Protein AF-A0A5B8CMP8-F1 (afdb_monomer_lite)

Structure (mmCIF, N/CA/C/O backbone):
data_AF-A0A5B8CMP8-F1
#
_entry.id   AF-A0A5B8CMP8-F1
#
loop_
_atom_site.group_PDB
_atom_site.id
_atom_site.type_symbol
_atom_site.label_atom_id
_atom_site.label_alt_id
_atom_site.label_comp_id
_atom_site.label_asym_id
_atom_site.label_entity_id
_atom_site.label_seq_id
_atom_site.pdbx_PDB_ins_code
_atom_site.Cartn_x
_atom_site.Cartn_y
_atom_site.Cartn_z
_atom_site.occupancy
_atom_site.B_iso_or_equiv
_atom_site.auth_seq_id
_atom_site.auth_comp_id
_atom_site.auth_asym_id
_atom_site.auth_atom_id
_atom_site.pdbx_PDB_model_num
ATOM 1 N N . MET A 1 1 ? -15.444 8.213 29.111 1.00 95.50 1 MET A N 1
ATOM 2 C CA . MET A 1 1 ? -15.275 6.963 29.881 1.00 95.50 1 MET A CA 1
ATOM 3 C C . MET A 1 1 ? -13.818 6.540 29.784 1.00 95.50 1 MET A C 1
ATOM 5 O O . MET A 1 1 ? -13.265 6.629 28.695 1.00 95.50 1 MET A O 1
ATOM 9 N N . ALA A 1 2 ? -13.195 6.133 30.891 1.00 96.25 2 ALA A N 1
ATOM 10 C CA . ALA A 1 2 ? -11.805 5.681 30.909 1.00 96.25 2 ALA A CA 1
ATOM 11 C C . ALA A 1 2 ? -11.686 4.364 31.687 1.00 96.25 2 ALA A C 1
ATOM 13 O O . ALA A 1 2 ? -12.256 4.244 32.769 1.00 96.25 2 ALA A O 1
ATOM 14 N N . LEU A 1 3 ? -10.958 3.401 31.127 1.00 96.75 3 LEU A N 1
ATOM 15 C CA . LEU A 1 3 ? -10.675 2.092 31.712 1.00 96.75 3 LEU A CA 1
ATOM 16 C C . LEU A 1 3 ? -9.158 1.879 31.701 1.00 96.75 3 LEU A C 1
ATOM 18 O O . LEU A 1 3 ? -8.516 2.077 30.669 1.00 96.75 3 LEU A O 1
ATOM 22 N N . THR A 1 4 ? -8.579 1.473 32.828 1.00 97.06 4 THR A N 1
ATOM 23 C CA . THR A 1 4 ? -7.151 1.150 32.933 1.00 97.06 4 THR A CA 1
ATOM 24 C C . THR A 1 4 ? -6.955 -0.123 33.749 1.00 97.06 4 THR A C 1
ATOM 26 O O . THR A 1 4 ? -7.652 -0.343 34.737 1.00 97.06 4 THR A O 1
ATOM 29 N N . GLY A 1 5 ? -6.017 -0.980 33.345 1.00 95.56 5 GLY A N 1
ATOM 30 C CA . GLY A 1 5 ? -5.755 -2.227 34.064 1.00 95.56 5 GLY A CA 1
ATOM 31 C C . GLY A 1 5 ? -4.603 -3.047 33.490 1.00 95.56 5 GLY A C 1
ATOM 32 O O . GLY A 1 5 ? -4.015 -2.698 32.470 1.00 95.56 5 GLY A O 1
ATOM 33 N N . GLY A 1 6 ? -4.277 -4.158 34.155 1.00 96.31 6 GLY A N 1
ATOM 34 C CA . GLY A 1 6 ? -3.352 -5.159 33.607 1.00 96.31 6 GLY A CA 1
ATOM 35 C C . GLY A 1 6 ? -3.993 -5.992 32.494 1.00 96.31 6 GLY A C 1
ATOM 36 O O . GLY A 1 6 ? -3.363 -6.292 31.486 1.00 96.31 6 GLY A O 1
ATOM 37 N N . SER A 1 7 ? -5.276 -6.304 32.661 1.00 97.44 7 SER A N 1
ATOM 38 C CA . SER A 1 7 ? -6.149 -6.901 31.656 1.00 97.44 7 SER A CA 1
ATOM 39 C C . SER A 1 7 ? -7.498 -6.187 31.702 1.00 97.44 7 SER A C 1
ATOM 41 O O . SER A 1 7 ? -7.886 -5.684 32.761 1.00 97.44 7 SER A O 1
ATOM 43 N N . ILE A 1 8 ? -8.197 -6.123 30.573 1.00 98.25 8 ILE A N 1
ATOM 44 C CA . ILE A 1 8 ? -9.565 -5.604 30.485 1.00 98.25 8 ILE A CA 1
ATOM 45 C C . ILE A 1 8 ? -10.420 -6.656 29.783 1.00 98.25 8 ILE A C 1
ATOM 47 O O . ILE A 1 8 ? -10.050 -7.131 28.716 1.00 98.25 8 ILE A O 1
ATOM 51 N N . ASP A 1 9 ? -11.572 -6.986 30.358 1.00 97.81 9 ASP A N 1
ATOM 52 C CA . ASP A 1 9 ? -12.592 -7.807 29.707 1.00 97.81 9 ASP A CA 1
ATOM 53 C C . ASP A 1 9 ? -13.959 -7.160 29.932 1.00 97.81 9 ASP A C 1
ATOM 55 O O . ASP A 1 9 ? -14.398 -6.992 31.073 1.00 97.81 9 ASP A O 1
ATOM 59 N N . ALA A 1 10 ? -14.598 -6.714 28.852 1.00 96.94 10 ALA A N 1
ATOM 60 C CA . ALA A 1 10 ? -15.879 -6.024 28.909 1.00 96.94 10 ALA A CA 1
ATOM 61 C C . ALA A 1 10 ? -16.812 -6.503 27.794 1.00 96.94 10 ALA A C 1
ATOM 63 O O . ALA A 1 10 ? -16.554 -6.318 26.607 1.00 96.94 10 ALA A O 1
ATOM 64 N N . THR A 1 11 ? -17.955 -7.069 28.175 1.00 96.12 11 THR A N 1
ATOM 65 C CA . THR A 1 11 ? -18.951 -7.595 27.226 1.00 96.12 11 THR A CA 1
ATOM 66 C C . THR A 1 11 ? -19.731 -6.496 26.505 1.00 96.12 11 THR A C 1
ATOM 68 O O . THR A 1 11 ? -20.136 -6.676 25.355 1.00 96.12 11 THR A O 1
ATOM 71 N N . ALA A 1 12 ? -19.936 -5.353 27.162 1.00 96.94 12 ALA A N 1
ATOM 72 C CA . ALA A 1 12 ? -20.584 -4.187 26.585 1.00 96.94 12 ALA A CA 1
ATOM 73 C C . ALA A 1 12 ? -20.044 -2.887 27.196 1.00 96.94 12 ALA A C 1
ATOM 75 O O . ALA A 1 12 ? -19.876 -2.794 28.411 1.00 96.94 12 ALA A O 1
ATOM 76 N N . LEU A 1 13 ? -19.822 -1.876 26.358 1.00 97.50 13 LEU A N 1
ATOM 77 C CA . LEU A 1 13 ? -19.476 -0.514 26.755 1.00 97.50 13 LEU A CA 1
ATOM 78 C C . LEU A 1 13 ? -20.279 0.479 25.907 1.00 97.50 13 LEU A C 1
ATOM 80 O O . LEU A 1 13 ? -20.223 0.439 24.680 1.00 97.50 13 LEU A O 1
ATOM 84 N N . ASP A 1 14 ? -20.991 1.394 26.557 1.00 97.44 14 ASP A N 1
ATOM 85 C CA . ASP A 1 14 ? -21.708 2.493 25.903 1.00 97.44 14 ASP A CA 1
ATOM 86 C C . ASP A 1 14 ? -21.310 3.810 26.572 1.00 97.44 14 ASP A C 1
ATOM 88 O O . ASP A 1 14 ? -21.579 4.044 27.753 1.00 97.44 14 ASP A O 1
ATOM 92 N N . ALA A 1 15 ? -20.585 4.646 25.834 1.00 97.25 15 ALA A N 1
ATOM 93 C CA . ALA A 1 15 ? -20.113 5.937 26.301 1.00 97.25 15 ALA A CA 1
ATOM 94 C C . ALA A 1 15 ? -20.814 7.065 25.538 1.00 97.25 15 ALA A C 1
ATOM 96 O O . ALA A 1 15 ? -20.711 7.169 24.316 1.00 97.25 15 ALA A O 1
ATOM 97 N N . ALA A 1 16 ? -21.445 7.986 26.271 1.00 96.44 16 ALA A N 1
ATOM 98 C CA . ALA A 1 16 ? -22.045 9.183 25.676 1.00 96.44 16 ALA A CA 1
ATOM 99 C C . ALA A 1 16 ? -21.008 10.055 24.933 1.00 96.44 16 ALA A C 1
ATOM 101 O O . ALA A 1 16 ? -21.302 10.618 23.881 1.00 96.44 16 ALA A O 1
ATOM 102 N N . GLY A 1 17 ? -19.780 10.137 25.460 1.00 95.88 17 GLY A N 1
ATOM 103 C CA . GLY A 1 17 ? -18.630 10.826 24.857 1.00 95.88 17 GLY A CA 1
ATOM 104 C C . GLY A 1 17 ? -17.469 9.871 24.571 1.00 95.88 17 GLY A C 1
ATOM 105 O O . GLY A 1 17 ? -17.677 8.672 24.398 1.00 95.88 17 GLY A O 1
ATOM 106 N N . SER A 1 18 ? -16.234 10.382 24.551 1.00 97.19 18 SER A N 1
ATOM 107 C CA . SER A 1 18 ? -15.046 9.573 24.234 1.00 97.19 18 SER A CA 1
ATOM 108 C C . SER A 1 18 ? -14.839 8.401 25.195 1.00 97.19 18 SER A C 1
ATOM 110 O O . SER A 1 18 ? -15.102 8.505 26.402 1.00 97.19 18 SER A O 1
ATOM 112 N N . LEU A 1 19 ? -14.321 7.300 24.658 1.00 98.44 19 LEU A N 1
ATOM 113 C CA . LEU A 1 19 ? -13.978 6.087 25.387 1.00 98.44 19 LEU A CA 1
ATOM 114 C C . LEU A 1 19 ? -12.491 5.787 25.205 1.00 98.44 19 LEU A C 1
ATOM 116 O O . LEU A 1 19 ? -12.018 5.647 24.081 1.00 98.44 19 LEU A O 1
ATOM 120 N N . THR A 1 20 ? -11.777 5.640 26.317 1.00 98.31 20 THR A N 1
ATOM 121 C CA . THR A 1 20 ? -10.379 5.202 26.324 1.00 98.31 20 THR A CA 1
ATOM 122 C C . THR A 1 20 ? -10.247 3.959 27.188 1.00 98.31 20 THR A C 1
ATOM 124 O O . THR A 1 20 ? -10.662 3.977 28.345 1.00 98.31 20 THR A O 1
ATOM 127 N N . ALA A 1 21 ? -9.647 2.900 26.657 1.00 98.25 21 ALA A N 1
ATOM 128 C CA . ALA A 1 21 ? -9.306 1.709 27.419 1.00 98.25 21 ALA A CA 1
ATOM 129 C C . ALA A 1 21 ? -7.831 1.358 27.214 1.00 98.25 21 ALA A C 1
ATOM 131 O O . ALA A 1 21 ? -7.387 1.185 26.080 1.00 98.25 21 ALA A O 1
ATOM 132 N N . THR A 1 22 ? -7.083 1.254 28.311 1.00 98.31 22 THR A N 1
ATOM 133 C CA . THR A 1 22 ? -5.649 0.952 28.295 1.00 98.31 22 THR A CA 1
ATOM 134 C C . THR A 1 22 ? -5.355 -0.254 29.182 1.00 98.31 22 THR A C 1
ATOM 136 O O . THR A 1 22 ? -5.442 -0.164 30.408 1.00 98.31 22 THR A O 1
ATOM 139 N N . ALA A 1 23 ? -4.975 -1.368 28.564 1.00 98.06 23 ALA A N 1
ATOM 140 C CA . ALA A 1 23 ? -4.493 -2.573 29.224 1.00 98.06 23 ALA A CA 1
ATOM 141 C C . ALA A 1 23 ? -2.987 -2.745 28.979 1.00 98.06 23 ALA A C 1
ATOM 143 O O . ALA A 1 23 ? -2.537 -2.669 27.836 1.00 98.06 23 ALA A O 1
ATOM 144 N N . SER A 1 24 ? -2.191 -3.013 30.018 1.00 96.50 24 SER A N 1
ATOM 145 C CA . SER A 1 24 ? -0.768 -3.348 29.814 1.00 96.50 24 SER A CA 1
ATOM 146 C C . SER A 1 24 ? -0.560 -4.753 29.235 1.00 96.50 24 SER A C 1
ATOM 148 O O . SER A 1 24 ? 0.474 -5.012 28.629 1.00 96.50 24 SER A O 1
ATOM 150 N N . GLY A 1 25 ? -1.536 -5.647 29.400 1.00 96.25 25 GLY A N 1
ATOM 151 C CA . GLY A 1 25 ? -1.589 -6.978 28.804 1.00 96.25 25 GLY A CA 1
ATOM 152 C C . GLY A 1 25 ? -2.715 -7.092 27.777 1.00 96.25 25 GLY A C 1
ATOM 153 O O . GLY A 1 25 ? -2.739 -6.361 26.788 1.00 96.25 25 GLY A O 1
ATOM 154 N N . VAL A 1 26 ? -3.627 -8.038 28.001 1.00 97.12 26 VAL A N 1
ATOM 155 C CA . VAL A 1 26 ? -4.727 -8.372 27.081 1.00 97.12 26 VAL A CA 1
ATOM 156 C C . VAL A 1 26 ? -5.926 -7.447 27.298 1.00 97.12 26 VAL A C 1
ATOM 158 O O . VAL A 1 26 ? -6.248 -7.091 28.430 1.00 97.12 26 VAL A O 1
ATOM 161 N N . ALA A 1 27 ? -6.616 -7.085 26.219 1.00 98.31 27 ALA A N 1
ATOM 162 C CA . ALA A 1 27 ? -7.910 -6.419 26.276 1.00 98.31 27 ALA A CA 1
ATOM 163 C C . ALA A 1 27 ? -8.931 -7.156 25.400 1.00 98.31 27 ALA A C 1
ATOM 165 O O . ALA A 1 27 ? -8.650 -7.462 24.245 1.00 98.31 27 ALA A O 1
ATOM 166 N N . SER A 1 28 ? -10.114 -7.429 25.941 1.00 98.25 28 SER A N 1
ATOM 167 C CA . SER A 1 28 ? -11.221 -8.103 25.265 1.00 98.25 28 SER A CA 1
ATOM 168 C C . SER A 1 28 ? -12.478 -7.250 25.359 1.00 98.25 28 SER A C 1
ATOM 170 O O . SER A 1 28 ? -12.864 -6.807 26.444 1.00 98.25 28 SER A O 1
ATOM 172 N N . PHE A 1 29 ? -13.117 -7.017 24.215 1.00 98.50 29 PHE A N 1
ATOM 173 C CA . PHE A 1 29 ? -14.342 -6.238 24.133 1.00 98.50 29 PHE A CA 1
ATOM 174 C C . PHE A 1 29 ? -15.414 -6.947 23.301 1.00 98.50 29 PHE A C 1
ATOM 176 O O . PHE A 1 29 ? -15.154 -7.486 22.220 1.00 98.50 29 PHE A O 1
ATOM 183 N N . GLY A 1 30 ? -16.644 -6.926 23.811 1.00 98.19 30 GLY A N 1
ATOM 184 C CA . GLY A 1 30 ? -17.855 -7.258 23.067 1.00 98.19 30 GLY A CA 1
ATOM 185 C C . GLY A 1 30 ? -18.383 -6.048 22.302 1.00 98.19 30 GLY A C 1
ATOM 186 O O . GLY A 1 30 ? -17.696 -5.503 21.440 1.00 98.19 30 GLY A O 1
ATOM 187 N N . ASN A 1 31 ? -19.616 -5.632 22.595 1.00 98.25 31 ASN A N 1
ATOM 188 C CA . ASN A 1 31 ? -20.212 -4.461 21.950 1.00 98.25 31 ASN A CA 1
ATOM 189 C C . ASN A 1 31 ? -19.635 -3.174 22.544 1.00 98.25 31 ASN A C 1
ATOM 191 O O . ASN A 1 31 ? -19.751 -2.948 23.745 1.00 98.25 31 ASN A O 1
ATOM 195 N N . VAL A 1 32 ? -19.069 -2.296 21.721 1.00 98.44 32 VAL A N 1
ATOM 196 C CA . VAL A 1 32 ? -18.561 -0.998 22.176 1.00 98.44 32 VAL A CA 1
ATOM 197 C C . VAL A 1 32 ? -19.129 0.120 21.323 1.00 98.44 32 VAL A C 1
ATOM 199 O O . VAL A 1 32 ? -19.047 0.088 20.100 1.00 98.44 32 VAL A O 1
ATOM 202 N N . THR A 1 33 ? -19.698 1.136 21.960 1.00 98.00 33 THR A N 1
ATOM 203 C CA . THR A 1 33 ? -20.190 2.336 21.281 1.00 98.00 33 THR A CA 1
ATOM 204 C C . THR A 1 33 ? -19.701 3.595 21.988 1.00 98.00 33 THR A C 1
ATOM 206 O O . THR A 1 33 ? -19.756 3.701 23.213 1.00 98.00 33 THR A O 1
ATOM 209 N N . SER A 1 34 ? -19.226 4.564 21.204 1.00 97.88 34 SER A N 1
ATOM 210 C CA . SER A 1 34 ? -19.078 5.958 21.624 1.00 97.88 34 SER A CA 1
ATOM 211 C C . SER A 1 34 ? -20.022 6.813 20.784 1.00 97.88 34 SER A C 1
ATOM 213 O O . SER A 1 34 ? -19.894 6.864 19.560 1.00 97.88 34 SER A O 1
ATOM 215 N N . GLN A 1 35 ? -20.995 7.455 21.432 1.00 95.19 35 GLN A N 1
ATOM 216 C CA . GLN A 1 35 ? -22.106 8.122 20.742 1.00 95.19 35 GLN A CA 1
ATOM 217 C C . GLN A 1 35 ? -21.667 9.416 20.048 1.00 95.19 35 GLN A C 1
ATOM 219 O O . GLN A 1 35 ? -22.024 9.662 18.897 1.00 95.19 35 GLN A O 1
ATOM 224 N N . THR A 1 36 ? -20.878 10.243 20.741 1.00 92.69 36 THR A N 1
ATOM 225 C CA . THR A 1 36 ? -20.413 11.544 20.223 1.00 92.69 36 THR A CA 1
ATOM 226 C C . THR A 1 36 ? -18.891 11.676 20.165 1.00 92.69 36 THR A C 1
ATOM 228 O O . THR A 1 36 ? -18.387 12.627 19.569 1.00 92.69 36 THR A O 1
ATOM 231 N N . GLY A 1 37 ? -18.150 10.740 20.767 1.00 93.38 37 GLY A N 1
ATOM 232 C CA . GLY A 1 37 ? -16.694 10.789 20.870 1.00 93.38 37 GLY A CA 1
ATOM 233 C C . GLY A 1 37 ? -15.965 9.775 19.988 1.00 93.38 37 GLY A C 1
ATOM 234 O O . GLY A 1 37 ? -16.542 9.114 19.121 1.00 93.38 37 GLY A O 1
ATOM 235 N N . GLY A 1 38 ? -14.656 9.683 20.219 1.00 97.56 38 GLY A N 1
ATOM 236 C CA . GLY A 1 38 ? -13.799 8.649 19.643 1.00 97.56 38 GLY A CA 1
ATOM 237 C C . GLY A 1 38 ? -13.582 7.479 20.600 1.00 97.56 38 GLY A C 1
ATOM 238 O O . GLY A 1 38 ? -13.792 7.599 21.811 1.00 97.56 38 GLY A O 1
ATOM 239 N N . ILE A 1 39 ? -13.114 6.364 20.048 1.00 98.75 39 ILE A N 1
ATOM 240 C CA . ILE A 1 39 ? -12.630 5.203 20.797 1.00 98.75 39 ILE A CA 1
ATOM 241 C C . ILE A 1 39 ? -11.108 5.131 20.677 1.00 98.75 39 ILE A C 1
ATOM 243 O O . ILE A 1 39 ? -10.565 5.204 19.574 1.00 98.75 39 ILE A O 1
ATOM 247 N N . LEU A 1 40 ? -10.432 4.943 21.809 1.00 98.56 40 LEU A N 1
ATOM 248 C CA . LEU A 1 40 ? -9.018 4.598 21.885 1.00 98.56 40 LEU A CA 1
ATOM 249 C C . LEU A 1 40 ? -8.852 3.296 22.675 1.00 98.56 40 LEU A C 1
ATOM 251 O O . LEU A 1 40 ? -9.135 3.258 23.873 1.00 98.56 40 LEU A O 1
ATOM 255 N N . PHE A 1 41 ? -8.355 2.257 22.014 1.00 98.69 41 PHE A N 1
ATOM 256 C CA . PHE A 1 41 ? -7.945 1.007 22.644 1.00 98.69 41 PHE A CA 1
ATOM 257 C C . PHE A 1 41 ? -6.427 0.883 22.611 1.00 98.69 41 PHE A C 1
ATOM 259 O O . PHE A 1 41 ? -5.826 0.949 21.543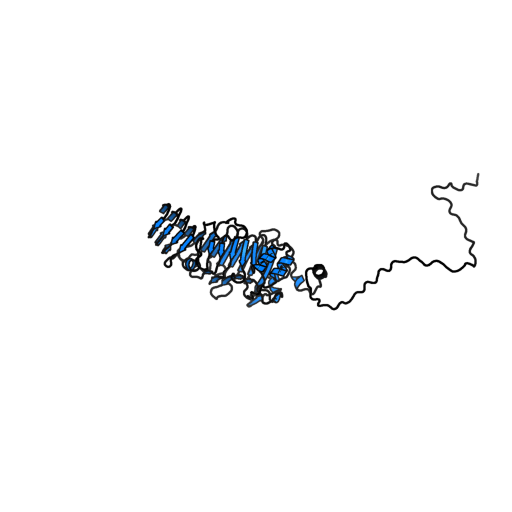 1.00 98.69 41 PHE A O 1
ATOM 266 N N . ASN A 1 42 ? -5.821 0.657 23.771 1.00 98.12 42 ASN A N 1
ATOM 267 C CA . ASN A 1 42 ? -4.412 0.316 23.899 1.00 98.12 42 ASN A CA 1
ATOM 268 C C . ASN A 1 42 ? -4.304 -1.016 24.645 1.00 98.12 42 ASN A C 1
ATOM 270 O O . ASN A 1 42 ? -4.746 -1.108 25.789 1.00 98.12 42 ASN A O 1
ATOM 274 N N . ALA A 1 43 ? -3.711 -2.026 24.021 1.00 98.06 43 ALA A N 1
ATOM 275 C CA . ALA A 1 43 ? -3.386 -3.304 24.645 1.00 98.06 43 ALA A CA 1
ATOM 276 C C . ALA A 1 43 ? -1.885 -3.570 24.483 1.00 98.06 43 ALA A C 1
ATOM 278 O O . ALA A 1 43 ? -1.371 -3.556 23.373 1.00 98.06 43 ALA A O 1
ATOM 279 N N . GLY A 1 44 ? -1.142 -3.812 25.560 1.00 95.56 44 GLY A N 1
ATOM 280 C CA . GLY A 1 44 ? 0.270 -4.198 25.419 1.00 95.56 44 GLY A CA 1
ATOM 281 C C . GLY A 1 44 ? 0.445 -5.587 24.786 1.00 95.56 44 GLY A C 1
ATOM 282 O O . GLY A 1 44 ? 1.456 -5.848 24.140 1.00 95.56 44 GLY A O 1
ATOM 283 N N . GLY A 1 45 ? -0.555 -6.460 24.944 1.00 96.12 45 GLY A N 1
ATOM 284 C CA . GLY A 1 45 ? -0.657 -7.774 24.310 1.00 96.12 45 GLY A CA 1
ATOM 285 C C . GLY A 1 45 ? -1.772 -7.826 23.263 1.00 96.12 45 GLY A C 1
ATOM 286 O O . GLY A 1 45 ? -1.875 -6.947 22.409 1.00 96.12 45 GLY A O 1
ATOM 287 N N . LEU A 1 46 ? -2.605 -8.867 23.332 1.00 97.06 46 LEU A N 1
ATOM 288 C CA . LEU A 1 46 ? -3.720 -9.087 22.409 1.00 97.06 46 LEU A CA 1
ATOM 289 C C . LEU A 1 46 ? -4.881 -8.108 22.657 1.00 97.06 46 LEU A C 1
ATOM 291 O O . LEU A 1 46 ? -5.364 -7.996 23.786 1.00 97.06 46 LEU A O 1
ATOM 295 N N . LEU A 1 47 ? -5.382 -7.480 21.593 1.00 98.50 47 LEU A N 1
ATOM 296 C CA . LEU A 1 47 ? -6.683 -6.814 21.544 1.00 98.50 47 LEU A CA 1
ATOM 297 C C . LEU A 1 47 ? -7.700 -7.708 20.823 1.00 98.50 47 LEU A C 1
ATOM 299 O O . LEU A 1 47 ? -7.611 -7.896 19.615 1.00 98.50 47 LEU A O 1
ATOM 303 N N . SER A 1 48 ? -8.692 -8.223 21.546 1.00 98.31 48 SER A N 1
ATOM 304 C CA . SER A 1 48 ? -9.783 -9.032 20.994 1.00 98.31 48 SER A CA 1
ATOM 305 C C . SER A 1 48 ? -11.074 -8.220 20.905 1.00 98.31 48 SER A C 1
ATOM 307 O O . SER A 1 48 ? -11.549 -7.685 21.908 1.00 98.31 48 SER A O 1
ATOM 309 N N . LEU A 1 49 ? -11.661 -8.142 19.712 1.00 98.62 49 LEU A N 1
ATOM 310 C CA . LEU A 1 49 ? -12.954 -7.508 19.456 1.00 98.62 49 LEU A CA 1
ATOM 311 C C . LEU A 1 49 ? -13.916 -8.570 18.936 1.00 98.62 49 LEU A C 1
ATOM 313 O O . LEU A 1 49 ? -13.720 -9.118 17.856 1.00 98.62 49 LEU A O 1
ATOM 317 N N . THR A 1 50 ? -14.956 -8.884 19.702 1.00 98.12 50 THR A N 1
ATOM 318 C CA . THR A 1 50 ? -15.828 -10.039 19.421 1.00 98.12 50 THR A CA 1
ATOM 319 C C . THR A 1 50 ? -17.175 -9.660 18.808 1.00 98.12 50 THR A C 1
ATOM 321 O O . THR A 1 50 ? -17.841 -10.520 18.231 1.00 98.12 50 THR A O 1
ATOM 324 N N . ALA A 1 51 ? -17.561 -8.382 18.878 1.00 98.12 51 ALA A N 1
ATOM 325 C CA . ALA A 1 51 ? -18.824 -7.866 18.353 1.00 98.12 51 ALA A CA 1
ATOM 326 C C . ALA A 1 51 ? -18.657 -6.461 17.732 1.00 98.12 51 ALA A C 1
ATOM 328 O O . ALA A 1 51 ? -17.596 -6.130 17.194 1.00 98.12 51 ALA A O 1
ATOM 329 N N . SER A 1 52 ? -19.720 -5.654 17.718 1.00 97.75 52 SER A N 1
ATOM 330 C CA . SER A 1 52 ? -19.724 -4.357 17.037 1.00 97.75 52 SER A CA 1
ATOM 331 C C . SER A 1 52 ? -18.941 -3.299 17.811 1.00 97.75 52 SER A C 1
ATOM 333 O O . SER A 1 52 ? -19.171 -3.107 19.004 1.00 97.75 52 SER A O 1
ATOM 335 N N . VAL A 1 53 ? -18.080 -2.551 17.118 1.00 98.62 53 VAL A N 1
ATOM 336 C CA . VAL A 1 53 ? -17.382 -1.374 17.654 1.00 98.62 53 VAL A CA 1
ATOM 337 C C . VAL A 1 53 ? -17.734 -0.157 16.807 1.00 98.62 53 VAL A C 1
ATOM 339 O O . VAL A 1 53 ? -17.354 -0.076 15.639 1.00 98.62 53 VAL A O 1
ATOM 342 N N . GLY A 1 54 ? -18.467 0.790 17.390 1.00 98.25 54 GLY A N 1
ATOM 343 C CA . GLY A 1 54 ? -18.985 1.972 16.703 1.00 98.25 54 GLY A CA 1
ATOM 344 C C . GLY A 1 54 ? -18.520 3.281 17.335 1.00 98.25 54 GLY A C 1
ATOM 345 O O . GLY A 1 54 ? -18.799 3.553 18.500 1.00 98.25 54 GLY A O 1
ATOM 346 N N . ALA A 1 55 ? -17.850 4.120 16.548 1.00 98.38 55 ALA A N 1
ATOM 347 C CA . ALA A 1 55 ? -17.557 5.514 16.880 1.00 98.38 55 ALA A CA 1
ATOM 348 C C . ALA A 1 55 ? -17.259 6.311 15.605 1.00 98.38 55 ALA A C 1
ATOM 350 O O . ALA A 1 55 ? -17.067 5.735 14.526 1.00 98.38 55 ALA A O 1
ATOM 351 N N . ARG A 1 56 ? -17.176 7.642 15.729 1.00 97.81 56 ARG A N 1
ATOM 352 C CA . ARG A 1 56 ? -16.737 8.506 14.622 1.00 97.81 56 ARG A CA 1
ATOM 353 C C . ARG A 1 56 ? -15.279 8.244 14.257 1.00 97.81 56 ARG A C 1
ATOM 355 O O . ARG A 1 56 ? -14.961 8.132 13.077 1.00 97.81 56 ARG A O 1
ATOM 362 N N . THR A 1 57 ? -14.422 8.104 15.263 1.00 98.44 57 THR A N 1
ATOM 363 C CA . THR A 1 57 ? -13.015 7.724 15.117 1.00 98.44 57 THR A CA 1
ATOM 364 C C . THR A 1 57 ? -12.700 6.549 16.032 1.00 98.44 57 THR A C 1
ATOM 366 O O . THR A 1 57 ? -13.161 6.507 17.173 1.00 98.44 57 THR A O 1
ATOM 369 N N . ILE A 1 58 ? -11.930 5.584 15.531 1.00 98.81 58 ILE A N 1
ATOM 370 C CA . ILE A 1 58 ? -11.494 4.413 16.299 1.00 98.81 58 ILE A CA 1
ATOM 371 C C . ILE A 1 58 ? -9.986 4.272 16.120 1.00 98.81 58 ILE A C 1
ATOM 373 O O . ILE A 1 58 ? -9.507 4.094 15.003 1.00 98.81 58 ILE A O 1
ATOM 377 N N . THR A 1 59 ? -9.239 4.332 17.214 1.00 98.75 59 THR A N 1
ATOM 378 C CA . THR A 1 59 ? -7.792 4.119 17.225 1.00 98.75 59 THR A CA 1
ATOM 379 C C . THR A 1 59 ? -7.478 2.921 18.100 1.00 98.75 59 THR A C 1
ATOM 381 O O . THR A 1 59 ? -7.931 2.834 19.239 1.00 98.75 59 THR A O 1
ATOM 384 N N . MET A 1 60 ? -6.693 2.000 17.562 1.00 98.56 60 MET A N 1
ATOM 385 C CA . MET A 1 60 ? -6.298 0.761 18.209 1.00 98.56 60 MET A CA 1
ATOM 386 C C . MET A 1 60 ? -4.780 0.665 18.184 1.00 98.56 60 MET A C 1
ATOM 388 O O . MET A 1 60 ? -4.165 0.850 17.137 1.00 98.56 60 MET A O 1
ATOM 392 N N . ALA A 1 61 ? -4.179 0.389 19.331 1.00 98.38 61 ALA A N 1
ATOM 393 C CA . ALA A 1 61 ? -2.776 0.046 19.464 1.00 98.38 61 ALA A CA 1
ATOM 394 C C . ALA A 1 61 ? -2.684 -1.287 20.199 1.00 98.38 61 ALA A C 1
ATOM 396 O O . ALA A 1 61 ? -3.269 -1.433 21.275 1.00 98.38 61 ALA A O 1
ATOM 397 N N . SER A 1 62 ? -2.005 -2.270 19.610 1.00 98.19 62 SER A N 1
ATOM 398 C CA . SER A 1 62 ? -1.940 -3.605 20.208 1.00 98.19 62 SER A CA 1
ATOM 399 C C . SER A 1 62 ? -0.695 -4.397 19.830 1.00 98.19 62 SER A C 1
ATOM 401 O O . SER A 1 62 ? -0.096 -4.154 18.781 1.00 98.19 62 SER A O 1
ATOM 403 N N . GLY A 1 63 ? -0.281 -5.315 20.708 1.00 97.19 63 GLY A N 1
ATOM 404 C CA . GLY A 1 63 ? 0.795 -6.268 20.429 1.00 97.19 63 GLY A CA 1
ATOM 405 C C . GLY A 1 63 ? 0.370 -7.333 19.416 1.00 97.19 63 GLY A C 1
ATOM 406 O O . GLY A 1 63 ? 1.181 -7.763 18.603 1.00 97.19 63 GLY A O 1
ATOM 407 N N . ASP A 1 64 ? -0.910 -7.693 19.442 1.00 97.44 64 ASP A N 1
ATOM 408 C CA . ASP A 1 64 ? -1.612 -8.468 18.419 1.00 97.44 64 ASP A CA 1
ATOM 409 C C . ASP A 1 64 ? -3.095 -8.071 18.411 1.00 97.44 64 ASP A C 1
ATOM 411 O O . ASP A 1 64 ? -3.585 -7.514 19.398 1.00 97.44 64 ASP A O 1
ATOM 415 N N . ILE A 1 65 ? -3.817 -8.346 17.331 1.00 98.00 65 ILE A N 1
ATOM 416 C CA . ILE A 1 65 ? -5.240 -8.042 17.207 1.00 98.00 65 ILE A CA 1
ATOM 417 C C . ILE A 1 65 ? -6.012 -9.269 16.731 1.00 98.00 65 ILE A C 1
ATOM 419 O O . ILE A 1 65 ? -5.552 -10.008 15.876 1.00 98.00 65 ILE A O 1
ATOM 423 N N . VAL A 1 66 ? -7.203 -9.473 17.294 1.00 98.00 66 VAL A N 1
ATOM 424 C CA . VAL A 1 66 ? -8.165 -10.461 16.809 1.00 98.00 66 VAL A CA 1
ATOM 425 C C . VAL A 1 66 ? -9.530 -9.803 16.653 1.00 98.00 66 VAL A C 1
ATOM 427 O O . VAL A 1 66 ? -10.153 -9.381 17.630 1.00 98.00 66 VAL A O 1
ATOM 430 N N . LEU A 1 67 ? -10.035 -9.747 15.425 1.00 98.38 67 LEU A N 1
ATOM 431 C CA . LEU A 1 67 ? -11.421 -9.401 15.128 1.00 98.38 67 LEU A CA 1
ATOM 432 C C . LEU A 1 67 ? -12.210 -10.699 14.984 1.00 98.38 67 LEU A C 1
ATOM 434 O O . LEU A 1 67 ? -12.088 -11.388 13.978 1.00 98.38 67 LEU A O 1
ATOM 438 N N . GLY A 1 68 ? -13.040 -11.042 15.966 1.00 97.00 68 GLY A N 1
ATOM 439 C CA . GLY A 1 68 ? -13.847 -12.263 15.950 1.00 97.00 68 GLY A CA 1
ATOM 440 C C . GLY A 1 68 ? -14.802 -12.343 14.751 1.00 97.00 68 GLY A C 1
ATOM 441 O O . GLY A 1 68 ? -15.139 -11.340 14.125 1.00 97.00 68 GLY A O 1
ATOM 442 N N . GLY A 1 69 ? -15.302 -13.543 14.435 1.00 96.50 69 GLY A N 1
ATOM 443 C CA . GLY A 1 69 ? -16.171 -13.772 13.264 1.00 96.50 69 GLY A CA 1
ATOM 444 C C . GLY A 1 69 ? -17.424 -12.881 13.202 1.00 96.50 69 GLY A C 1
ATOM 445 O O . GLY A 1 69 ? -17.860 -12.479 12.118 1.00 96.50 69 GLY A O 1
ATOM 446 N N . ALA A 1 70 ? -17.966 -12.526 14.369 1.00 96.56 70 ALA A N 1
ATOM 447 C CA . ALA A 1 70 ? -19.119 -11.642 14.518 1.00 96.56 70 ALA A CA 1
ATOM 448 C C . ALA A 1 70 ? -18.754 -10.148 14.613 1.00 96.56 70 ALA A C 1
ATOM 450 O O . ALA A 1 70 ? -19.651 -9.306 14.590 1.00 96.56 70 ALA A O 1
ATOM 451 N N . ALA A 1 71 ? -17.467 -9.800 14.691 1.00 98.00 71 ALA A N 1
ATOM 452 C CA . ALA A 1 71 ? -17.032 -8.422 14.857 1.00 98.00 71 ALA A CA 1
ATOM 453 C C . ALA A 1 71 ? -17.421 -7.556 13.655 1.00 98.00 71 ALA A C 1
ATOM 455 O O . ALA A 1 71 ? -17.400 -8.009 12.506 1.00 98.00 71 ALA A O 1
ATOM 456 N N . ARG A 1 72 ? -17.770 -6.298 13.917 1.00 98.06 72 ARG A N 1
ATOM 457 C CA . ARG A 1 72 ? -18.016 -5.273 12.894 1.00 98.06 72 ARG A CA 1
ATOM 458 C C . ARG A 1 72 ? -17.424 -3.968 13.392 1.00 98.06 72 ARG A C 1
ATOM 460 O O . ARG A 1 72 ? -17.907 -3.413 14.376 1.00 98.06 72 ARG A O 1
ATOM 467 N N . ILE A 1 73 ? -16.347 -3.519 12.756 1.00 98.50 73 ILE A N 1
ATOM 468 C CA . ILE A 1 73 ? -15.597 -2.352 13.222 1.00 98.50 73 ILE A CA 1
ATOM 469 C C . ILE A 1 73 ? -15.921 -1.172 12.315 1.00 98.50 73 ILE A C 1
ATOM 471 O O . ILE A 1 73 ? -15.535 -1.147 11.147 1.00 98.50 73 ILE A O 1
ATOM 475 N N . GLY A 1 74 ? -16.633 -0.200 12.875 1.00 98.44 74 GLY A N 1
ATOM 476 C CA . GLY A 1 74 ? -17.091 0.989 12.174 1.00 98.44 74 GLY A CA 1
ATOM 477 C C . GLY A 1 74 ? -18.199 0.747 11.145 1.00 98.44 74 GLY A C 1
ATOM 478 O O . GLY A 1 74 ? -18.797 -0.325 11.049 1.00 98.44 74 GLY A O 1
ATOM 479 N N . SER A 1 75 ? -18.519 1.808 10.405 1.00 97.50 75 SER A N 1
ATOM 480 C CA . SER A 1 75 ? -19.466 1.804 9.286 1.00 97.50 75 SER A CA 1
ATOM 481 C C . SER A 1 75 ? -19.156 2.936 8.304 1.00 97.50 75 SER A C 1
ATOM 483 O O . SER A 1 75 ? -18.661 3.990 8.705 1.00 97.50 75 SER A O 1
ATOM 485 N N . LEU A 1 76 ? -19.530 2.770 7.031 1.00 96.69 76 LEU A N 1
ATOM 486 C CA . LEU A 1 76 ? -19.322 3.790 5.990 1.00 96.69 76 LEU A CA 1
ATOM 487 C C . LEU A 1 76 ? -20.102 5.094 6.235 1.00 96.69 76 LEU A C 1
ATOM 489 O O . LEU A 1 76 ? -19.691 6.151 5.768 1.00 96.69 76 LEU A O 1
ATOM 493 N N . SER A 1 77 ? -21.225 5.037 6.957 1.00 93.06 77 SER A N 1
ATOM 494 C CA . SER A 1 77 ? -22.056 6.208 7.271 1.00 93.06 77 SER A CA 1
ATOM 495 C C . SER A 1 77 ? -21.693 6.878 8.597 1.00 93.06 77 SER A C 1
ATOM 497 O O . SER A 1 77 ? -22.045 8.035 8.819 1.00 93.06 77 SER A O 1
ATOM 499 N N . GLY A 1 78 ? -21.046 6.148 9.510 1.00 94.12 78 GLY A N 1
ATOM 500 C CA . GLY A 1 78 ? -20.849 6.576 10.894 1.00 94.12 78 GLY A CA 1
ATOM 501 C C . GLY A 1 78 ? -19.395 6.791 11.300 1.00 94.12 78 GLY A C 1
ATOM 502 O O . GLY A 1 78 ? -19.158 7.558 12.234 1.00 94.12 78 GLY A O 1
ATOM 503 N N . THR A 1 79 ? -18.434 6.167 10.616 1.00 98.56 79 THR A N 1
ATOM 504 C CA . THR A 1 79 ? -17.020 6.147 11.012 1.00 98.56 79 THR A CA 1
ATOM 505 C C . THR A 1 79 ? -16.160 6.824 9.957 1.00 98.56 79 THR A C 1
ATOM 507 O O . THR A 1 79 ? -16.032 6.350 8.832 1.00 98.56 79 THR A O 1
ATOM 510 N N . SER A 1 80 ? -15.547 7.948 10.325 1.00 97.75 80 SER A N 1
ATOM 511 C CA . SER A 1 80 ? -14.684 8.707 9.422 1.00 97.75 80 SER A CA 1
ATOM 512 C C . SER A 1 80 ? -13.287 8.108 9.333 1.00 97.75 80 SER A C 1
ATOM 514 O O . SER A 1 80 ? -12.670 8.171 8.281 1.00 97.75 80 SER A O 1
ATOM 516 N N . ARG A 1 81 ? -12.768 7.528 10.422 1.00 98.25 81 ARG A N 1
ATOM 517 C CA . ARG A 1 81 ? -11.411 6.979 10.419 1.00 98.25 81 ARG A CA 1
ATOM 518 C C . ARG A 1 81 ? -11.234 5.829 11.393 1.00 98.25 81 ARG A C 1
ATOM 520 O O . ARG A 1 81 ? -11.656 5.927 12.547 1.00 98.25 81 ARG A O 1
ATOM 527 N N . ILE A 1 82 ? -10.531 4.798 10.937 1.00 98.88 82 ILE A N 1
ATOM 528 C CA . ILE A 1 82 ? -10.020 3.716 11.778 1.00 98.88 82 ILE A CA 1
ATOM 529 C C . ILE A 1 82 ? -8.498 3.674 11.660 1.00 98.88 82 ILE A C 1
ATOM 531 O O . ILE A 1 82 ? -7.959 3.758 10.558 1.00 98.88 82 ILE A O 1
ATOM 535 N N . VAL A 1 83 ? -7.804 3.568 12.792 1.00 98.81 83 VAL A N 1
ATOM 536 C CA . VAL A 1 83 ? -6.344 3.453 12.853 1.00 98.81 83 VAL A CA 1
ATOM 537 C C . VAL A 1 83 ? -5.958 2.204 13.632 1.00 98.81 83 VAL A C 1
ATOM 539 O O . VAL A 1 83 ? -6.363 2.045 14.781 1.00 98.81 83 VAL A O 1
ATOM 542 N N . PHE A 1 84 ? -5.137 1.361 13.020 1.00 98.81 84 PHE A N 1
ATOM 543 C CA . PHE A 1 84 ? -4.512 0.195 13.628 1.00 98.81 84 PHE A CA 1
ATOM 544 C C . PHE A 1 84 ? -3.016 0.453 13.793 1.00 98.81 84 PHE A C 1
ATOM 546 O O . PHE A 1 84 ? -2.336 0.765 12.820 1.00 98.81 84 PHE A O 1
ATOM 553 N N . ASN A 1 85 ? -2.498 0.326 15.011 1.00 98.38 85 ASN A N 1
ATOM 554 C CA . ASN A 1 85 ? -1.079 0.471 15.309 1.00 98.38 85 ASN A CA 1
ATOM 555 C C . ASN A 1 85 ? -0.549 -0.832 15.909 1.00 98.38 85 ASN A C 1
ATOM 557 O O . ASN A 1 85 ? -0.959 -1.236 17.001 1.00 98.38 85 ASN A O 1
ATOM 561 N N . ALA A 1 86 ? 0.380 -1.469 15.205 1.00 97.62 86 ALA A N 1
ATOM 562 C CA . ALA A 1 86 ? 1.149 -2.574 15.750 1.00 97.62 86 ALA A CA 1
ATOM 563 C C . ALA A 1 86 ? 2.177 -2.025 16.748 1.00 97.62 86 ALA A C 1
ATOM 565 O O . ALA A 1 86 ? 2.950 -1.128 16.412 1.00 97.62 86 ALA A O 1
ATOM 566 N N . VAL A 1 87 ? 2.187 -2.547 17.976 1.00 94.12 87 VAL A N 1
ATOM 567 C CA . VAL A 1 87 ? 3.158 -2.143 19.015 1.00 94.12 87 VAL A CA 1
ATOM 568 C C . VAL A 1 87 ? 4.156 -3.246 19.377 1.00 94.12 87 VAL A C 1
ATOM 570 O O . VAL A 1 87 ? 5.109 -2.992 20.109 1.00 94.12 87 VAL A O 1
ATOM 573 N N . ASN A 1 88 ? 3.964 -4.461 18.855 1.00 86.06 88 ASN A N 1
ATOM 574 C CA . ASN A 1 88 ? 4.946 -5.540 18.938 1.00 86.06 88 ASN A CA 1
ATOM 575 C C . ASN A 1 88 ? 6.078 -5.259 17.943 1.00 86.06 88 ASN A C 1
ATOM 577 O O . ASN A 1 88 ? 5.852 -5.211 16.737 1.00 86.06 88 ASN A O 1
ATOM 581 N N . LEU A 1 89 ? 7.287 -5.052 18.463 1.00 85.25 89 LEU A N 1
ATOM 582 C CA . LEU A 1 89 ? 8.482 -4.748 17.668 1.00 85.25 89 LEU A CA 1
ATOM 583 C C . LEU A 1 89 ? 9.423 -5.952 17.545 1.00 85.25 89 LEU A C 1
ATOM 585 O O . LEU A 1 89 ? 10.426 -5.900 16.830 1.00 85.25 89 LEU A O 1
ATOM 589 N N . GLN A 1 90 ? 9.108 -7.055 18.226 1.00 89.00 90 GLN A N 1
ATOM 590 C CA . GLN A 1 90 ? 9.916 -8.267 18.236 1.00 89.00 90 GLN A CA 1
ATOM 591 C C . GLN A 1 90 ? 9.881 -8.965 16.870 1.00 89.00 90 GLN A C 1
ATOM 593 O O . GLN A 1 90 ? 10.897 -9.502 16.428 1.00 89.00 90 GLN A O 1
ATOM 598 N N . GLN A 1 91 ? 8.748 -8.910 16.170 1.00 92.81 91 GLN A N 1
ATOM 599 C CA . GLN A 1 91 ? 8.516 -9.531 14.862 1.00 92.81 91 GLN A CA 1
ATOM 600 C C . GLN A 1 91 ? 7.888 -8.522 13.883 1.00 92.81 91 GLN A C 1
ATOM 602 O O . GLN A 1 91 ? 7.350 -7.511 14.334 1.00 92.81 91 GLN A O 1
ATOM 607 N N . PRO A 1 92 ? 7.961 -8.749 12.556 1.00 96.06 92 PRO A N 1
ATOM 608 C CA . PRO A 1 92 ? 7.220 -7.938 11.593 1.00 96.06 92 PRO A CA 1
ATOM 609 C C . PRO A 1 92 ? 5.712 -8.006 11.849 1.00 96.06 92 PRO A C 1
ATOM 611 O O . PRO A 1 92 ? 5.188 -9.079 12.155 1.00 96.06 92 PRO A O 1
ATOM 614 N N . ALA A 1 93 ? 5.013 -6.891 11.659 1.00 97.81 93 ALA A N 1
ATOM 615 C CA . ALA A 1 93 ? 3.559 -6.871 11.599 1.00 97.81 93 ALA A CA 1
ATOM 616 C C . ALA A 1 93 ? 3.085 -7.406 10.240 1.00 97.81 93 ALA A C 1
ATOM 618 O O . ALA A 1 93 ? 3.663 -7.082 9.201 1.00 97.81 93 ALA A O 1
ATOM 619 N N . TYR A 1 94 ? 2.018 -8.198 10.236 1.00 98.38 94 TYR A N 1
ATOM 620 C CA . TYR A 1 94 ? 1.437 -8.763 9.020 1.00 98.38 94 TYR A CA 1
ATOM 621 C C . TYR A 1 94 ? 0.070 -8.145 8.748 1.00 98.38 94 TYR A C 1
ATOM 623 O O . TYR A 1 94 ? -0.761 -8.026 9.647 1.00 98.38 94 TYR A O 1
ATOM 631 N N . VAL A 1 95 ? -0.154 -7.751 7.495 1.00 98.62 95 VAL A N 1
ATOM 632 C CA . VAL A 1 95 ? -1.407 -7.146 7.033 1.00 98.62 95 VAL A CA 1
ATOM 633 C C . VAL A 1 95 ? -1.921 -7.923 5.828 1.00 98.62 95 VAL A C 1
ATOM 635 O O . VAL A 1 95 ? -1.201 -8.080 4.845 1.00 98.62 95 VAL A O 1
ATOM 638 N N . GLY A 1 96 ? -3.168 -8.384 5.872 1.00 98.56 96 GLY A N 1
ATOM 639 C CA . GLY A 1 96 ? -3.729 -9.265 4.846 1.00 98.56 96 GLY A CA 1
ATOM 640 C C . GLY A 1 96 ? -3.318 -10.732 5.028 1.00 98.56 96 GLY A C 1
ATOM 641 O O . GLY A 1 96 ? -2.763 -11.124 6.051 1.00 98.56 96 GLY A O 1
ATOM 642 N N . GLY A 1 97 ? -3.610 -11.566 4.033 1.00 98.19 97 GLY A N 1
ATOM 643 C CA . GLY A 1 97 ? -3.382 -13.009 4.070 1.00 98.19 97 GLY A CA 1
ATOM 644 C C . GLY A 1 97 ? -4.202 -13.717 5.154 1.00 98.19 97 GLY A C 1
ATOM 645 O O . GLY A 1 97 ? -5.277 -13.252 5.541 1.00 98.19 97 GLY A O 1
ATOM 646 N N . SER A 1 98 ? -3.692 -14.860 5.616 1.00 97.25 98 SER A N 1
ATOM 647 C CA . SER A 1 98 ? -4.176 -15.576 6.801 1.00 97.25 98 SER A CA 1
ATOM 648 C C . SER A 1 98 ? -3.499 -15.069 8.075 1.00 97.25 98 SER A C 1
ATOM 650 O O . SER A 1 98 ? -2.421 -14.478 8.007 1.00 97.25 98 SER A O 1
ATOM 652 N N . ASP A 1 99 ? -4.085 -15.394 9.227 1.00 95.50 99 ASP A N 1
ATOM 653 C CA . ASP A 1 99 ? -3.520 -15.052 10.533 1.00 95.50 99 ASP A CA 1
ATOM 654 C C . ASP A 1 99 ? -2.094 -15.612 10.711 1.00 95.50 99 ASP A C 1
ATOM 656 O O . ASP A 1 99 ? -1.777 -16.721 10.261 1.00 95.50 99 ASP A O 1
ATOM 660 N N . VAL A 1 100 ? -1.232 -14.842 11.382 1.00 96.00 100 VAL A N 1
ATOM 661 C CA . VAL A 1 100 ? 0.147 -15.223 11.719 1.00 96.00 100 VAL A CA 1
ATOM 662 C C . VAL A 1 100 ? 0.314 -15.239 13.234 1.00 96.00 100 VAL A C 1
ATOM 664 O O . VAL A 1 100 ? 0.204 -14.214 13.895 1.00 96.00 100 VAL A O 1
ATOM 667 N N . ALA A 1 101 ? 0.609 -16.411 13.795 1.00 92.62 101 ALA A N 1
ATOM 668 C CA . ALA A 1 101 ? 0.755 -16.568 15.238 1.00 92.62 101 ALA A CA 1
ATOM 669 C C . ALA A 1 101 ? 2.047 -15.923 15.777 1.00 92.62 101 ALA A C 1
ATOM 671 O O . ALA A 1 101 ? 3.103 -15.993 15.148 1.00 92.62 101 ALA A O 1
ATOM 672 N N . GLY A 1 102 ? 1.978 -15.372 16.993 1.00 90.56 102 GLY A N 1
ATOM 673 C CA . GLY A 1 102 ? 3.149 -14.886 17.739 1.00 90.56 102 GLY A CA 1
ATOM 674 C C . GLY A 1 102 ? 3.664 -13.502 17.325 1.00 90.56 102 GLY A C 1
ATOM 675 O O . GLY A 1 102 ? 4.735 -13.089 17.766 1.00 90.56 102 GLY A O 1
ATOM 676 N N . THR A 1 103 ? 2.914 -12.781 16.499 1.00 94.75 103 THR A N 1
ATOM 677 C CA . THR A 1 103 ? 3.212 -11.416 16.055 1.00 94.75 103 THR A CA 1
ATOM 678 C C . THR A 1 103 ? 1.914 -10.627 15.918 1.00 94.75 103 THR A C 1
ATOM 680 O O . THR A 1 103 ? 0.842 -11.198 16.075 1.00 94.75 103 THR A O 1
ATOM 683 N N . TYR A 1 104 ? 2.008 -9.335 15.611 1.00 97.88 104 TYR A N 1
ATOM 684 C CA . TYR A 1 104 ? 0.848 -8.569 15.187 1.00 97.88 104 TYR A CA 1
ATOM 685 C C . TYR A 1 104 ? 0.362 -9.066 13.826 1.00 97.88 104 TYR A C 1
ATOM 687 O O . TYR A 1 104 ? 1.092 -8.967 12.833 1.00 97.88 104 TYR A O 1
ATOM 695 N N . SER A 1 105 ? -0.870 -9.557 13.768 1.00 97.81 105 SER A N 1
ATOM 696 C CA . SER A 1 105 ? -1.497 -10.011 12.533 1.00 97.81 105 SER A CA 1
ATOM 697 C C . SER A 1 105 ? -2.868 -9.369 12.377 1.00 97.81 105 SER A C 1
ATOM 699 O O . SER A 1 105 ? -3.745 -9.590 13.195 1.00 97.81 105 SER A O 1
ATOM 701 N N . LEU A 1 106 ? -3.061 -8.606 11.302 1.00 98.50 106 LEU A N 1
ATOM 702 C CA . LEU A 1 106 ? -4.369 -8.109 10.886 1.00 98.50 106 LEU A CA 1
ATOM 703 C C . LEU A 1 106 ? -4.705 -8.710 9.519 1.00 98.50 106 LEU A C 1
ATOM 705 O O . LEU A 1 106 ? -4.291 -8.194 8.477 1.00 98.50 106 LEU A O 1
ATOM 709 N N . SER A 1 107 ? -5.412 -9.836 9.517 1.00 98.44 107 SER A N 1
ATOM 710 C CA . SER A 1 107 ? -5.595 -10.657 8.320 1.00 98.44 107 SER A CA 1
ATOM 711 C C . SER A 1 107 ? -6.641 -10.103 7.353 1.00 98.44 107 SER A C 1
ATOM 713 O O . SER A 1 107 ? -7.408 -9.182 7.652 1.00 98.44 107 SER A O 1
ATOM 715 N N . ALA A 1 108 ? -6.705 -10.680 6.149 1.00 98.38 108 ALA A N 1
ATOM 716 C CA . ALA A 1 108 ? -7.688 -10.270 5.147 1.00 98.38 108 ALA A CA 1
ATOM 717 C C . ALA A 1 108 ? -9.131 -10.534 5.617 1.00 98.38 108 ALA A C 1
ATOM 719 O O . ALA A 1 108 ? -10.028 -9.731 5.355 1.00 98.38 108 ALA A O 1
ATOM 720 N N . ALA A 1 109 ? -9.355 -11.634 6.346 1.00 98.00 109 ALA A N 1
ATOM 721 C CA . ALA A 1 109 ? -10.664 -11.976 6.902 1.00 98.00 109 ALA A CA 1
ATOM 722 C C . ALA A 1 109 ? -11.108 -10.988 7.991 1.00 98.00 109 ALA A C 1
ATOM 724 O O . ALA A 1 109 ? -12.300 -10.712 8.141 1.00 98.00 109 ALA A O 1
ATOM 725 N N . GLU A 1 110 ? -10.155 -10.444 8.742 1.00 98.31 110 GLU A N 1
ATOM 726 C CA . GLU A 1 110 ? -10.405 -9.423 9.749 1.00 98.31 110 GLU A CA 1
ATOM 727 C C . GLU A 1 110 ? -10.679 -8.066 9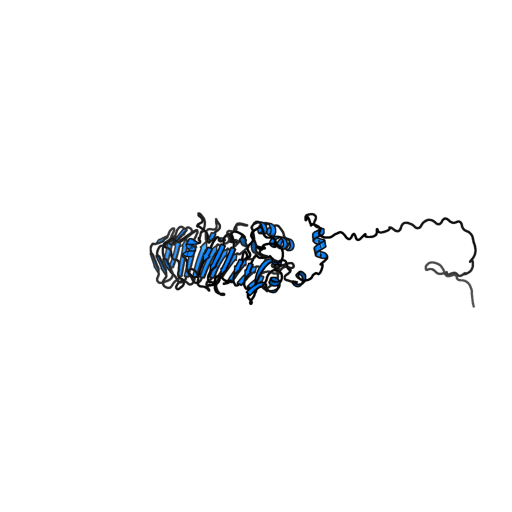.114 1.00 98.31 110 GLU A C 1
ATOM 729 O O . GLU A 1 110 ? -11.699 -7.451 9.417 1.00 98.31 110 GLU A O 1
ATOM 734 N N . LEU A 1 111 ? -9.844 -7.631 8.166 1.00 98.44 111 LEU A N 1
ATOM 735 C CA . LEU A 1 111 ? -10.051 -6.379 7.433 1.00 98.44 111 LEU A CA 1
ATOM 736 C C . LEU A 1 111 ? -11.371 -6.357 6.655 1.00 98.44 111 LEU A C 1
ATOM 738 O O . LEU A 1 111 ? -12.001 -5.305 6.555 1.00 98.44 111 LEU A O 1
ATOM 742 N N . ALA A 1 112 ? -11.857 -7.511 6.189 1.00 97.75 112 ALA A N 1
ATOM 743 C CA . ALA A 1 112 ? -13.177 -7.629 5.574 1.00 97.75 112 ALA A CA 1
ATOM 744 C C . ALA A 1 112 ? -14.331 -7.213 6.515 1.00 97.75 112 ALA A C 1
ATOM 746 O O . ALA A 1 112 ? -15.408 -6.858 6.036 1.00 97.75 112 ALA A O 1
ATOM 747 N N . ARG A 1 113 ? -14.117 -7.222 7.840 1.00 97.94 113 ARG A N 1
ATOM 748 C CA . ARG A 1 113 ? -15.083 -6.802 8.873 1.00 97.94 113 ARG A CA 1
ATOM 749 C C . ARG A 1 113 ? -14.964 -5.325 9.271 1.00 97.94 113 ARG A C 1
ATOM 751 O O . ARG A 1 113 ? -15.680 -4.879 10.172 1.00 97.94 113 ARG A O 1
ATOM 758 N N . VAL A 1 114 ? -14.069 -4.580 8.627 1.00 98.69 114 VAL A N 1
ATOM 759 C CA . VAL A 1 114 ? -13.771 -3.176 8.926 1.00 98.69 114 VAL A CA 1
ATOM 760 C C . VAL A 1 114 ? -14.376 -2.276 7.853 1.00 98.69 114 VAL A C 1
ATOM 762 O O . VAL A 1 114 ? -14.200 -2.530 6.659 1.00 98.69 114 VAL A O 1
ATOM 765 N N . ALA A 1 115 ? -15.067 -1.214 8.275 1.00 98.69 115 ALA A N 1
ATOM 766 C CA . ALA A 1 115 ? -15.630 -0.212 7.380 1.00 98.69 115 ALA A CA 1
ATOM 767 C C . ALA A 1 115 ? -15.477 1.216 7.929 1.00 98.69 115 ALA A C 1
ATOM 769 O O . ALA A 1 115 ? -15.883 1.506 9.055 1.00 98.69 115 ALA A O 1
ATOM 770 N N . ALA A 1 116 ? -14.929 2.123 7.121 1.00 98.62 116 ALA A N 1
ATOM 771 C CA . ALA A 1 116 ? -14.783 3.543 7.449 1.00 98.62 116 ALA A CA 1
ATOM 772 C C . ALA A 1 116 ? -14.603 4.388 6.183 1.00 98.62 116 ALA A C 1
ATOM 774 O O . ALA A 1 116 ? -14.404 3.842 5.100 1.00 98.62 116 ALA A O 1
ATOM 775 N N . ALA A 1 117 ? -14.649 5.718 6.312 1.00 98.06 117 ALA A N 1
ATOM 776 C CA . ALA A 1 117 ? -14.238 6.592 5.214 1.00 98.06 117 ALA A CA 1
ATOM 777 C C . ALA A 1 117 ? -12.744 6.409 4.889 1.00 98.06 117 ALA A C 1
ATOM 779 O O . ALA A 1 117 ? -12.415 6.211 3.724 1.00 98.06 117 ALA A O 1
ATOM 780 N N . ASP A 1 118 ? -11.888 6.357 5.918 1.00 98.31 118 ASP A N 1
ATOM 781 C CA . ASP A 1 118 ? -10.457 6.065 5.790 1.00 98.31 118 ASP A CA 1
ATOM 782 C C . ASP A 1 118 ? -9.989 4.993 6.785 1.00 98.31 118 ASP A C 1
ATOM 784 O O . ASP A 1 118 ? -10.411 4.958 7.948 1.00 98.31 118 ASP A O 1
ATOM 788 N N . ILE A 1 119 ? -9.057 4.146 6.346 1.00 98.88 119 ILE A N 1
ATOM 789 C CA . ILE A 1 119 ? -8.411 3.119 7.170 1.00 98.88 119 ILE A CA 1
ATOM 790 C C . ILE A 1 119 ? -6.899 3.341 7.123 1.00 98.88 119 ILE A C 1
ATOM 792 O O . ILE A 1 119 ? -6.308 3.414 6.049 1.00 98.88 119 ILE A O 1
ATOM 796 N N . ALA A 1 120 ? -6.263 3.424 8.289 1.00 98.81 120 ALA A N 1
ATOM 797 C CA . ALA A 1 120 ? -4.815 3.522 8.413 1.00 98.81 120 ALA A CA 1
ATOM 798 C C . ALA A 1 120 ? -4.260 2.369 9.250 1.00 98.81 120 ALA A C 1
ATOM 800 O O . ALA A 1 120 ? -4.822 2.014 10.284 1.00 98.81 120 ALA A O 1
ATOM 801 N N . ILE A 1 121 ? -3.139 1.812 8.810 1.00 98.81 121 ILE A N 1
ATOM 802 C CA . ILE A 1 121 ? -2.413 0.738 9.477 1.00 98.81 121 ILE A CA 1
ATOM 803 C C . ILE A 1 121 ? -0.957 1.178 9.590 1.00 98.81 121 ILE A C 1
ATOM 805 O O . ILE A 1 121 ? -0.358 1.601 8.601 1.00 98.81 121 ILE A O 1
ATOM 809 N N . GLY A 1 122 ? -0.401 1.122 10.793 1.00 97.88 122 GLY A N 1
ATOM 810 C CA . GLY A 1 122 ? 0.932 1.626 11.085 1.00 97.88 122 GLY A CA 1
ATOM 811 C C . GLY A 1 122 ? 1.739 0.687 11.969 1.00 97.88 122 GLY A C 1
ATOM 812 O O . GLY A 1 122 ? 1.194 0.046 12.867 1.00 97.88 122 GLY A O 1
ATOM 813 N N . ALA A 1 123 ? 3.050 0.656 11.748 1.00 97.00 123 ALA A N 1
ATOM 814 C CA . ALA A 1 123 ? 4.010 0.034 12.651 1.00 97.00 123 ALA A CA 1
ATOM 815 C C . ALA A 1 123 ? 5.260 0.925 12.781 1.00 97.00 123 ALA A C 1
ATOM 817 O O . ALA A 1 123 ? 5.724 1.479 11.776 1.00 97.00 123 ALA A O 1
ATOM 818 N N . PRO A 1 124 ? 5.827 1.085 13.991 1.00 95.50 124 PRO A N 1
ATOM 819 C CA . PRO A 1 124 ? 7.107 1.763 14.167 1.00 95.50 124 PRO A CA 1
ATOM 820 C C . PRO A 1 124 ? 8.246 1.003 13.479 1.00 95.50 124 PRO A C 1
ATOM 822 O O . PRO A 1 124 ? 8.128 -0.184 13.183 1.00 95.50 124 PRO A O 1
ATOM 825 N N . ALA A 1 125 ? 9.384 1.676 13.297 1.00 94.19 125 ALA A N 1
ATOM 826 C CA . ALA A 1 125 ? 10.608 1.003 12.882 1.00 94.19 125 ALA A CA 1
ATOM 827 C C . ALA A 1 125 ? 11.075 0.028 13.975 1.00 94.19 125 ALA A C 1
ATOM 829 O O . ALA A 1 125 ? 11.233 0.419 15.134 1.00 94.19 125 ALA A O 1
ATOM 830 N N . ARG A 1 126 ? 11.356 -1.220 13.599 1.00 93.06 126 ARG A N 1
ATOM 831 C CA . ARG A 1 126 ? 11.918 -2.255 14.479 1.00 93.06 126 ARG A CA 1
ATOM 832 C C . ARG A 1 126 ? 13.426 -2.110 14.664 1.00 93.06 126 ARG A C 1
ATOM 834 O O . ARG A 1 126 ? 13.984 -2.651 15.612 1.00 93.06 126 ARG A O 1
ATOM 841 N N . GLY A 1 127 ? 14.099 -1.409 13.749 1.00 86.94 127 GLY A N 1
ATOM 842 C CA . GLY A 1 127 ? 15.554 -1.230 13.776 1.00 86.94 127 GLY A CA 1
ATOM 843 C C . GLY A 1 127 ? 16.349 -2.498 13.435 1.00 86.94 127 GLY A C 1
ATOM 844 O O . GLY A 1 127 ? 17.548 -2.554 13.699 1.00 86.94 127 GLY A O 1
ATOM 845 N N . VAL A 1 128 ? 15.703 -3.513 12.850 1.00 87.38 128 VAL A N 1
ATOM 846 C CA . VAL A 1 128 ? 16.353 -4.751 12.399 1.00 87.38 128 VAL A CA 1
ATOM 847 C C . VAL A 1 128 ? 16.728 -4.602 10.927 1.00 87.38 128 VAL A C 1
ATOM 849 O O . VAL A 1 128 ? 15.862 -4.584 10.057 1.00 87.38 128 VAL A O 1
ATOM 852 N N . ALA A 1 129 ? 18.026 -4.492 10.642 1.00 84.44 129 ALA A N 1
ATOM 853 C CA . ALA A 1 129 ? 18.520 -4.265 9.287 1.00 84.44 129 ALA A CA 1
ATOM 854 C C . ALA A 1 129 ? 18.037 -5.345 8.300 1.00 84.44 129 ALA A C 1
ATOM 856 O O . ALA A 1 129 ? 18.149 -6.541 8.568 1.00 84.44 129 ALA A O 1
ATOM 857 N N . GLY A 1 130 ? 17.510 -4.911 7.151 1.00 81.44 130 GLY A N 1
ATOM 858 C CA . GLY A 1 130 ? 17.049 -5.788 6.067 1.00 81.44 130 GLY A CA 1
ATOM 859 C C . GLY A 1 130 ? 15.763 -6.574 6.353 1.00 81.44 130 GLY A C 1
ATOM 860 O O . GLY A 1 130 ? 15.323 -7.331 5.488 1.00 81.44 130 GLY A O 1
ATOM 861 N N . SER A 1 131 ? 15.160 -6.415 7.536 1.00 90.81 131 SER A N 1
ATOM 862 C CA . SER A 1 131 ? 13.888 -7.041 7.894 1.00 90.81 131 SER A CA 1
ATOM 863 C C . SER A 1 131 ? 12.761 -6.008 7.825 1.00 90.81 131 SER A C 1
ATOM 865 O O . SER A 1 131 ? 12.925 -4.915 8.368 1.00 90.81 131 SER A O 1
ATOM 867 N N . PRO A 1 132 ? 11.612 -6.344 7.215 1.00 95.56 132 PRO A N 1
ATOM 868 C CA . PRO A 1 132 ? 10.476 -5.439 7.179 1.00 95.56 132 PRO A CA 1
ATOM 869 C C . PRO A 1 132 ? 9.876 -5.212 8.574 1.00 95.56 132 PRO A C 1
ATOM 871 O O . PRO A 1 132 ? 9.868 -6.100 9.437 1.00 95.56 132 PRO A O 1
ATOM 874 N N . ASP A 1 133 ? 9.330 -4.015 8.771 1.00 97.06 133 ASP A N 1
ATOM 875 C CA . ASP A 1 133 ? 8.466 -3.681 9.903 1.00 97.06 133 ASP A CA 1
ATOM 876 C C . ASP A 1 133 ? 7.030 -4.126 9.627 1.00 97.06 133 ASP A C 1
ATOM 878 O O . ASP A 1 133 ? 6.364 -4.648 10.519 1.00 97.06 133 ASP A O 1
ATOM 882 N N . ILE A 1 134 ? 6.581 -3.956 8.378 1.00 98.25 134 ILE A N 1
ATOM 883 C CA . ILE A 1 134 ? 5.290 -4.439 7.884 1.00 98.25 134 ILE A CA 1
ATOM 884 C C . ILE A 1 134 ? 5.498 -5.323 6.662 1.00 98.25 134 ILE A C 1
ATOM 886 O O . ILE A 1 134 ? 6.150 -4.920 5.696 1.00 98.25 134 ILE A O 1
ATOM 890 N N . VAL A 1 135 ? 4.858 -6.489 6.687 1.00 98.38 135 VAL A N 1
ATOM 891 C CA . VAL A 1 135 ? 4.675 -7.372 5.536 1.00 98.38 135 VAL A CA 1
ATOM 892 C C . VAL A 1 135 ? 3.207 -7.351 5.118 1.00 98.38 135 VAL A C 1
ATOM 894 O O . VAL A 1 135 ? 2.325 -7.790 5.857 1.00 98.38 135 VAL A O 1
ATOM 897 N N . VAL A 1 136 ? 2.937 -6.856 3.914 1.00 98.75 136 VAL A N 1
ATOM 898 C CA . VAL A 1 136 ? 1.608 -6.854 3.300 1.00 98.75 136 VAL A CA 1
ATOM 899 C C . VAL A 1 136 ? 1.455 -8.102 2.437 1.00 98.75 136 VAL A C 1
ATOM 901 O O . VAL A 1 136 ? 2.216 -8.329 1.498 1.00 98.75 136 VAL A O 1
ATOM 904 N N . ARG A 1 137 ? 0.459 -8.916 2.762 1.00 98.56 137 ARG A N 1
ATOM 905 C CA . ARG A 1 137 ? 0.074 -10.139 2.054 1.00 98.56 137 ARG A CA 1
ATOM 906 C C . ARG A 1 137 ? -1.198 -9.901 1.241 1.00 98.56 137 ARG A C 1
ATOM 908 O O . ARG A 1 137 ? -1.627 -8.762 1.069 1.00 98.56 137 ARG A O 1
ATOM 915 N N . ASP A 1 138 ? -1.788 -10.975 0.723 1.00 98.44 138 ASP A N 1
ATOM 916 C CA . ASP A 1 138 ? -2.995 -10.906 -0.098 1.00 98.44 138 ASP A CA 1
ATOM 917 C C . ASP A 1 138 ? -4.100 -10.115 0.606 1.00 98.44 138 ASP A C 1
ATOM 919 O O . ASP A 1 138 ? -4.546 -10.465 1.697 1.00 98.44 138 ASP A O 1
ATOM 923 N N . LEU A 1 139 ? -4.560 -9.041 -0.021 1.00 98.50 139 LEU A N 1
ATOM 924 C CA . LEU A 1 139 ? -5.563 -8.155 0.547 1.00 98.50 139 LEU A CA 1
ATOM 925 C C . LEU A 1 139 ? -6.507 -7.703 -0.555 1.00 98.50 139 LEU A C 1
ATOM 927 O O . LEU A 1 139 ? -6.076 -7.284 -1.621 1.00 98.50 139 LEU A O 1
ATOM 931 N N . THR A 1 140 ? -7.811 -7.766 -0.310 1.00 97.94 140 THR A N 1
ATOM 932 C CA . THR A 1 140 ? -8.811 -7.205 -1.22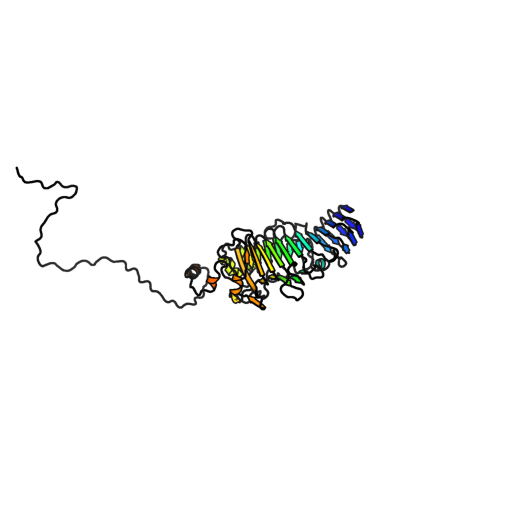2 1.00 97.94 140 THR A CA 1
ATOM 933 C C . THR A 1 140 ? -9.822 -6.401 -0.428 1.00 97.94 140 THR A C 1
ATOM 935 O O . THR A 1 140 ? -10.501 -6.963 0.426 1.00 97.94 140 THR A O 1
ATOM 938 N N . LEU A 1 141 ? -9.940 -5.103 -0.720 1.00 98.12 141 LEU A N 1
ATOM 939 C CA . LEU A 1 141 ? -10.974 -4.239 -0.148 1.00 98.12 141 LEU A CA 1
ATOM 940 C C . LEU A 1 141 ? -11.815 -3.607 -1.254 1.00 98.12 141 LEU A C 1
ATOM 942 O O . LEU A 1 141 ? -11.293 -3.038 -2.214 1.00 98.12 141 LEU A O 1
ATOM 946 N N . GLY A 1 142 ? -13.132 -3.684 -1.088 1.00 97.44 142 GLY A N 1
ATOM 947 C CA . GLY A 1 142 ? -14.095 -3.108 -2.019 1.00 97.44 142 GLY A CA 1
ATOM 948 C C . GLY A 1 142 ? -14.821 -1.897 -1.449 1.00 97.44 142 GLY A C 1
ATOM 949 O O . GLY A 1 142 ? -14.397 -1.265 -0.476 1.00 97.44 142 GLY A O 1
ATOM 950 N N . THR A 1 143 ? -15.962 -1.582 -2.056 1.00 96.56 143 THR A N 1
ATOM 951 C CA . THR A 1 143 ? -16.844 -0.482 -1.637 1.00 96.56 143 THR A CA 1
ATOM 952 C C . THR A 1 143 ? -17.593 -0.756 -0.332 1.00 96.56 143 THR A C 1
ATOM 954 O O . THR A 1 143 ? -18.155 0.168 0.243 1.00 96.56 143 THR A O 1
ATOM 957 N N . ALA A 1 144 ? -17.579 -2.001 0.161 1.00 96.50 144 ALA A N 1
ATOM 958 C CA . ALA A 1 144 ? -18.130 -2.370 1.466 1.00 96.50 144 ALA A CA 1
ATOM 959 C C . ALA A 1 144 ? -17.239 -1.930 2.644 1.00 96.50 144 ALA A C 1
ATOM 961 O O . ALA A 1 144 ? -17.743 -1.715 3.744 1.00 96.50 144 ALA A O 1
ATOM 962 N N . ASN A 1 145 ? -15.930 -1.788 2.414 1.00 98.12 145 ASN A N 1
ATOM 963 C CA . ASN A 1 145 ? -14.945 -1.445 3.447 1.00 98.12 145 ASN A CA 1
ATOM 964 C C . ASN A 1 145 ? -14.579 0.041 3.421 1.00 98.12 145 ASN A C 1
ATOM 966 O O . ASN A 1 145 ? -14.387 0.663 4.461 1.00 98.12 145 ASN A O 1
ATOM 970 N N . LEU A 1 146 ? -14.483 0.608 2.221 1.00 97.25 146 LEU A N 1
ATOM 971 C CA . LEU A 1 146 ? -14.055 1.980 1.976 1.00 97.25 146 LEU A CA 1
ATOM 972 C C . LEU A 1 146 ? -14.949 2.580 0.886 1.00 97.25 146 LEU A C 1
ATOM 974 O O . LEU A 1 146 ? -15.169 1.908 -0.127 1.00 97.25 146 LEU A O 1
ATOM 978 N N . PRO A 1 147 ? -15.431 3.827 1.023 1.00 96.94 147 PRO A N 1
ATOM 979 C CA . PRO A 1 147 ? -16.133 4.498 -0.064 1.00 96.94 147 PRO A CA 1
ATOM 980 C C . PRO A 1 147 ? -15.191 4.690 -1.263 1.00 96.94 147 PRO A C 1
ATOM 982 O O . PRO A 1 147 ? -13.971 4.615 -1.129 1.00 96.94 147 PRO A O 1
ATOM 985 N N . GLY A 1 148 ? -15.732 4.984 -2.449 1.00 96.56 148 GLY A N 1
ATOM 986 C CA . GLY A 1 148 ? -14.904 5.113 -3.658 1.00 96.56 148 GLY A CA 1
ATOM 987 C C . GLY A 1 148 ? -13.804 6.181 -3.564 1.00 96.56 148 GLY A C 1
ATOM 988 O O . GLY A 1 148 ? -12.750 6.010 -4.168 1.00 96.56 148 GLY A O 1
ATOM 989 N N . GLY A 1 149 ? -14.027 7.244 -2.783 1.00 96.50 149 GLY A N 1
ATOM 990 C CA . GLY A 1 149 ? -13.032 8.280 -2.479 1.00 96.50 149 GLY A CA 1
ATOM 991 C C . GLY A 1 149 ? -12.213 8.044 -1.204 1.00 96.50 149 GLY A C 1
ATOM 992 O O . GLY A 1 149 ? -11.458 8.926 -0.825 1.00 96.50 149 GLY A O 1
ATOM 993 N N . GLY A 1 150 ? -12.395 6.910 -0.523 1.00 97.50 150 GLY A N 1
ATOM 994 C CA . GLY A 1 150 ? -11.711 6.589 0.729 1.00 97.50 150 GLY A CA 1
ATOM 995 C C . GLY A 1 150 ? -10.289 6.077 0.522 1.00 97.50 150 GLY A C 1
ATOM 996 O O . GLY A 1 150 ? -9.959 5.514 -0.532 1.00 97.50 150 GLY A O 1
ATOM 997 N N . LEU A 1 151 ? -9.459 6.245 1.549 1.00 97.75 151 LEU A N 1
ATOM 998 C CA . LEU A 1 151 ? -8.046 5.890 1.523 1.00 97.75 151 LEU A CA 1
ATOM 999 C C . LEU A 1 151 ? -7.739 4.692 2.427 1.00 97.75 151 LEU A C 1
ATOM 1001 O O . LEU A 1 151 ? -8.138 4.651 3.593 1.00 97.75 151 LEU A O 1
ATOM 1005 N N . LEU A 1 152 ? -6.966 3.740 1.900 1.00 98.81 152 LEU A N 1
ATOM 1006 C CA . LEU A 1 152 ? -6.190 2.812 2.719 1.00 98.81 152 LEU A CA 1
ATOM 1007 C C . LEU A 1 152 ? -4.760 3.345 2.826 1.00 98.81 152 LEU A C 1
ATOM 1009 O O . LEU A 1 152 ? -4.087 3.504 1.812 1.00 98.81 152 LEU A O 1
ATOM 1013 N N . THR A 1 153 ? -4.278 3.589 4.039 1.00 98.81 153 THR A N 1
ATOM 1014 C CA . THR A 1 153 ? -2.872 3.924 4.299 1.00 98.81 153 THR A CA 1
ATOM 1015 C C . THR A 1 153 ? -2.204 2.790 5.060 1.00 98.81 153 THR A C 1
ATOM 1017 O O . THR A 1 153 ? -2.692 2.397 6.116 1.00 98.81 153 THR A O 1
ATOM 1020 N N . ILE A 1 154 ? -1.074 2.294 4.561 1.00 98.81 154 ILE A N 1
ATOM 1021 C CA . ILE A 1 154 ? -0.208 1.352 5.274 1.00 98.81 154 ILE A CA 1
ATOM 1022 C C . ILE A 1 154 ? 1.175 1.992 5.387 1.00 98.81 154 ILE A C 1
ATOM 1024 O O . ILE A 1 154 ? 1.791 2.308 4.372 1.00 98.81 154 ILE A O 1
ATOM 1028 N N . GLY A 1 155 ? 1.635 2.212 6.617 1.00 98.19 155 GLY A N 1
ATOM 1029 C CA . GLY A 1 155 ? 2.868 2.943 6.898 1.00 98.19 155 GLY A CA 1
ATOM 1030 C C . GLY A 1 155 ? 3.817 2.191 7.825 1.00 98.19 155 GLY A C 1
ATOM 1031 O O . GLY A 1 155 ? 3.432 1.801 8.926 1.00 98.19 155 GLY A O 1
ATOM 1032 N N . ALA A 1 156 ? 5.072 2.040 7.411 1.00 97.81 156 ALA A N 1
ATOM 1033 C CA . ALA A 1 156 ? 6.155 1.507 8.231 1.00 97.81 156 ALA A CA 1
ATOM 1034 C C . ALA A 1 156 ? 7.151 2.612 8.610 1.00 97.81 156 ALA A C 1
ATOM 1036 O O . ALA A 1 156 ? 7.542 3.430 7.776 1.00 97.81 156 ALA A O 1
ATOM 1037 N N . GLY A 1 157 ? 7.624 2.615 9.857 1.00 95.56 157 GLY A N 1
ATOM 1038 C CA . GLY A 1 157 ? 8.666 3.552 10.285 1.00 95.56 157 GLY A CA 1
ATOM 1039 C C . GLY A 1 157 ? 9.999 3.373 9.543 1.00 95.56 157 GLY A C 1
ATOM 1040 O O . GLY A 1 157 ? 10.733 4.344 9.383 1.00 95.56 157 GLY A O 1
ATOM 1041 N N . GLY A 1 158 ? 10.311 2.160 9.078 1.00 95.94 158 GLY A N 1
ATOM 1042 C CA . GLY A 1 158 ? 11.518 1.826 8.326 1.00 95.94 158 GLY A CA 1
ATOM 1043 C C . GLY A 1 158 ? 11.202 1.135 7.002 1.00 95.94 158 GLY A C 1
ATOM 1044 O O . GLY A 1 158 ? 11.196 1.782 5.955 1.00 95.94 158 GLY A O 1
ATOM 1045 N N . HIS A 1 159 ? 10.964 -0.173 7.030 1.00 96.81 159 HIS A N 1
ATOM 1046 C CA . HIS A 1 159 ? 10.843 -1.015 5.835 1.00 96.81 159 HIS A CA 1
ATOM 1047 C C . HIS A 1 159 ? 9.433 -1.597 5.694 1.00 96.81 159 HIS A C 1
ATOM 1049 O O . HIS A 1 159 ? 8.955 -2.315 6.572 1.00 96.81 159 HIS A O 1
ATOM 1055 N N . LEU A 1 160 ? 8.771 -1.303 4.572 1.00 98.50 160 LEU A N 1
ATOM 1056 C CA . LEU A 1 160 ? 7.505 -1.917 4.167 1.00 98.50 160 LEU A CA 1
ATOM 1057 C C . LEU A 1 160 ? 7.751 -2.867 2.996 1.00 98.50 160 LEU A C 1
ATOM 1059 O O . LEU A 1 160 ? 8.337 -2.471 1.987 1.00 98.50 160 LEU A O 1
ATOM 1063 N N . ARG A 1 161 ? 7.260 -4.100 3.118 1.00 98.25 161 ARG A N 1
ATOM 1064 C CA . ARG A 1 161 ? 7.331 -5.115 2.068 1.00 98.25 161 ARG A CA 1
ATOM 1065 C C . ARG A 1 161 ? 5.945 -5.580 1.652 1.00 98.25 161 ARG A C 1
ATOM 1067 O O . ARG A 1 161 ? 5.133 -5.923 2.505 1.00 98.25 161 ARG A O 1
ATOM 1074 N N . VAL A 1 162 ? 5.690 -5.657 0.352 1.00 98.75 162 VAL A N 1
ATOM 1075 C CA . VAL A 1 162 ? 4.486 -6.271 -0.223 1.00 98.75 162 VAL A CA 1
ATOM 1076 C C . VAL A 1 162 ? 4.856 -7.622 -0.836 1.00 98.75 162 VAL A C 1
ATOM 1078 O O . VAL A 1 162 ? 5.577 -7.680 -1.830 1.00 98.75 162 VAL A O 1
ATOM 1081 N N . GLU A 1 163 ? 4.353 -8.709 -0.250 1.00 97.62 163 GLU A N 1
ATOM 1082 C CA . GLU A 1 163 ? 4.565 -10.094 -0.706 1.00 97.62 163 GLU A CA 1
ATOM 1083 C C . GLU A 1 163 ? 3.311 -10.729 -1.306 1.00 97.62 163 GLU A C 1
ATOM 1085 O O . GLU A 1 163 ? 3.410 -11.810 -1.870 1.00 97.62 163 GLU A O 1
ATOM 1090 N N . GLY A 1 164 ? 2.140 -10.101 -1.175 1.00 97.88 164 GLY A N 1
ATOM 1091 C CA . GLY A 1 164 ? 0.885 -10.614 -1.729 1.00 97.88 164 GLY A CA 1
ATOM 1092 C C . GLY A 1 164 ? 0.200 -9.655 -2.695 1.00 97.88 164 GLY A C 1
ATOM 1093 O O . GLY A 1 164 ? 0.620 -8.511 -2.892 1.00 97.88 164 GLY A O 1
ATOM 1094 N N . ALA A 1 165 ? -0.886 -10.121 -3.300 1.00 97.62 165 ALA A N 1
ATOM 1095 C CA . ALA A 1 165 ? -1.706 -9.332 -4.200 1.00 97.62 165 ALA A CA 1
ATOM 1096 C C . ALA A 1 165 ? -2.634 -8.395 -3.413 1.00 97.62 165 ALA A C 1
ATOM 1098 O O . ALA A 1 165 ? -3.586 -8.833 -2.763 1.00 97.62 165 ALA A O 1
ATOM 1099 N N . VAL A 1 166 ? -2.389 -7.093 -3.520 1.00 98.62 166 VAL A N 1
ATOM 1100 C CA . VAL A 1 166 ? -3.195 -6.030 -2.916 1.00 98.62 166 VAL A CA 1
ATOM 1101 C C . VAL A 1 166 ? -4.153 -5.472 -3.960 1.00 98.62 166 VAL A C 1
ATOM 1103 O O . VAL A 1 166 ? -3.731 -4.920 -4.973 1.00 98.62 166 VAL A O 1
ATOM 1106 N N . ARG A 1 167 ? -5.457 -5.598 -3.715 1.00 98.12 167 ARG A N 1
ATOM 1107 C CA . ARG A 1 167 ? -6.520 -5.164 -4.625 1.00 98.12 167 ARG A CA 1
ATOM 1108 C C . ARG A 1 167 ? -7.467 -4.183 -3.949 1.00 98.12 167 ARG A C 1
ATOM 1110 O O . ARG A 1 167 ? -8.084 -4.506 -2.935 1.00 98.12 167 ARG A O 1
ATOM 1117 N N . LEU A 1 168 ? -7.637 -3.006 -4.542 1.00 98.50 168 LEU A N 1
ATOM 1118 C CA . LEU A 1 168 ? -8.684 -2.055 -4.168 1.00 98.50 168 LEU A CA 1
ATOM 1119 C C . LEU A 1 168 ? -9.656 -1.889 -5.334 1.00 98.50 168 LEU A C 1
ATOM 1121 O O . LEU A 1 168 ? -9.247 -1.506 -6.428 1.00 98.50 168 LEU A O 1
ATOM 1125 N N . THR A 1 169 ? -10.941 -2.161 -5.109 1.00 98.06 169 THR A N 1
ATOM 1126 C CA . THR A 1 169 ? -11.958 -2.130 -6.174 1.00 98.06 169 THR A CA 1
ATOM 1127 C C . THR A 1 169 ? -12.972 -1.006 -5.979 1.00 98.06 169 THR A C 1
ATOM 1129 O O . THR A 1 169 ? -13.294 -0.603 -4.854 1.00 98.06 169 THR A O 1
ATOM 1132 N N . GLY A 1 170 ? -13.487 -0.463 -7.084 1.00 97.38 170 GLY A N 1
ATOM 1133 C CA . GLY A 1 170 ? -14.463 0.624 -7.045 1.00 97.38 170 GLY A CA 1
ATOM 1134 C C . GLY A 1 170 ? -13.889 1.947 -6.538 1.00 97.38 170 GLY A C 1
ATOM 1135 O O . GLY A 1 170 ? -14.544 2.628 -5.751 1.00 97.38 170 GLY A O 1
ATOM 1136 N N . ARG A 1 171 ? -12.650 2.296 -6.905 1.00 97.94 171 ARG A N 1
ATOM 1137 C CA . ARG A 1 171 ? -12.012 3.569 -6.527 1.00 97.94 171 ARG A CA 1
ATOM 1138 C C . ARG A 1 171 ? -12.306 4.691 -7.524 1.00 97.94 171 ARG A C 1
ATOM 1140 O O . ARG A 1 171 ? -12.283 4.482 -8.734 1.00 97.94 171 ARG A O 1
ATOM 1147 N N . SER A 1 172 ? -12.536 5.896 -7.007 1.00 95.75 172 SER A N 1
ATOM 1148 C CA . SER A 1 172 ? -12.569 7.146 -7.777 1.00 95.75 172 SER A CA 1
ATOM 1149 C C . SER A 1 172 ? -11.189 7.807 -7.777 1.00 95.75 172 SER A C 1
ATOM 1151 O O . SER A 1 172 ? -10.330 7.418 -6.996 1.00 95.75 172 SER A O 1
ATOM 1153 N N . GLY A 1 173 ? -10.975 8.858 -8.573 1.00 91.50 173 GLY A N 1
ATOM 1154 C CA . GLY A 1 173 ? -9.698 9.594 -8.601 1.00 91.50 173 GLY A CA 1
ATOM 1155 C C . GLY A 1 173 ? -9.298 10.315 -7.300 1.00 91.50 173 GLY A C 1
ATOM 1156 O O . GLY A 1 173 ? -8.278 10.990 -7.293 1.00 91.50 173 GLY A O 1
ATOM 1157 N N . GLN A 1 174 ? -10.093 10.213 -6.228 1.00 89.56 174 GLN A N 1
ATOM 1158 C CA . GLN A 1 174 ? -9.777 10.753 -4.897 1.00 89.56 174 GLN A CA 1
ATOM 1159 C C . GLN A 1 174 ? -9.437 9.659 -3.871 1.00 89.56 174 GLN A C 1
ATOM 1161 O O . GLN A 1 174 ? -8.862 9.963 -2.833 1.00 89.56 174 GLN A O 1
ATOM 1166 N N . GLY A 1 175 ? -9.797 8.401 -4.148 1.00 95.69 175 GLY A N 1
ATOM 1167 C CA . GLY A 1 175 ? -9.550 7.267 -3.257 1.00 95.69 175 GLY A CA 1
ATOM 1168 C C . GLY A 1 175 ? -8.423 6.373 -3.760 1.00 95.69 175 GLY A C 1
ATOM 1169 O O . GLY A 1 175 ? -8.019 6.443 -4.923 1.00 95.69 175 GLY A O 1
ATOM 1170 N N . GLY A 1 176 ? -7.934 5.482 -2.901 1.00 97.94 176 GLY A N 1
ATOM 1171 C CA . GLY A 1 176 ? -6.871 4.563 -3.295 1.00 97.94 176 GLY A CA 1
ATOM 1172 C C . GLY A 1 176 ? -6.033 4.024 -2.147 1.00 97.94 176 GLY A C 1
ATOM 1173 O O . GLY A 1 176 ? -6.545 3.784 -1.052 1.00 97.94 176 GLY A O 1
ATOM 1174 N N . LEU A 1 177 ? -4.753 3.796 -2.440 1.00 98.81 177 LEU A N 1
ATOM 1175 C CA . LEU A 1 177 ? -3.775 3.189 -1.542 1.00 98.81 177 LEU A CA 1
ATOM 1176 C C . LEU A 1 177 ? -2.592 4.133 -1.352 1.00 98.81 177 LEU A C 1
ATOM 1178 O O . LEU A 1 177 ? -2.013 4.599 -2.330 1.00 98.81 177 LEU A O 1
ATOM 1182 N N . VAL A 1 178 ? -2.189 4.339 -0.103 1.00 98.81 178 VAL A N 1
ATOM 1183 C CA . VAL A 1 178 ? -0.906 4.947 0.251 1.00 98.81 178 VAL A CA 1
ATOM 1184 C C . VAL A 1 178 ? -0.053 3.905 0.950 1.00 98.81 178 VAL A C 1
ATOM 1186 O O . VAL A 1 178 ? -0.449 3.387 1.994 1.00 98.81 178 VAL A O 1
ATOM 1189 N N . LEU A 1 179 ? 1.118 3.628 0.389 1.00 98.88 179 LEU A N 1
ATOM 1190 C CA . LEU A 1 179 ? 2.173 2.866 1.042 1.00 98.88 179 LEU A CA 1
ATOM 1191 C C . LEU A 1 179 ? 3.299 3.823 1.404 1.00 98.88 179 LEU A C 1
ATOM 1193 O O . LEU A 1 179 ? 3.854 4.470 0.514 1.00 98.88 179 LEU A O 1
ATOM 1197 N N . SER A 1 180 ? 3.634 3.908 2.689 1.00 98.44 180 SER A N 1
ATOM 1198 C CA . SER A 1 180 ? 4.741 4.736 3.158 1.00 98.44 180 SER A CA 1
ATOM 1199 C C . SER A 1 180 ? 5.759 3.945 3.969 1.00 98.44 180 SER A C 1
ATOM 1201 O O . SER A 1 180 ? 5.409 3.065 4.757 1.00 98.44 180 SER A O 1
ATOM 1203 N N . ALA A 1 181 ? 7.038 4.248 3.766 1.00 98.12 181 ALA A N 1
ATOM 1204 C CA . ALA A 1 181 ? 8.127 3.608 4.489 1.00 98.12 181 ALA A CA 1
ATOM 1205 C C . ALA A 1 181 ? 9.294 4.574 4.702 1.00 98.12 181 ALA A C 1
ATOM 1207 O O . ALA A 1 181 ? 9.784 5.179 3.748 1.00 98.12 181 ALA A O 1
ATOM 1208 N N . GLY A 1 182 ? 9.779 4.698 5.939 1.00 96.62 182 GLY A N 1
ATOM 1209 C CA . GLY A 1 182 ? 10.843 5.652 6.275 1.00 96.62 182 GLY A CA 1
ATOM 1210 C C . GLY A 1 182 ? 12.218 5.353 5.661 1.00 96.62 182 GLY A C 1
ATOM 1211 O O . GLY A 1 182 ? 13.078 6.229 5.648 1.00 96.62 182 GLY A O 1
ATOM 1212 N N . GLN A 1 183 ? 12.445 4.140 5.150 1.00 95.69 183 GLN A N 1
ATOM 1213 C CA . GLN A 1 183 ? 13.729 3.702 4.588 1.00 95.69 183 GLN A CA 1
ATOM 1214 C C . GLN A 1 183 ? 13.571 3.004 3.235 1.00 95.69 183 GLN A C 1
ATOM 1216 O O . GLN A 1 183 ? 14.268 3.360 2.280 1.00 95.69 183 GLN A O 1
ATOM 1221 N N . MET A 1 184 ? 12.690 2.004 3.171 1.00 96.81 184 MET A N 1
ATOM 1222 C CA . MET A 1 184 ? 12.573 1.103 2.027 1.00 96.81 184 MET A CA 1
ATOM 1223 C C . MET A 1 184 ? 11.128 0.659 1.821 1.00 96.81 184 MET A C 1
ATOM 1225 O O . MET A 1 184 ? 10.487 0.177 2.753 1.00 96.81 184 MET A O 1
ATOM 1229 N N . LEU A 1 185 ? 10.654 0.747 0.586 1.00 98.44 185 LEU A N 1
ATOM 1230 C CA . LEU A 1 185 ? 9.407 0.159 0.126 1.00 98.44 185 LEU A CA 1
ATOM 1231 C C . LEU A 1 185 ? 9.719 -0.833 -0.993 1.00 98.44 185 LEU A C 1
ATOM 1233 O O . LEU A 1 185 ? 10.139 -0.429 -2.079 1.00 98.44 185 LEU A O 1
ATOM 1237 N N . ASP A 1 186 ? 9.506 -2.124 -0.743 1.00 97.44 186 ASP A N 1
ATOM 1238 C CA . ASP A 1 186 ? 9.624 -3.143 -1.782 1.00 97.44 186 ASP A CA 1
ATOM 1239 C C . ASP A 1 186 ? 8.311 -3.870 -2.079 1.00 97.44 186 ASP A C 1
ATOM 1241 O O . ASP A 1 186 ? 7.493 -4.147 -1.204 1.00 97.44 186 ASP A O 1
ATOM 1245 N N . ILE A 1 187 ? 8.098 -4.148 -3.363 1.00 98.56 187 ILE A N 1
ATOM 1246 C CA . ILE A 1 187 ? 6.999 -4.958 -3.873 1.00 98.56 187 ILE A CA 1
ATOM 1247 C C . ILE A 1 187 ? 7.626 -6.150 -4.584 1.00 98.56 187 ILE A C 1
ATOM 1249 O O . ILE A 1 187 ? 8.261 -5.999 -5.631 1.00 98.56 187 ILE A O 1
ATOM 1253 N N . VAL A 1 188 ? 7.460 -7.332 -3.996 1.00 97.62 188 VAL A N 1
ATOM 1254 C CA . VAL A 1 188 ? 8.097 -8.562 -4.465 1.00 97.62 188 VAL A CA 1
ATOM 1255 C C . VAL A 1 188 ? 7.321 -9.113 -5.655 1.00 97.62 188 VAL A C 1
ATOM 1257 O O . VAL A 1 188 ? 6.265 -9.719 -5.489 1.00 97.62 188 VAL A O 1
ATOM 1260 N N . ALA A 1 189 ? 7.843 -8.920 -6.864 1.00 95.31 189 ALA A N 1
ATOM 1261 C CA . ALA A 1 189 ? 7.198 -9.381 -8.087 1.00 95.31 189 ALA A CA 1
ATOM 1262 C C . ALA A 1 189 ? 7.002 -10.905 -8.080 1.00 95.31 189 ALA A C 1
ATOM 1264 O O . ALA A 1 189 ? 7.889 -11.662 -7.680 1.00 95.31 189 ALA A O 1
ATOM 1265 N N . GLY A 1 190 ? 5.841 -11.344 -8.567 1.00 88.88 190 GLY A N 1
ATOM 1266 C CA . GLY A 1 190 ? 5.415 -12.741 -8.562 1.00 88.88 190 GLY A CA 1
ATOM 1267 C C . GLY A 1 190 ? 4.243 -12.903 -7.605 1.00 88.88 190 GLY A C 1
ATOM 1268 O O . GLY A 1 190 ? 3.105 -12.764 -8.052 1.00 88.88 190 GLY A O 1
ATOM 1269 N N . PRO A 1 191 ? 4.488 -13.146 -6.307 1.00 88.69 191 PRO A N 1
ATOM 1270 C CA . PRO A 1 191 ? 3.413 -13.214 -5.325 1.00 88.69 191 PRO A CA 1
ATOM 1271 C C . PRO A 1 191 ? 2.853 -11.813 -4.992 1.00 88.69 191 PRO A C 1
ATOM 1273 O O . PRO A 1 191 ? 1.648 -11.660 -4.800 1.00 88.69 191 PRO A O 1
ATOM 1276 N N . GLY A 1 192 ? 3.694 -10.772 -5.016 1.00 95.62 192 GLY A N 1
ATOM 1277 C CA . GLY A 1 192 ? 3.312 -9.383 -4.785 1.00 95.62 192 GLY A CA 1
ATOM 1278 C C . GLY A 1 192 ? 2.816 -8.677 -6.047 1.00 95.62 192 GLY A C 1
ATOM 1279 O O . GLY A 1 192 ? 3.450 -8.714 -7.105 1.00 95.62 192 GLY A O 1
ATOM 1280 N N . SER A 1 193 ? 1.676 -7.996 -5.928 1.00 97.12 193 SER A N 1
ATOM 1281 C CA . SER A 1 193 ? 1.143 -7.091 -6.956 1.00 97.12 193 SER A CA 1
ATOM 1282 C C . SER A 1 193 ? 0.207 -6.062 -6.330 1.00 97.12 193 SER A C 1
ATOM 1284 O O . SER A 1 193 ? -0.365 -6.311 -5.271 1.00 97.12 193 SER A O 1
ATOM 1286 N N . ILE A 1 194 ? 0.039 -4.908 -6.973 1.00 98.69 194 ILE A N 1
ATOM 1287 C CA . ILE A 1 194 ? -0.915 -3.884 -6.541 1.00 98.69 194 ILE A CA 1
ATOM 1288 C C . ILE A 1 194 ? -1.846 -3.567 -7.703 1.00 98.69 194 ILE A C 1
ATOM 1290 O O . ILE A 1 194 ? -1.386 -3.142 -8.760 1.00 98.69 194 ILE A O 1
ATOM 1294 N N . ASP A 1 195 ? -3.148 -3.743 -7.492 1.00 98.38 195 ASP A N 1
ATOM 1295 C CA . ASP A 1 195 ? -4.187 -3.415 -8.463 1.00 98.38 195 ASP A CA 1
ATOM 1296 C C . ASP A 1 195 ? -5.267 -2.520 -7.846 1.00 98.38 195 ASP A C 1
ATOM 1298 O O . ASP A 1 195 ? -6.013 -2.923 -6.951 1.00 98.38 195 ASP A O 1
ATOM 1302 N N . ILE A 1 196 ? -5.365 -1.292 -8.349 1.00 98.62 196 ILE A N 1
ATOM 1303 C CA . ILE A 1 196 ? -6.422 -0.345 -8.021 1.00 98.62 196 ILE A CA 1
ATOM 1304 C C . ILE A 1 196 ? -7.328 -0.178 -9.239 1.00 98.62 196 ILE A C 1
ATOM 1306 O O . ILE A 1 196 ? -6.910 0.288 -10.304 1.00 98.62 196 ILE A O 1
ATOM 1310 N N . SER A 1 197 ? -8.596 -0.545 -9.062 1.00 98.06 197 SER A N 1
ATOM 1311 C CA . SER A 1 197 ? -9.597 -0.544 -10.125 1.00 98.06 197 SER A CA 1
ATOM 1312 C C . SER A 1 197 ? -10.793 0.345 -9.812 1.00 98.06 197 SER A C 1
ATOM 1314 O O . SER A 1 197 ? -11.149 0.575 -8.651 1.00 98.06 197 SER A O 1
ATOM 1316 N N . ASP A 1 198 ? -11.416 0.864 -10.866 1.00 97.31 198 ASP A N 1
ATOM 1317 C CA . ASP A 1 198 ? -12.661 1.623 -10.772 1.00 97.31 198 ASP A CA 1
ATOM 1318 C C . ASP A 1 198 ? -13.878 0.695 -10.570 1.00 97.31 198 ASP A C 1
ATOM 1320 O O . ASP A 1 198 ? -13.749 -0.510 -10.340 1.00 97.31 198 ASP A O 1
ATOM 1324 N N . GLY A 1 199 ? -15.089 1.259 -10.609 1.00 94.88 199 GLY A N 1
ATOM 1325 C CA . GLY A 1 199 ? -16.332 0.487 -10.469 1.00 94.88 199 GLY A CA 1
ATOM 1326 C C . GLY A 1 199 ? -16.614 -0.484 -11.622 1.00 94.88 199 GLY A C 1
ATOM 1327 O O . GLY A 1 199 ? -17.445 -1.372 -11.463 1.00 94.88 199 GLY A O 1
ATOM 1328 N N . ASN A 1 200 ? -15.918 -0.338 -12.750 1.00 94.38 200 ASN A N 1
ATOM 1329 C CA . ASN A 1 200 ? -16.062 -1.147 -13.960 1.00 94.38 200 ASN A CA 1
ATOM 1330 C C . ASN A 1 200 ? -14.895 -2.135 -14.149 1.00 94.38 200 ASN A C 1
ATOM 1332 O O . ASN A 1 200 ? -14.824 -2.809 -15.175 1.00 94.38 200 ASN A O 1
ATOM 1336 N N . GLY A 1 201 ? -13.962 -2.215 -13.193 1.00 93.88 201 GLY A N 1
ATOM 1337 C CA . GLY A 1 201 ? -12.747 -3.027 -13.306 1.00 93.88 201 GLY A CA 1
ATOM 1338 C C . GLY A 1 201 ? -11.652 -2.406 -14.185 1.00 93.88 201 GLY A C 1
ATOM 1339 O O . GLY A 1 201 ? -10.633 -3.050 -14.434 1.00 93.88 201 GLY A O 1
ATOM 1340 N N . GLY A 1 202 ? -11.831 -1.166 -14.651 1.00 95.25 202 GLY A N 1
ATOM 1341 C CA . GLY A 1 202 ? -10.825 -0.375 -15.360 1.00 95.25 202 GLY A CA 1
ATOM 1342 C C . GLY A 1 202 ? -9.758 0.196 -14.422 1.00 95.25 202 GLY A C 1
ATOM 1343 O O . GLY A 1 202 ? -9.757 -0.077 -13.224 1.00 95.25 202 GLY A O 1
ATOM 1344 N N . LEU A 1 203 ? -8.828 0.988 -14.963 1.00 96.81 203 LEU A N 1
ATOM 1345 C CA . LEU A 1 203 ? -7.813 1.687 -14.166 1.00 96.81 203 LEU A CA 1
ATOM 1346 C C . LEU A 1 203 ? -8.483 2.766 -13.307 1.00 96.81 203 LEU A C 1
ATOM 1348 O O . LEU A 1 203 ? -9.023 3.732 -13.843 1.00 96.81 203 LEU A O 1
ATOM 1352 N N . GLY A 1 204 ? -8.430 2.617 -11.983 1.00 96.31 204 GLY A N 1
ATOM 1353 C CA . GLY A 1 204 ? -9.082 3.533 -11.047 1.00 96.31 204 GLY A CA 1
ATOM 1354 C C . GLY A 1 204 ? -8.191 3.928 -9.879 1.00 96.31 204 GLY A C 1
ATOM 1355 O O . GLY A 1 204 ? -7.138 3.338 -9.650 1.00 96.31 204 GLY A O 1
ATOM 1356 N N . GLY A 1 205 ? -8.626 4.936 -9.127 1.00 98.06 205 GLY A N 1
ATOM 1357 C CA . GLY A 1 205 ? -7.942 5.378 -7.914 1.00 98.06 205 GLY A CA 1
ATOM 1358 C C . GLY A 1 205 ? -6.528 5.923 -8.095 1.00 98.06 205 GLY A C 1
ATOM 1359 O O . GLY A 1 205 ? -6.018 6.089 -9.207 1.00 98.06 205 GLY A O 1
ATOM 1360 N N . VAL A 1 206 ? -5.913 6.213 -6.952 1.00 98.50 206 VAL A N 1
ATOM 1361 C CA . VAL A 1 206 ? -4.539 6.704 -6.838 1.00 98.50 206 VAL A CA 1
ATOM 1362 C C . VAL A 1 206 ? -3.715 5.723 -6.005 1.00 98.50 206 VAL A C 1
ATOM 1364 O O . VAL A 1 206 ? -4.078 5.397 -4.875 1.00 98.50 206 VAL A O 1
ATOM 1367 N N . LEU A 1 207 ? -2.605 5.248 -6.565 1.00 98.81 207 LEU A N 1
ATOM 1368 C CA . LEU A 1 207 ? -1.560 4.536 -5.839 1.00 98.81 207 LEU A CA 1
ATOM 1369 C C . LEU A 1 2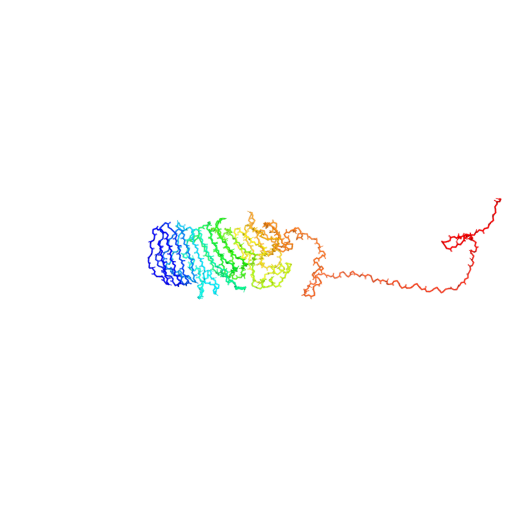07 ? -0.458 5.529 -5.485 1.00 98.81 207 LEU A C 1
ATOM 1371 O O . LEU A 1 207 ? 0.255 5.987 -6.374 1.00 98.81 207 LEU A O 1
ATOM 1375 N N . THR A 1 208 ? -0.295 5.823 -4.202 1.00 98.75 208 THR A N 1
ATOM 1376 C CA . THR A 1 208 ? 0.812 6.637 -3.699 1.00 98.75 208 THR A CA 1
ATOM 1377 C C . THR A 1 208 ? 1.854 5.740 -3.048 1.00 98.75 208 THR A C 1
ATOM 1379 O O . THR A 1 208 ? 1.550 4.998 -2.114 1.00 98.75 208 THR A O 1
ATOM 1382 N N . LEU A 1 209 ? 3.088 5.834 -3.530 1.00 98.88 209 LEU A N 1
ATOM 1383 C CA . LEU A 1 209 ? 4.264 5.177 -2.976 1.00 98.88 209 LEU A CA 1
ATOM 1384 C C . LEU A 1 209 ? 5.175 6.268 -2.408 1.00 98.88 209 LEU A C 1
ATOM 1386 O O . LEU A 1 209 ? 5.593 7.151 -3.155 1.00 98.88 209 LEU A O 1
ATOM 1390 N N . ASP A 1 210 ? 5.454 6.234 -1.109 1.00 98.50 210 ASP A N 1
ATOM 1391 C CA . ASP A 1 210 ? 6.235 7.265 -0.418 1.00 98.50 210 ASP A CA 1
ATOM 1392 C C . ASP A 1 210 ? 7.366 6.637 0.403 1.00 98.50 210 ASP A C 1
ATOM 1394 O O . ASP A 1 210 ? 7.150 6.076 1.480 1.00 98.50 210 ASP A O 1
ATOM 1398 N N . SER A 1 211 ? 8.583 6.667 -0.135 1.00 98.25 211 SER A N 1
ATOM 1399 C CA . SER A 1 211 ? 9.764 6.136 0.547 1.00 98.25 211 SER A CA 1
ATOM 1400 C C . SER A 1 211 ? 11.051 6.644 -0.097 1.00 98.25 211 SER A C 1
ATOM 1402 O O . SER A 1 211 ? 11.076 6.835 -1.311 1.00 98.25 211 SER A O 1
ATOM 1404 N N . PRO A 1 212 ? 12.165 6.801 0.647 1.00 97.56 212 PRO A N 1
ATOM 1405 C CA . PRO A 1 212 ? 13.452 7.127 0.038 1.00 97.56 212 PRO A CA 1
ATOM 1406 C C . PRO A 1 212 ? 13.857 6.159 -1.079 1.00 97.56 212 PRO A C 1
ATOM 1408 O O . PRO A 1 212 ? 14.367 6.597 -2.114 1.00 97.56 212 PRO A O 1
ATOM 1411 N N . ASN A 1 213 ? 13.597 4.865 -0.875 1.00 97.56 213 ASN A N 1
ATOM 1412 C CA . ASN A 1 213 ? 13.903 3.797 -1.816 1.00 97.56 213 ASN A CA 1
ATOM 1413 C C . ASN A 1 213 ? 12.641 3.005 -2.132 1.00 97.56 213 ASN A C 1
ATOM 1415 O O . ASN A 1 213 ? 12.019 2.443 -1.233 1.00 97.56 213 ASN A O 1
ATOM 1419 N N . ILE A 1 214 ? 12.287 2.942 -3.412 1.00 98.69 214 ILE A N 1
ATOM 1420 C CA . ILE A 1 214 ? 11.124 2.208 -3.901 1.00 98.69 214 ILE A CA 1
ATOM 1421 C C . ILE A 1 214 ? 11.589 1.226 -4.973 1.00 98.69 214 ILE A C 1
ATOM 1423 O O . ILE A 1 214 ? 12.198 1.631 -5.965 1.00 98.69 214 ILE A O 1
ATOM 1427 N N . ILE A 1 215 ? 11.263 -0.057 -4.811 1.00 98.56 215 ILE A N 1
ATOM 1428 C CA . ILE A 1 215 ? 11.523 -1.082 -5.827 1.00 98.56 215 ILE A CA 1
ATOM 1429 C C . ILE A 1 215 ? 10.336 -2.032 -5.994 1.00 98.56 215 ILE A C 1
ATOM 1431 O O . ILE A 1 215 ? 9.810 -2.572 -5.027 1.00 98.56 215 ILE A O 1
ATOM 1435 N N . ALA A 1 216 ? 9.933 -2.274 -7.236 1.00 98.50 216 ALA A N 1
ATOM 1436 C CA . ALA A 1 216 ? 8.990 -3.324 -7.605 1.00 98.50 216 ALA A CA 1
ATOM 1437 C C . ALA A 1 216 ? 9.705 -4.316 -8.528 1.00 98.50 216 ALA A C 1
ATOM 1439 O O . ALA A 1 216 ? 9.914 -4.026 -9.707 1.00 98.50 216 ALA A O 1
ATOM 1440 N N . ALA A 1 217 ? 10.148 -5.448 -7.984 1.00 98.25 217 ALA A N 1
ATOM 1441 C CA . ALA A 1 217 ? 10.992 -6.406 -8.695 1.00 98.25 217 ALA A CA 1
ATOM 1442 C C . ALA A 1 217 ? 10.982 -7.784 -8.016 1.00 98.25 217 ALA A C 1
ATOM 1444 O O . ALA A 1 217 ? 10.517 -7.934 -6.888 1.00 98.25 217 ALA A O 1
ATOM 1445 N N . SER A 1 218 ? 11.492 -8.802 -8.700 1.00 97.19 218 SER A N 1
ATOM 1446 C CA . SER A 1 218 ? 11.762 -10.116 -8.118 1.00 97.19 218 SER A CA 1
ATOM 1447 C C . SER A 1 218 ? 12.853 -10.018 -7.043 1.00 97.19 218 SER A C 1
ATOM 1449 O O . SER A 1 218 ? 13.710 -9.130 -7.078 1.00 97.19 218 SER A O 1
ATOM 1451 N N . LEU A 1 219 ? 12.889 -10.978 -6.114 1.00 94.75 219 LEU A N 1
ATOM 1452 C CA . LEU A 1 219 ? 13.930 -11.020 -5.076 1.00 94.75 219 LEU A CA 1
ATOM 1453 C C . LEU A 1 219 ? 15.348 -11.113 -5.663 1.00 94.75 219 LEU A C 1
ATOM 1455 O O . LEU A 1 219 ? 16.269 -10.492 -5.135 1.00 94.75 219 LEU A O 1
ATOM 1459 N N . SER A 1 220 ? 15.522 -11.843 -6.769 1.00 95.31 220 SER A N 1
ATOM 1460 C CA . SER A 1 220 ? 16.792 -11.928 -7.499 1.00 95.31 220 SER A CA 1
ATOM 1461 C C . SER A 1 220 ? 17.211 -10.572 -8.059 1.00 95.31 220 SER A C 1
ATOM 1463 O O . SER A 1 220 ? 18.329 -10.130 -7.815 1.00 95.31 220 SER A O 1
ATOM 1465 N N . ALA A 1 221 ? 16.311 -9.863 -8.745 1.00 96.81 221 ALA A N 1
ATOM 1466 C CA . ALA A 1 221 ? 16.621 -8.549 -9.298 1.00 96.81 221 ALA A CA 1
ATOM 1467 C C . ALA A 1 221 ? 16.916 -7.517 -8.205 1.00 96.81 221 ALA A C 1
ATOM 1469 O O . ALA A 1 221 ? 17.819 -6.700 -8.367 1.00 96.81 221 ALA A O 1
ATOM 1470 N N . MET A 1 222 ? 16.204 -7.572 -7.076 1.00 96.50 222 MET A N 1
ATOM 1471 C CA . MET A 1 222 ? 16.473 -6.709 -5.923 1.00 96.50 222 MET A CA 1
ATOM 1472 C C . MET A 1 222 ? 17.878 -6.937 -5.353 1.00 96.50 222 MET A C 1
ATOM 1474 O O . MET A 1 222 ? 18.588 -5.967 -5.087 1.00 96.50 222 MET A O 1
ATOM 1478 N N . ALA A 1 223 ? 18.295 -8.197 -5.198 1.00 95.50 223 ALA A N 1
ATOM 1479 C CA . ALA A 1 223 ? 19.638 -8.538 -4.730 1.00 95.50 223 ALA A CA 1
ATOM 1480 C C . ALA A 1 223 ? 20.722 -8.053 -5.709 1.00 95.50 223 ALA A C 1
ATOM 1482 O O . ALA A 1 223 ? 21.696 -7.419 -5.296 1.00 95.50 223 ALA A O 1
ATOM 1483 N N . ASP A 1 224 ? 20.515 -8.267 -7.009 1.00 96.12 224 ASP A N 1
ATOM 1484 C CA . ASP A 1 224 ? 21.461 -7.862 -8.050 1.00 96.12 224 ASP A CA 1
ATOM 1485 C C . ASP A 1 224 ? 21.612 -6.332 -8.105 1.00 96.12 224 ASP A C 1
ATOM 1487 O O . ASP A 1 224 ? 22.729 -5.814 -8.087 1.00 96.12 224 ASP A O 1
ATOM 1491 N N . VAL A 1 225 ? 20.498 -5.592 -8.079 1.00 96.62 225 VAL A N 1
ATOM 1492 C CA . VAL A 1 225 ? 20.474 -4.117 -8.072 1.00 96.62 225 VAL A CA 1
ATOM 1493 C C . VAL A 1 225 ? 21.153 -3.538 -6.829 1.00 96.62 225 VAL A C 1
ATOM 1495 O O . VAL A 1 225 ? 21.850 -2.523 -6.933 1.00 96.62 225 VAL A O 1
ATOM 1498 N N . ALA A 1 226 ? 20.977 -4.178 -5.670 1.00 94.25 226 ALA A N 1
ATOM 1499 C CA . ALA A 1 226 ? 21.607 -3.768 -4.418 1.00 94.25 226 ALA A CA 1
ATOM 1500 C C . ALA A 1 226 ? 23.124 -4.024 -4.402 1.00 94.25 226 ALA A C 1
ATOM 1502 O O . ALA A 1 226 ? 23.861 -3.268 -3.770 1.00 94.25 226 ALA A O 1
ATOM 1503 N N . SER A 1 227 ? 23.600 -5.055 -5.109 1.00 93.19 227 SER A N 1
ATOM 1504 C CA . SER A 1 227 ? 25.024 -5.418 -5.143 1.00 93.19 227 SER A CA 1
ATOM 1505 C C . SER A 1 227 ? 25.880 -4.532 -6.057 1.00 93.19 227 SER A C 1
ATOM 1507 O O . SER A 1 227 ? 27.097 -4.469 -5.891 1.00 93.19 227 SER A O 1
ATOM 1509 N N . THR A 1 228 ? 25.265 -3.810 -6.999 1.00 92.50 228 THR A N 1
ATOM 1510 C CA . THR A 1 228 ? 25.962 -2.884 -7.901 1.00 92.50 228 THR A CA 1
ATOM 1511 C C . THR A 1 228 ? 25.766 -1.422 -7.498 1.00 92.50 228 THR A C 1
ATOM 1513 O O . THR A 1 228 ? 24.682 -1.014 -7.083 1.00 92.50 228 THR A O 1
ATOM 1516 N N . GLY A 1 229 ? 26.806 -0.599 -7.666 1.00 87.44 229 GLY A N 1
ATOM 1517 C CA . GLY A 1 229 ? 26.729 0.863 -7.538 1.00 87.44 229 GLY A CA 1
ATOM 1518 C C . GLY A 1 229 ? 26.440 1.595 -8.856 1.00 87.44 229 GLY A C 1
ATOM 1519 O O . GLY A 1 229 ? 26.217 2.804 -8.848 1.00 87.44 229 GLY A O 1
ATOM 1520 N N . SER A 1 230 ? 26.451 0.887 -9.991 1.00 93.06 230 SER A N 1
ATOM 1521 C CA . SER A 1 230 ? 26.292 1.485 -11.321 1.00 93.06 230 SER A CA 1
ATOM 1522 C C . SER A 1 230 ? 24.825 1.553 -11.729 1.00 93.06 230 SER A C 1
ATOM 1524 O O . SER A 1 230 ? 24.172 0.519 -11.871 1.00 93.06 230 SER A O 1
ATOM 1526 N N . LEU A 1 231 ? 24.321 2.760 -12.007 1.00 92.38 231 LEU A N 1
ATOM 1527 C CA . LEU A 1 231 ? 22.964 2.943 -12.531 1.00 92.38 231 LEU A CA 1
ATOM 1528 C C . LEU A 1 231 ? 22.762 2.186 -13.853 1.00 92.38 231 LEU A C 1
ATOM 1530 O O . LEU A 1 231 ? 21.737 1.546 -14.038 1.00 92.38 231 LEU A O 1
ATOM 1534 N N . ILE A 1 232 ? 23.769 2.153 -14.730 1.00 91.38 232 ILE A N 1
ATOM 1535 C CA . ILE A 1 232 ? 23.694 1.420 -16.004 1.00 91.38 232 ILE A CA 1
ATOM 1536 C C . ILE A 1 232 ? 23.511 -0.087 -15.769 1.00 91.38 232 ILE A C 1
ATOM 1538 O O . ILE A 1 232 ? 22.699 -0.721 -16.442 1.00 91.38 232 ILE A O 1
ATOM 1542 N N . ALA A 1 233 ? 24.226 -0.663 -14.799 1.00 93.00 233 ALA A N 1
ATOM 1543 C CA . ALA A 1 233 ? 24.083 -2.080 -14.466 1.00 93.00 233 ALA A CA 1
ATOM 1544 C C . ALA A 1 233 ? 22.699 -2.384 -13.865 1.00 93.00 233 ALA A C 1
ATOM 1546 O O . ALA A 1 233 ? 22.080 -3.385 -14.225 1.00 93.00 233 ALA A O 1
ATOM 1547 N N . ARG A 1 234 ? 22.179 -1.492 -13.007 1.00 95.81 234 ARG A N 1
ATOM 1548 C CA . ARG A 1 234 ? 20.821 -1.601 -12.442 1.00 95.81 234 ARG A CA 1
ATOM 1549 C C . ARG A 1 234 ? 19.755 -1.576 -13.535 1.00 95.81 234 ARG A C 1
ATOM 1551 O O . ARG A 1 234 ? 18.863 -2.414 -13.535 1.00 95.81 234 ARG A O 1
ATOM 1558 N N . GLU A 1 235 ? 19.889 -0.672 -14.499 1.00 94.06 235 GLU A N 1
ATOM 1559 C CA . GLU A 1 235 ? 18.989 -0.550 -15.651 1.00 94.06 235 GLU A CA 1
ATOM 1560 C C . GLU A 1 235 ? 18.962 -1.810 -16.518 1.00 94.06 235 GLU A C 1
ATOM 1562 O O . GLU A 1 235 ? 17.894 -2.321 -16.856 1.00 94.06 235 GLU A O 1
ATOM 1567 N N . LEU A 1 236 ? 20.138 -2.343 -16.865 1.00 93.75 236 LEU A N 1
ATOM 1568 C CA . LEU A 1 236 ? 20.240 -3.582 -17.640 1.00 93.75 236 LEU A CA 1
ATOM 1569 C C . LEU A 1 236 ? 19.620 -4.761 -16.893 1.00 93.75 236 LEU A C 1
ATOM 1571 O O . LEU A 1 236 ? 18.959 -5.596 -17.512 1.00 93.75 236 LEU A O 1
ATOM 1575 N N . ARG A 1 237 ? 19.783 -4.806 -15.568 1.00 96.75 237 ARG A N 1
ATOM 1576 C CA . ARG A 1 237 ? 19.186 -5.850 -14.743 1.00 96.75 237 ARG A CA 1
ATOM 1577 C C . ARG A 1 237 ? 17.666 -5.741 -14.674 1.00 96.75 237 ARG A C 1
ATOM 1579 O O . ARG A 1 237 ? 16.976 -6.745 -14.842 1.00 96.75 237 ARG A O 1
ATOM 1586 N N . LEU A 1 238 ? 17.145 -4.535 -14.455 1.00 97.50 238 LEU A N 1
ATOM 1587 C CA . LEU A 1 238 ? 15.709 -4.269 -14.359 1.00 97.50 238 LEU A CA 1
ATOM 1588 C C . LEU A 1 238 ? 14.999 -4.387 -15.714 1.00 97.50 238 LEU A C 1
ATOM 1590 O O . LEU A 1 238 ? 13.796 -4.609 -15.747 1.00 97.50 238 LEU A O 1
ATOM 1594 N N . ALA A 1 239 ? 15.721 -4.294 -16.832 1.00 95.88 239 ALA A N 1
ATOM 1595 C CA . ALA A 1 239 ? 15.191 -4.571 -18.167 1.00 95.88 239 ALA A CA 1
ATOM 1596 C C . ALA A 1 239 ? 14.854 -6.055 -18.407 1.00 95.88 239 ALA A C 1
ATOM 1598 O O . ALA A 1 239 ? 14.107 -6.374 -19.337 1.00 95.88 239 ALA A O 1
ATOM 1599 N N . GLN A 1 240 ? 15.418 -6.965 -17.614 1.00 96.00 240 GLN A N 1
ATOM 1600 C CA . GLN A 1 240 ? 15.184 -8.402 -17.727 1.00 96.00 240 GLN A CA 1
ATOM 1601 C C . GLN A 1 240 ? 13.932 -8.810 -16.950 1.00 96.00 240 GLN A C 1
ATOM 1603 O O . GLN A 1 240 ? 13.656 -8.277 -15.874 1.00 96.00 240 GLN A O 1
ATOM 1608 N N . ASN A 1 241 ? 13.208 -9.791 -17.486 1.00 94.00 241 ASN A N 1
ATOM 1609 C CA . ASN A 1 241 ? 12.144 -10.480 -16.771 1.00 94.00 241 ASN A CA 1
ATOM 1610 C C . ASN A 1 241 ? 12.680 -11.817 -16.244 1.00 94.00 241 ASN A C 1
ATOM 1612 O O . ASN A 1 241 ? 13.227 -12.608 -17.011 1.00 94.00 241 ASN A O 1
ATOM 1616 N N . ASP A 1 242 ? 12.459 -12.096 -14.964 1.00 94.19 242 ASP A N 1
ATOM 1617 C CA . ASP A 1 242 ? 12.884 -13.333 -14.300 1.00 94.19 242 ASP A CA 1
ATOM 1618 C C . ASP A 1 242 ? 11.862 -14.478 -14.474 1.00 94.19 242 ASP A C 1
ATOM 1620 O O . ASP A 1 242 ? 11.701 -15.330 -13.604 1.00 94.19 242 ASP A O 1
ATOM 1624 N N . GLY A 1 243 ? 11.141 -14.492 -15.600 1.00 89.06 243 GLY A N 1
ATOM 1625 C CA . GLY A 1 243 ? 10.140 -15.512 -15.941 1.00 89.06 243 GLY A CA 1
ATOM 1626 C C . GLY A 1 243 ? 8.703 -15.191 -15.511 1.00 89.06 243 GLY A C 1
ATOM 1627 O O . GLY A 1 243 ? 7.801 -15.990 -15.751 1.00 89.06 243 GLY A O 1
ATOM 1628 N N . LEU A 1 244 ? 8.460 -14.017 -14.924 1.00 88.00 244 LEU A N 1
ATOM 1629 C CA . LEU A 1 244 ? 7.145 -13.554 -14.481 1.00 88.00 244 LEU A CA 1
ATOM 1630 C C . LEU A 1 244 ? 6.509 -12.663 -15.548 1.00 88.00 244 LEU A C 1
ATOM 1632 O O . LEU A 1 244 ? 6.530 -11.434 -15.469 1.00 88.00 244 LEU A O 1
ATOM 1636 N N . VAL A 1 245 ? 5.972 -13.283 -16.596 1.00 94.19 245 VAL A N 1
ATOM 1637 C CA . VAL A 1 245 ? 5.269 -12.546 -17.651 1.00 94.19 245 VAL A CA 1
ATOM 1638 C C . VAL A 1 245 ? 3.921 -12.064 -17.123 1.00 94.19 245 VAL A C 1
ATOM 1640 O O . VAL A 1 245 ? 3.009 -12.851 -16.883 1.00 94.19 245 VAL A O 1
ATOM 1643 N N . ASN A 1 246 ? 3.790 -10.751 -16.983 1.00 93.75 246 ASN A N 1
ATOM 1644 C CA . ASN A 1 246 ? 2.555 -10.078 -16.638 1.00 93.75 246 ASN A CA 1
ATOM 1645 C C . ASN A 1 246 ? 2.409 -8.788 -17.451 1.00 93.75 246 ASN A C 1
ATOM 1647 O O . ASN A 1 246 ? 3.081 -7.784 -17.194 1.00 93.75 246 ASN A O 1
ATOM 1651 N N . ASP A 1 247 ? 1.478 -8.810 -18.403 1.00 92.12 247 ASP A N 1
ATOM 1652 C CA . ASP A 1 247 ? 1.193 -7.670 -19.269 1.00 92.12 247 ASP A CA 1
ATOM 1653 C C . ASP A 1 247 ? 0.580 -6.486 -18.500 1.00 92.12 247 ASP A C 1
ATOM 1655 O O . ASP A 1 247 ? 0.831 -5.333 -18.845 1.00 92.12 247 ASP A O 1
ATOM 1659 N N . THR A 1 248 ? -0.166 -6.729 -17.414 1.00 91.62 248 THR A N 1
ATOM 1660 C CA . THR A 1 248 ? -0.712 -5.648 -16.572 1.00 91.62 248 THR A CA 1
ATOM 1661 C C . THR A 1 248 ? 0.345 -4.983 -15.699 1.00 91.62 248 THR A C 1
ATOM 1663 O O . THR A 1 248 ? 0.116 -3.875 -15.219 1.00 91.62 248 THR A O 1
ATOM 1666 N N . GLY A 1 249 ? 1.505 -5.612 -15.521 1.00 94.94 249 GLY A N 1
ATOM 1667 C CA . GLY A 1 249 ? 2.541 -5.132 -14.617 1.00 94.94 249 GLY A CA 1
ATOM 1668 C C . GLY A 1 249 ? 2.326 -5.542 -13.160 1.00 94.94 249 GLY A C 1
ATOM 1669 O O . GLY A 1 249 ? 1.283 -6.071 -12.778 1.00 94.94 249 GLY A O 1
ATOM 1670 N N . ILE A 1 250 ? 3.353 -5.274 -12.357 1.00 97.62 250 ILE A N 1
ATOM 1671 C CA . ILE A 1 250 ? 3.392 -5.411 -10.898 1.00 97.62 250 ILE A CA 1
ATOM 1672 C C . ILE A 1 250 ? 2.489 -4.354 -10.243 1.00 97.62 250 ILE A C 1
ATOM 1674 O O . ILE A 1 250 ? 1.857 -4.624 -9.223 1.00 97.62 250 ILE A O 1
ATOM 1678 N N . LEU A 1 251 ? 2.419 -3.160 -10.844 1.00 98.62 251 LEU A N 1
ATOM 1679 C CA . LEU A 1 251 ? 1.633 -2.025 -10.363 1.00 98.62 251 LEU A CA 1
ATOM 1680 C C . LEU A 1 251 ? 0.561 -1.634 -11.384 1.00 98.62 251 LEU A C 1
ATOM 1682 O O . LEU A 1 251 ? 0.870 -1.352 -12.542 1.00 98.62 251 LEU A O 1
ATOM 1686 N N . ARG A 1 252 ? -0.694 -1.550 -10.948 1.00 98.12 252 ARG A N 1
ATOM 1687 C CA . ARG A 1 252 ? -1.829 -1.134 -11.771 1.00 98.12 252 ARG A CA 1
ATOM 1688 C C . ARG A 1 252 ? -2.712 -0.154 -11.003 1.00 98.12 252 ARG A C 1
ATOM 1690 O O . ARG A 1 252 ? -3.178 -0.477 -9.917 1.00 98.12 252 ARG A O 1
ATOM 1697 N N . ALA A 1 253 ? -2.944 1.034 -11.555 1.00 98.56 253 ALA A N 1
ATOM 1698 C CA . ALA A 1 253 ? -3.819 2.047 -10.953 1.00 98.56 253 ALA A CA 1
ATOM 1699 C C . ALA A 1 253 ? -4.291 3.074 -11.990 1.00 98.56 253 ALA A C 1
ATOM 1701 O O . ALA A 1 253 ? -3.745 3.154 -13.084 1.00 98.56 253 ALA A O 1
ATOM 1702 N N . GLY A 1 254 ? -5.275 3.905 -11.647 1.00 98.06 254 GLY A N 1
ATOM 1703 C CA . GLY A 1 254 ? -5.619 5.095 -12.426 1.00 98.06 254 GLY A CA 1
ATOM 1704 C C . GLY A 1 254 ? -4.434 6.056 -12.487 1.00 98.06 254 GLY A C 1
ATOM 1705 O O . GLY A 1 254 ? -3.903 6.328 -13.560 1.00 98.06 254 GLY A O 1
ATOM 1706 N N . THR A 1 255 ? -3.961 6.489 -11.324 1.00 98.38 255 THR A N 1
ATOM 1707 C CA . THR A 1 255 ? -2.757 7.314 -11.190 1.00 98.38 255 THR A CA 1
ATOM 1708 C C . THR A 1 255 ? -1.760 6.625 -10.274 1.00 98.38 255 THR A C 1
ATOM 1710 O O . THR A 1 255 ? -2.134 6.169 -9.197 1.00 98.38 255 THR A O 1
ATOM 1713 N N . ILE A 1 256 ? -0.489 6.589 -10.672 1.00 98.75 256 ILE A N 1
ATOM 1714 C CA . ILE A 1 256 ? 0.618 6.210 -9.791 1.00 98.75 256 ILE A CA 1
ATOM 1715 C C . ILE A 1 256 ? 1.395 7.478 -9.441 1.00 98.75 256 ILE A C 1
ATOM 1717 O O . ILE A 1 256 ? 1.881 8.180 -10.328 1.00 98.75 256 ILE A O 1
ATOM 1721 N N . LEU A 1 257 ? 1.504 7.760 -8.147 1.00 98.38 257 LEU A N 1
ATOM 1722 C CA . LEU A 1 257 ? 2.334 8.813 -7.581 1.00 98.38 257 LEU A CA 1
ATOM 1723 C C . LEU A 1 257 ? 3.487 8.159 -6.817 1.00 98.38 257 LEU A C 1
ATOM 1725 O O . LEU A 1 257 ? 3.265 7.528 -5.787 1.00 98.38 257 LEU A O 1
ATOM 1729 N N . ALA A 1 258 ? 4.709 8.307 -7.315 1.00 98.50 258 ALA A N 1
ATOM 1730 C CA . ALA A 1 258 ? 5.911 7.796 -6.665 1.00 98.50 258 ALA A CA 1
ATOM 1731 C C . ALA A 1 258 ? 6.735 8.961 -6.113 1.00 98.50 258 ALA A C 1
ATOM 1733 O O . ALA A 1 258 ? 7.316 9.727 -6.878 1.00 98.50 258 ALA A O 1
ATOM 1734 N N . ASN A 1 259 ? 6.789 9.089 -4.790 1.00 98.25 259 ASN A N 1
ATOM 1735 C CA . ASN A 1 259 ? 7.607 10.072 -4.093 1.00 98.25 259 ASN A CA 1
ATOM 1736 C C . ASN A 1 259 ? 8.845 9.366 -3.537 1.00 98.25 259 ASN A C 1
ATOM 1738 O O . ASN A 1 259 ? 8.748 8.583 -2.593 1.00 98.25 259 ASN A O 1
ATOM 1742 N N . ALA A 1 260 ? 10.000 9.632 -4.146 1.00 98.19 260 ALA A N 1
ATOM 1743 C CA . ALA A 1 260 ? 11.265 9.018 -3.766 1.00 98.19 260 ALA A CA 1
ATOM 1744 C C . ALA A 1 260 ? 12.396 10.039 -3.722 1.00 98.19 260 ALA A C 1
ATOM 1746 O O . ALA A 1 260 ? 12.405 11.020 -4.464 1.00 98.19 260 ALA A O 1
ATOM 1747 N N . SER A 1 261 ? 13.379 9.811 -2.854 1.00 96.75 261 SER A N 1
ATOM 1748 C CA . SER A 1 261 ? 14.543 10.698 -2.729 1.00 96.75 261 SER A CA 1
ATOM 1749 C C . SER A 1 261 ? 15.850 10.065 -3.202 1.00 96.75 261 SER A C 1
ATOM 1751 O O . SER A 1 261 ? 16.780 10.799 -3.535 1.00 96.75 261 SER A O 1
ATOM 1753 N N . GLN A 1 262 ? 15.930 8.731 -3.270 1.00 96.75 262 GLN A N 1
ATOM 1754 C CA . GLN A 1 262 ? 17.148 8.003 -3.638 1.00 96.75 262 GLN A CA 1
ATOM 1755 C C . GLN A 1 262 ? 16.941 7.100 -4.853 1.00 96.75 262 GLN A C 1
ATOM 1757 O O . GLN A 1 262 ? 17.654 7.256 -5.846 1.00 96.75 262 GLN A O 1
ATOM 1762 N N . THR A 1 263 ? 15.975 6.178 -4.803 1.00 97.44 263 THR A N 1
ATOM 1763 C CA . THR A 1 263 ? 15.751 5.199 -5.878 1.00 97.44 263 THR A CA 1
ATOM 1764 C C . THR A 1 263 ? 14.269 4.976 -6.162 1.00 97.44 263 THR A C 1
ATOM 1766 O O . THR A 1 263 ? 13.458 4.876 -5.243 1.00 97.44 263 THR A O 1
ATOM 1769 N N . PHE A 1 264 ? 13.919 4.877 -7.446 1.00 98.44 264 PHE A N 1
ATOM 1770 C CA . PHE A 1 264 ? 12.621 4.396 -7.904 1.00 98.44 264 PHE A CA 1
ATOM 1771 C C . PHE A 1 264 ? 12.803 3.414 -9.062 1.00 98.44 264 PHE A C 1
ATOM 1773 O O . PHE A 1 264 ? 13.127 3.800 -10.189 1.00 98.44 264 PHE A O 1
ATOM 1780 N N . PHE A 1 265 ? 12.609 2.133 -8.760 1.00 98.75 265 PHE A N 1
ATOM 1781 C CA . PHE A 1 265 ? 12.920 1.022 -9.648 1.00 98.75 265 PHE A CA 1
ATOM 1782 C C . PHE A 1 265 ? 11.698 0.138 -9.898 1.00 98.75 265 PHE A C 1
ATOM 1784 O O . PHE A 1 265 ? 11.000 -0.257 -8.968 1.00 98.75 265 PHE A O 1
ATOM 1791 N N . ILE A 1 266 ? 11.443 -0.201 -11.161 1.00 98.62 266 ILE A N 1
ATOM 1792 C CA . ILE A 1 266 ? 10.371 -1.124 -11.554 1.00 98.62 266 ILE A CA 1
ATOM 1793 C C . ILE A 1 266 ? 10.926 -2.079 -12.603 1.00 98.62 266 ILE A C 1
ATOM 1795 O O . ILE A 1 266 ? 11.275 -1.672 -13.716 1.00 98.62 266 ILE A O 1
ATOM 1799 N N . GLN A 1 267 ? 10.989 -3.357 -12.248 1.00 98.12 267 GLN A N 1
ATOM 1800 C CA . GLN A 1 267 ? 11.457 -4.402 -13.140 1.00 98.12 267 GLN A CA 1
ATOM 1801 C C . GLN A 1 267 ? 10.480 -4.636 -14.292 1.00 98.12 267 GLN A C 1
ATOM 1803 O O . GLN A 1 267 ? 9.260 -4.527 -14.154 1.00 98.12 267 GLN A O 1
ATOM 1808 N N . ASN A 1 268 ? 11.051 -5.014 -15.429 1.00 97.81 268 ASN A N 1
ATOM 1809 C CA . ASN A 1 268 ? 10.328 -5.505 -16.574 1.00 97.81 268 ASN A CA 1
ATOM 1810 C C . ASN A 1 268 ? 9.539 -6.790 -16.262 1.00 97.81 268 ASN A C 1
ATOM 1812 O O . ASN A 1 268 ? 10.127 -7.830 -15.978 1.00 97.81 268 ASN A O 1
ATOM 1816 N N . SER A 1 269 ? 8.217 -6.740 -16.408 1.00 96.81 269 SER A N 1
ATOM 1817 C CA . SER A 1 269 ? 7.339 -7.922 -16.349 1.00 96.81 269 SER A CA 1
ATOM 1818 C C . SER A 1 269 ? 6.860 -8.396 -17.728 1.00 96.81 269 SER A C 1
ATOM 1820 O O . SER A 1 269 ? 5.948 -9.210 -17.836 1.00 96.81 269 SER A O 1
ATOM 1822 N N . GLY A 1 270 ? 7.410 -7.840 -18.804 1.00 95.19 270 GLY A N 1
ATOM 1823 C CA . GLY A 1 270 ? 7.006 -8.089 -20.182 1.00 95.19 270 GLY A CA 1
ATOM 1824 C C . GLY A 1 270 ? 7.469 -9.433 -20.734 1.00 95.19 270 GLY A C 1
ATOM 1825 O O . GLY A 1 270 ? 8.254 -10.144 -20.111 1.00 95.19 270 GLY A O 1
ATOM 1826 N N . LEU A 1 271 ? 6.998 -9.775 -21.934 1.00 92.25 271 LEU A N 1
ATOM 1827 C CA . LEU A 1 271 ? 7.339 -11.036 -22.610 1.00 92.25 271 LEU A CA 1
ATOM 1828 C C . LEU A 1 271 ? 8.829 -11.150 -22.962 1.00 92.25 271 LEU A C 1
ATOM 1830 O O . LEU A 1 271 ? 9.369 -12.253 -22.995 1.00 92.25 271 LEU A O 1
ATOM 1834 N N . SER A 1 272 ? 9.494 -10.025 -23.229 1.00 91.94 272 SER A N 1
ATOM 1835 C CA . SER A 1 272 ? 10.917 -9.975 -23.557 1.00 91.94 272 SER A CA 1
ATOM 1836 C C . SER A 1 272 ? 11.577 -8.721 -22.976 1.00 91.94 272 SER A C 1
ATOM 1838 O O . SER A 1 272 ? 10.910 -7.839 -22.431 1.00 91.94 272 SER A O 1
ATOM 1840 N N . SER A 1 273 ? 12.904 -8.632 -23.088 1.00 90.75 273 SER A N 1
ATOM 1841 C CA . SER A 1 273 ? 13.691 -7.454 -22.698 1.00 90.75 273 SER A CA 1
ATOM 1842 C C . SER A 1 273 ? 13.756 -6.366 -23.781 1.00 90.75 273 SER A C 1
ATOM 1844 O O . SER A 1 273 ? 14.358 -5.305 -23.557 1.00 90.75 273 SER A O 1
ATOM 1846 N N . THR A 1 274 ? 13.139 -6.597 -24.947 1.00 90.88 274 THR A N 1
ATOM 1847 C CA . THR A 1 274 ? 13.059 -5.590 -26.011 1.00 90.88 274 THR A CA 1
ATOM 1848 C C . THR A 1 274 ? 12.172 -4.429 -25.570 1.00 90.88 274 THR A C 1
ATOM 1850 O O . THR A 1 274 ? 11.213 -4.618 -24.827 1.00 90.88 274 THR A O 1
ATOM 1853 N N . ILE A 1 275 ? 12.508 -3.211 -26.000 1.00 90.88 275 ILE A N 1
ATOM 1854 C CA . ILE A 1 275 ? 11.849 -1.977 -25.542 1.00 90.88 275 ILE A CA 1
ATOM 1855 C C . ILE A 1 275 ? 10.311 -2.009 -25.708 1.00 90.88 275 ILE A C 1
ATOM 1857 O O . ILE A 1 275 ? 9.629 -1.657 -24.745 1.00 90.88 275 ILE A O 1
ATOM 1861 N N . PRO A 1 276 ? 9.732 -2.441 -26.850 1.00 90.88 276 PRO A N 1
ATOM 1862 C CA . PRO A 1 276 ? 8.274 -2.462 -27.030 1.00 90.88 276 PRO A CA 1
ATOM 1863 C C . PRO A 1 276 ? 7.546 -3.432 -26.088 1.00 90.88 276 PRO A C 1
ATOM 1865 O O . PRO A 1 276 ? 6.419 -3.171 -25.661 1.00 90.88 276 PRO A O 1
ATOM 1868 N N . ASP A 1 277 ? 8.203 -4.532 -25.724 1.00 92.44 277 ASP A N 1
ATOM 1869 C CA . ASP A 1 277 ? 7.603 -5.587 -24.910 1.00 92.44 277 ASP A CA 1
ATOM 1870 C C . ASP A 1 277 ? 7.657 -5.287 -23.416 1.00 92.44 277 ASP A C 1
ATOM 1872 O O . ASP A 1 277 ? 7.022 -5.999 -22.638 1.00 92.44 277 ASP A O 1
ATOM 1876 N N . ARG A 1 278 ? 8.392 -4.249 -22.989 1.00 95.12 278 ARG A N 1
ATOM 1877 C CA . ARG A 1 278 ? 8.594 -3.994 -21.563 1.00 95.12 278 ARG A CA 1
ATOM 1878 C C . ARG A 1 278 ? 7.297 -3.608 -20.864 1.00 95.12 278 ARG A C 1
ATOM 1880 O O . ARG A 1 278 ? 6.491 -2.828 -21.376 1.00 95.12 278 ARG A O 1
ATOM 1887 N N . ARG A 1 279 ? 7.096 -4.178 -19.678 1.00 96.12 279 ARG A N 1
ATOM 1888 C CA . ARG A 1 279 ? 5.961 -3.933 -18.771 1.00 96.12 279 ARG A CA 1
ATOM 1889 C C . ARG A 1 279 ? 6.490 -3.717 -17.362 1.00 96.12 279 ARG A C 1
ATOM 1891 O O . ARG A 1 279 ? 7.688 -3.781 -17.151 1.00 96.12 279 ARG A O 1
ATOM 1898 N N . GLY A 1 280 ? 5.622 -3.472 -16.396 1.00 97.12 280 GLY A N 1
ATOM 1899 C CA . GLY A 1 280 ? 6.022 -3.360 -14.991 1.00 97.12 280 GLY A CA 1
ATOM 1900 C C . GLY A 1 280 ? 5.025 -2.520 -14.217 1.00 97.12 280 GLY A C 1
ATOM 1901 O O . GLY A 1 280 ? 4.522 -2.957 -13.187 1.00 97.12 280 GLY A O 1
ATOM 1902 N N . PHE A 1 281 ? 4.612 -1.391 -14.789 1.00 98.31 281 PHE A N 1
ATOM 1903 C CA . PHE A 1 281 ? 3.400 -0.686 -14.383 1.00 98.31 281 PHE A CA 1
ATOM 1904 C C . PHE A 1 281 ? 2.408 -0.515 -15.543 1.00 98.31 281 PHE A C 1
ATOM 1906 O O . PHE A 1 281 ? 2.804 -0.475 -16.710 1.00 98.31 281 PHE A O 1
ATOM 1913 N N . THR A 1 282 ? 1.125 -0.372 -15.209 1.00 98.31 282 THR A N 1
ATOM 1914 C CA . THR A 1 282 ? 0.059 0.078 -16.113 1.00 98.31 282 THR A CA 1
ATOM 1915 C C . THR A 1 282 ? -0.767 1.160 -15.417 1.00 98.31 282 THR A C 1
ATOM 1917 O O . THR A 1 282 ? -1.384 0.887 -14.388 1.00 98.31 282 THR A O 1
ATOM 1920 N N . ALA A 1 283 ? -0.813 2.375 -15.972 1.00 98.00 283 ALA A N 1
ATOM 1921 C CA . ALA A 1 283 ? -1.604 3.469 -15.397 1.00 98.00 283 ALA A CA 1
ATOM 1922 C C . ALA A 1 283 ? -2.169 4.440 -16.440 1.00 98.00 283 ALA A C 1
ATOM 1924 O O . ALA A 1 283 ? -1.723 4.430 -17.581 1.00 98.00 283 ALA A O 1
ATOM 1925 N N . ASN A 1 284 ? -3.124 5.298 -16.064 1.00 97.25 284 ASN A N 1
ATOM 1926 C CA . ASN A 1 284 ? -3.501 6.451 -16.898 1.00 97.25 284 ASN A CA 1
ATOM 1927 C C . ASN A 1 284 ? -2.428 7.544 -16.819 1.00 97.25 284 ASN A C 1
ATOM 1929 O O . ASN A 1 284 ? -2.143 8.205 -17.811 1.00 97.25 284 ASN A O 1
ATOM 1933 N N . ALA A 1 285 ? -1.819 7.718 -15.643 1.00 97.06 285 ALA A N 1
ATOM 1934 C CA . ALA A 1 285 ? -0.737 8.667 -15.417 1.00 97.06 285 ALA A CA 1
ATOM 1935 C C . ALA A 1 285 ? 0.291 8.120 -14.418 1.00 97.06 285 ALA A C 1
ATOM 1937 O O . ALA A 1 285 ? -0.069 7.462 -13.438 1.00 97.06 285 ALA A O 1
ATOM 1938 N N . LEU A 1 286 ? 1.565 8.447 -14.649 1.00 97.75 286 LEU A N 1
ATOM 1939 C CA . LEU A 1 286 ? 2.662 8.241 -13.706 1.00 97.75 286 LEU A CA 1
ATOM 1940 C C . LEU A 1 286 ? 3.307 9.592 -13.393 1.00 97.75 286 LEU A C 1
ATOM 1942 O O . LEU A 1 286 ? 3.819 10.261 -14.293 1.00 97.75 286 LEU A O 1
ATOM 1946 N N . LEU A 1 287 ? 3.293 9.963 -12.114 1.00 97.62 287 LEU A N 1
ATOM 1947 C CA . LEU A 1 287 ? 3.952 11.157 -11.597 1.00 97.62 287 LEU A CA 1
ATOM 1948 C C . LEU A 1 287 ? 5.039 10.744 -10.609 1.00 97.62 287 LEU A C 1
ATOM 1950 O O . LEU A 1 287 ? 4.771 10.036 -9.639 1.00 97.62 287 LEU A O 1
ATOM 1954 N N . ILE A 1 288 ? 6.261 11.201 -10.855 1.00 98.19 288 ILE A N 1
ATOM 1955 C CA . ILE A 1 288 ? 7.425 10.920 -10.019 1.00 98.19 288 ILE A CA 1
ATOM 1956 C C . ILE A 1 288 ? 7.831 12.218 -9.329 1.00 98.19 288 ILE A C 1
ATOM 1958 O O . ILE A 1 288 ? 8.251 13.168 -9.987 1.00 98.19 288 ILE A O 1
ATOM 1962 N N . GLY A 1 289 ? 7.692 12.267 -8.008 1.00 96.88 289 GLY A N 1
ATOM 1963 C CA . GLY A 1 289 ? 8.190 13.347 -7.167 1.00 96.88 289 GLY A CA 1
ATOM 1964 C C . GLY A 1 289 ? 9.585 13.015 -6.651 1.00 96.88 289 GLY A C 1
ATOM 1965 O O . GLY A 1 289 ? 9.760 12.036 -5.927 1.00 96.88 289 GLY A O 1
ATOM 1966 N N . SER A 1 290 ? 10.575 13.836 -7.001 1.00 94.12 290 SER A N 1
ATOM 1967 C CA . SER A 1 290 ? 11.927 13.718 -6.460 1.00 94.12 290 SER A CA 1
ATOM 1968 C C . SER A 1 290 ? 12.084 14.563 -5.199 1.00 94.12 290 SER A C 1
ATOM 1970 O O . SER A 1 290 ? 12.044 15.792 -5.248 1.00 94.12 290 SER A O 1
ATOM 1972 N N . GLY A 1 291 ? 12.288 13.895 -4.063 1.00 86.19 291 GLY A N 1
ATOM 1973 C CA . GLY A 1 291 ? 12.627 14.531 -2.785 1.00 86.19 291 GLY A CA 1
ATOM 1974 C C . GLY A 1 291 ? 14.131 14.753 -2.578 1.00 86.19 291 GLY A C 1
ATOM 1975 O O . GLY A 1 291 ? 14.532 15.254 -1.530 1.00 86.19 291 GLY A O 1
ATOM 1976 N N . GLY A 1 292 ? 14.971 14.344 -3.535 1.00 85.44 292 GLY A N 1
ATOM 1977 C CA . GLY A 1 292 ? 16.433 14.408 -3.458 1.00 85.44 292 GLY A CA 1
ATOM 1978 C C . GLY A 1 292 ? 17.063 15.146 -4.641 1.00 85.44 292 GLY A C 1
ATOM 1979 O O . GLY A 1 292 ? 16.398 15.516 -5.604 1.00 85.44 292 GLY A O 1
ATOM 1980 N N . SER A 1 293 ? 18.379 15.364 -4.589 1.00 86.94 293 SER A N 1
ATOM 1981 C CA . SER A 1 293 ? 19.112 16.047 -5.667 1.00 86.94 293 SER A CA 1
ATOM 1982 C C . SER A 1 293 ? 19.471 15.135 -6.846 1.00 86.94 293 SER A C 1
ATOM 1984 O O . SER A 1 293 ? 19.785 15.637 -7.923 1.00 86.94 293 SER A O 1
ATOM 1986 N N . ALA A 1 294 ? 19.431 13.812 -6.657 1.00 91.12 294 ALA A N 1
ATOM 1987 C CA . ALA A 1 294 ? 19.863 12.824 -7.644 1.00 91.12 294 ALA A CA 1
ATOM 1988 C C . ALA A 1 294 ? 19.074 11.505 -7.529 1.00 91.12 294 ALA A C 1
ATOM 1990 O O . ALA A 1 294 ? 19.663 10.436 -7.364 1.00 91.12 294 ALA A O 1
ATOM 1991 N N . LEU A 1 295 ? 17.740 11.575 -7.610 1.00 96.44 295 LEU A N 1
ATOM 1992 C CA . LEU A 1 295 ? 16.885 10.383 -7.651 1.00 96.44 295 LEU A CA 1
ATOM 1993 C C . LEU A 1 295 ? 17.274 9.484 -8.837 1.00 96.44 295 LEU A C 1
ATOM 1995 O O . LEU A 1 295 ? 17.258 9.929 -9.982 1.00 96.44 295 LEU A O 1
ATOM 1999 N N . GLN A 1 296 ? 17.604 8.222 -8.577 1.00 97.25 296 GLN A N 1
ATOM 2000 C CA . GLN A 1 296 ? 17.856 7.228 -9.619 1.00 97.25 296 GLN A CA 1
ATOM 2001 C C . GLN A 1 296 ? 16.539 6.597 -10.065 1.00 97.25 296 GLN A C 1
ATOM 2003 O O . GLN A 1 296 ? 15.837 6.006 -9.245 1.00 97.25 296 GLN A O 1
ATOM 2008 N N . ILE A 1 297 ? 16.219 6.695 -11.355 1.00 97.69 297 ILE A N 1
ATOM 2009 C CA . ILE A 1 297 ? 14.983 6.141 -11.922 1.00 97.69 297 ILE A CA 1
ATOM 2010 C C . ILE A 1 297 ? 15.356 5.087 -12.958 1.00 97.69 297 ILE A C 1
ATOM 2012 O O . ILE A 1 297 ? 16.069 5.420 -13.897 1.00 97.69 297 ILE A O 1
ATOM 2016 N N . ALA A 1 298 ? 14.852 3.865 -12.774 1.00 97.62 298 ALA A N 1
ATOM 2017 C CA . ALA A 1 298 ? 15.000 2.737 -13.695 1.00 97.62 298 ALA A CA 1
ATOM 2018 C C . ALA A 1 298 ? 13.692 1.946 -13.739 1.00 97.62 298 ALA A C 1
ATOM 2020 O O . ALA A 1 298 ? 13.463 1.042 -12.929 1.00 97.62 298 ALA A O 1
ATOM 2021 N N . ILE A 1 299 ? 12.783 2.337 -14.631 1.00 98.19 299 ILE A N 1
ATOM 2022 C CA . ILE A 1 299 ? 11.405 1.834 -14.614 1.00 98.19 299 ILE A CA 1
ATOM 2023 C C . ILE A 1 299 ? 10.949 1.301 -15.963 1.00 98.19 299 ILE A C 1
ATOM 2025 O O . ILE A 1 299 ? 11.349 1.790 -17.021 1.00 98.19 299 ILE A O 1
ATOM 2029 N N . ASN A 1 300 ? 10.050 0.320 -15.911 1.00 98.00 300 ASN A N 1
ATOM 2030 C CA . ASN A 1 300 ? 9.443 -0.292 -17.081 1.00 98.00 300 ASN A CA 1
ATOM 2031 C C . ASN A 1 300 ? 7.915 -0.329 -16.937 1.00 98.00 300 ASN A C 1
ATOM 2033 O O . ASN A 1 300 ? 7.392 -0.625 -15.862 1.00 98.00 300 ASN A O 1
ATOM 2037 N N . GLY A 1 301 ? 7.182 -0.023 -18.008 1.00 97.50 301 GLY A N 1
ATOM 2038 C CA . GLY A 1 301 ? 5.722 0.006 -17.977 1.00 97.50 301 GLY A CA 1
ATOM 2039 C C . GLY A 1 301 ? 5.072 0.676 -19.180 1.00 97.50 301 GLY A C 1
ATOM 2040 O O . GLY A 1 301 ? 5.718 0.961 -20.188 1.00 97.50 301 GLY A O 1
ATOM 2041 N N . ARG A 1 302 ? 3.763 0.901 -19.061 1.00 97.50 302 ARG A N 1
ATOM 2042 C CA . ARG A 1 302 ? 2.908 1.466 -20.107 1.00 97.50 302 ARG A CA 1
ATOM 2043 C C . ARG A 1 302 ? 1.885 2.438 -19.533 1.00 97.50 302 ARG A C 1
ATOM 2045 O O . ARG A 1 302 ? 1.446 2.291 -18.390 1.00 97.50 302 ARG A O 1
ATOM 2052 N N . LEU A 1 303 ? 1.476 3.404 -20.349 1.00 97.56 303 LEU A N 1
ATOM 2053 C CA . LEU A 1 303 ? 0.467 4.398 -19.983 1.00 97.56 303 LEU A CA 1
ATOM 2054 C C . LEU A 1 303 ? -0.739 4.303 -20.911 1.00 97.56 303 LEU A C 1
ATOM 2056 O O . LEU A 1 303 ? -0.576 4.074 -22.105 1.00 97.56 303 LEU A O 1
ATOM 2060 N N . ALA A 1 304 ? -1.947 4.427 -20.370 1.00 96.19 304 ALA A N 1
ATOM 2061 C CA . ALA A 1 304 ? -3.166 4.411 -21.167 1.00 96.19 304 ALA A CA 1
ATOM 2062 C C . ALA A 1 304 ? -3.236 5.661 -22.051 1.00 96.19 304 ALA A C 1
ATOM 2064 O O . ALA A 1 304 ? -2.934 6.768 -21.604 1.00 96.19 304 ALA A O 1
ATOM 2065 N N . LEU A 1 305 ? -3.648 5.484 -23.305 1.00 93.69 305 LEU A N 1
ATOM 2066 C CA . LEU A 1 305 ? -3.845 6.594 -24.233 1.00 93.69 305 LEU A CA 1
ATOM 2067 C C . LEU A 1 305 ? -5.297 7.095 -24.176 1.00 93.69 305 LEU A C 1
ATOM 2069 O O . LEU A 1 305 ? -6.216 6.281 -24.049 1.00 93.69 305 LEU A O 1
ATOM 2073 N N . PRO A 1 306 ? -5.547 8.408 -24.353 1.00 84.25 306 PRO A N 1
ATOM 2074 C CA . PRO A 1 306 ? -6.902 8.970 -24.328 1.00 84.25 306 PRO A CA 1
ATOM 2075 C C . PRO A 1 306 ? -7.861 8.365 -25.365 1.00 84.25 306 PRO A C 1
ATOM 2077 O O . PRO A 1 306 ? -9.070 8.356 -25.156 1.00 84.25 306 PRO A O 1
ATOM 2080 N N . MET A 1 307 ? -7.329 7.858 -26.482 1.00 81.56 307 MET A N 1
ATOM 2081 C CA . MET A 1 307 ? -8.100 7.240 -27.571 1.00 81.56 307 MET A CA 1
ATOM 2082 C C . MET A 1 307 ? -8.271 5.718 -27.412 1.00 81.56 307 MET A C 1
ATOM 2084 O O . MET A 1 307 ? -8.756 5.055 -28.327 1.00 81.56 307 MET A O 1
ATOM 2088 N N . GLY A 1 308 ? -7.888 5.164 -26.258 1.00 82.88 308 GLY A N 1
ATOM 2089 C CA . GLY A 1 308 ? -7.835 3.726 -26.010 1.00 82.88 308 GLY A CA 1
ATOM 2090 C C . GLY A 1 308 ? -6.472 3.116 -26.349 1.00 82.88 308 GLY A C 1
ATOM 2091 O O . GLY A 1 308 ? -5.655 3.704 -27.055 1.00 82.88 308 GLY A O 1
ATOM 2092 N N . GLY A 1 309 ? -6.217 1.920 -25.816 1.00 92.50 309 GLY A N 1
ATOM 2093 C CA . GLY A 1 309 ? -4.912 1.265 -25.911 1.00 92.50 309 GLY A CA 1
ATOM 2094 C C . GLY A 1 309 ? -3.882 1.825 -24.926 1.00 92.50 309 GLY A C 1
ATOM 2095 O O . GLY A 1 309 ? -4.217 2.536 -23.976 1.00 92.50 309 GLY A O 1
ATOM 2096 N N . PHE A 1 310 ? -2.617 1.465 -25.144 1.00 95.56 310 PHE A N 1
ATOM 2097 C CA . PHE A 1 310 ? -1.510 1.828 -24.265 1.00 95.56 310 PHE A CA 1
ATOM 2098 C C . PHE A 1 310 ? -0.304 2.303 -25.067 1.00 95.56 310 PHE A C 1
ATOM 2100 O O . PHE A 1 310 ? 0.119 1.605 -25.987 1.00 95.56 310 PHE A O 1
ATOM 2107 N N . ALA A 1 311 ? 0.291 3.412 -24.633 1.00 94.62 311 ALA A N 1
ATOM 2108 C CA . ALA A 1 311 ? 1.627 3.824 -25.018 1.00 94.62 311 ALA A CA 1
ATOM 2109 C C . ALA A 1 311 ? 2.641 2.832 -24.447 1.00 94.62 311 ALA A C 1
ATOM 2111 O O . ALA A 1 311 ? 2.709 2.643 -23.225 1.00 94.62 311 ALA A O 1
ATOM 2112 N N . GLN A 1 312 ? 3.424 2.209 -25.324 1.00 92.56 312 GLN A N 1
ATOM 2113 C CA . GLN A 1 312 ? 4.407 1.177 -24.982 1.00 92.56 312 GLN A CA 1
ATOM 2114 C C . GLN A 1 312 ? 5.810 1.578 -25.442 1.00 92.56 312 GLN A C 1
ATOM 2116 O O . GLN A 1 312 ? 5.982 2.379 -26.364 1.00 92.56 312 GLN A O 1
ATOM 2121 N N . GLY A 1 313 ? 6.833 0.994 -24.814 1.00 89.31 313 GLY A N 1
ATOM 2122 C CA . GLY A 1 313 ? 8.225 1.219 -25.186 1.00 89.31 313 GLY A CA 1
ATOM 2123 C C . GLY A 1 313 ? 8.594 2.703 -25.194 1.00 89.31 313 GLY A C 1
ATOM 2124 O O . GLY A 1 313 ? 8.479 3.380 -24.171 1.00 89.31 313 GLY A O 1
ATOM 2125 N N . LEU A 1 314 ? 9.031 3.201 -26.355 1.00 90.38 314 LEU A N 1
ATOM 2126 C CA . LEU A 1 314 ? 9.484 4.584 -26.539 1.00 90.38 314 LEU A CA 1
ATOM 2127 C C . LEU A 1 314 ? 8.363 5.617 -26.403 1.00 90.38 314 LEU A C 1
ATOM 2129 O O . LEU A 1 314 ? 8.624 6.735 -25.970 1.00 90.38 314 LEU A O 1
ATOM 2133 N N . GLU A 1 315 ? 7.122 5.247 -26.728 1.00 91.31 315 GLU A N 1
ATOM 2134 C CA . GLU A 1 315 ? 5.971 6.153 -26.642 1.00 91.31 315 GLU A CA 1
ATOM 2135 C C . GLU A 1 315 ? 5.640 6.516 -25.189 1.00 91.31 315 GLU A C 1
ATOM 2137 O O . GLU A 1 315 ? 5.157 7.608 -24.906 1.00 91.31 315 GLU A O 1
ATOM 2142 N N . THR A 1 316 ? 5.950 5.627 -24.240 1.00 93.12 316 THR A N 1
ATOM 2143 C CA . THR A 1 316 ? 5.740 5.877 -22.809 1.00 93.12 316 THR A CA 1
ATOM 2144 C C . THR A 1 316 ? 6.693 6.944 -22.264 1.00 93.12 316 THR A C 1
ATOM 2146 O O . THR A 1 316 ? 6.331 7.672 -21.345 1.00 93.12 316 THR A O 1
ATOM 2149 N N . VAL A 1 317 ? 7.908 7.052 -22.813 1.00 90.94 317 VAL A N 1
ATOM 2150 C CA . VAL A 1 317 ? 8.991 7.897 -22.277 1.00 90.94 317 VAL A CA 1
ATOM 2151 C C . VAL A 1 317 ? 8.589 9.373 -22.139 1.00 90.94 317 VAL A C 1
ATOM 2153 O O . VAL A 1 317 ? 8.717 9.895 -21.033 1.00 90.94 317 VAL A O 1
ATOM 2156 N N . PRO A 1 318 ? 8.068 10.057 -23.181 1.00 89.69 318 PRO A N 1
ATOM 2157 C CA . PRO A 1 318 ? 7.665 11.460 -23.059 1.00 89.69 318 PRO A CA 1
ATOM 2158 C C . PRO A 1 318 ? 6.415 11.682 -22.191 1.00 89.69 318 PRO A C 1
ATOM 2160 O O . PRO A 1 318 ? 6.099 12.826 -21.878 1.00 89.69 318 PRO A O 1
ATOM 2163 N N . LEU A 1 319 ? 5.688 10.622 -21.822 1.00 92.38 319 LEU A N 1
ATOM 2164 C CA . LEU A 1 319 ? 4.456 10.709 -21.033 1.00 92.38 319 LEU A CA 1
ATOM 2165 C C . LEU A 1 319 ? 4.700 10.591 -19.520 1.00 92.38 319 LEU A C 1
ATOM 2167 O O . LEU A 1 319 ? 3.804 10.894 -18.732 1.00 92.38 319 LEU A O 1
ATOM 2171 N N . VAL A 1 320 ? 5.889 10.151 -19.097 1.00 93.50 320 VAL A N 1
ATOM 2172 C CA . VAL A 1 320 ? 6.253 10.076 -17.676 1.00 93.50 320 VAL A CA 1
ATOM 2173 C C . VAL A 1 320 ? 6.640 11.461 -17.170 1.00 93.50 320 VAL A C 1
ATOM 2175 O O . VAL A 1 320 ? 7.597 12.069 -17.648 1.00 93.50 320 VAL A O 1
ATOM 2178 N N . ALA A 1 321 ? 5.924 11.946 -16.156 1.00 92.31 321 ALA A N 1
ATOM 2179 C CA . ALA A 1 321 ? 6.220 13.223 -15.524 1.00 92.31 321 ALA A CA 1
ATOM 2180 C C . ALA A 1 321 ? 7.185 13.030 -14.347 1.00 92.31 321 ALA A C 1
ATOM 2182 O O . ALA A 1 321 ? 6.859 12.338 -13.383 1.00 92.31 321 ALA A O 1
ATOM 2183 N N . VAL A 1 322 ? 8.347 13.685 -14.400 1.00 94.38 322 VAL A N 1
ATOM 2184 C CA . VAL A 1 322 ? 9.297 13.758 -13.280 1.00 94.38 322 VAL A CA 1
ATOM 2185 C C . VAL A 1 322 ? 9.348 15.193 -12.771 1.00 94.38 322 VAL A C 1
ATOM 2187 O O . VAL A 1 322 ? 9.712 16.106 -13.509 1.00 94.38 322 VAL A O 1
ATOM 2190 N N . ASN A 1 323 ? 8.973 15.393 -11.512 1.00 93.62 323 ASN A N 1
ATOM 2191 C CA . ASN A 1 323 ? 9.024 16.677 -10.830 1.00 93.62 323 ASN A CA 1
ATOM 2192 C C . ASN A 1 323 ? 10.214 16.701 -9.860 1.00 93.62 323 ASN A C 1
ATOM 2194 O O . ASN A 1 323 ? 10.234 15.958 -8.879 1.00 93.62 323 ASN A O 1
ATOM 2198 N N . GLY A 1 324 ? 11.198 17.555 -10.139 1.00 90.94 324 GLY A N 1
ATOM 2199 C CA . GLY A 1 324 ? 12.455 17.655 -9.394 1.00 90.94 324 GLY A CA 1
ATOM 2200 C C . GLY A 1 324 ? 13.647 17.027 -10.126 1.00 90.94 324 GLY A C 1
ATOM 2201 O O . GLY A 1 324 ? 13.555 16.639 -11.291 1.00 90.94 324 GLY A O 1
ATOM 2202 N N . SER A 1 325 ? 14.793 16.964 -9.446 1.00 92.00 325 SER A N 1
ATOM 2203 C CA . SER A 1 325 ? 16.057 16.502 -10.035 1.00 92.00 325 SER A CA 1
ATOM 2204 C C . SER A 1 325 ? 16.194 14.982 -9.994 1.00 92.00 325 SER A C 1
ATOM 2206 O O . SER A 1 325 ? 15.851 14.340 -9.002 1.00 92.00 325 SER A O 1
ATOM 2208 N N . TYR A 1 326 ? 16.767 14.403 -11.045 1.00 94.69 326 TYR A N 1
ATOM 2209 C CA . TYR A 1 326 ? 17.071 12.976 -11.140 1.00 94.69 326 TYR A CA 1
ATOM 2210 C C . TYR A 1 326 ? 18.514 12.761 -11.610 1.00 94.69 326 TYR A C 1
ATOM 2212 O O . TYR A 1 326 ? 19.134 13.640 -12.210 1.00 94.69 326 TYR A O 1
ATOM 2220 N N . ALA A 1 327 ? 19.069 11.591 -11.307 1.00 94.12 327 ALA A N 1
ATOM 2221 C CA . ALA A 1 327 ? 20.436 11.235 -11.654 1.00 94.12 327 ALA A CA 1
ATOM 2222 C C . ALA A 1 327 ? 20.612 11.112 -13.175 1.00 94.12 327 ALA A C 1
ATOM 2224 O O . ALA A 1 327 ? 19.768 10.527 -13.868 1.00 94.12 327 ALA A O 1
ATOM 2225 N N . LEU A 1 328 ? 21.745 11.603 -13.690 1.00 90.62 328 LEU A N 1
ATOM 2226 C CA . LEU A 1 328 ? 22.152 11.357 -15.074 1.00 90.62 328 LEU A CA 1
ATOM 2227 C C . LEU A 1 328 ? 22.224 9.848 -15.329 1.00 90.62 328 LEU A C 1
ATOM 2229 O O . LEU A 1 328 ? 22.780 9.102 -14.527 1.00 90.62 328 LEU A O 1
ATOM 2233 N N . GLY A 1 329 ? 21.663 9.407 -16.453 1.00 89.62 329 GLY A N 1
ATOM 2234 C CA . GLY A 1 329 ? 21.580 7.987 -16.796 1.00 89.62 329 GLY A CA 1
ATOM 2235 C C . GLY A 1 329 ? 20.271 7.302 -16.400 1.00 89.62 329 GLY A C 1
ATOM 2236 O O . GLY A 1 329 ? 20.113 6.138 -16.747 1.00 89.62 329 GLY A O 1
ATOM 2237 N N . SER A 1 330 ? 19.344 8.002 -15.735 1.00 95.12 330 SER A N 1
ATOM 2238 C CA . SER A 1 330 ? 18.006 7.482 -15.413 1.00 95.12 330 SER A CA 1
ATOM 2239 C C . SER A 1 330 ? 17.183 7.178 -16.669 1.00 95.12 330 SER A C 1
ATOM 2241 O O . SER A 1 330 ? 17.176 7.989 -17.609 1.00 95.12 330 SER A O 1
ATOM 2243 N N . LYS A 1 331 ? 16.471 6.042 -16.685 1.00 95.00 331 LYS A N 1
ATOM 2244 C CA . LYS A 1 331 ? 15.717 5.576 -17.853 1.00 95.00 331 LYS A CA 1
ATOM 2245 C C . LYS A 1 331 ? 14.271 5.175 -17.555 1.00 95.00 331 LYS A C 1
ATOM 2247 O O . LYS A 1 331 ? 13.907 4.691 -16.485 1.00 95.00 331 LYS A O 1
ATOM 2252 N N . VAL A 1 332 ? 13.453 5.323 -18.595 1.00 95.81 332 VAL A N 1
ATOM 2253 C CA . VAL A 1 332 ? 12.100 4.768 -18.716 1.00 95.81 332 VAL A CA 1
ATOM 2254 C C . VAL A 1 332 ? 12.100 3.830 -19.914 1.00 95.81 332 VAL A C 1
ATOM 2256 O O . VAL A 1 332 ? 12.542 4.215 -20.995 1.00 95.81 332 VAL A O 1
ATOM 2259 N N . ASN A 1 333 ? 11.648 2.588 -19.733 1.00 94.50 333 ASN A N 1
ATOM 2260 C CA . ASN A 1 333 ? 11.639 1.552 -20.774 1.00 94.50 333 ASN A CA 1
ATOM 2261 C C . ASN A 1 333 ? 13.000 1.387 -21.485 1.00 94.50 333 ASN A C 1
ATOM 2263 O O . ASN A 1 333 ? 13.065 1.033 -22.659 1.00 94.50 333 ASN A O 1
ATOM 2267 N N . GLY A 1 334 ? 14.105 1.629 -20.769 1.00 90.25 334 GLY A N 1
ATOM 2268 C CA . GLY A 1 334 ? 15.468 1.535 -21.305 1.00 90.25 334 GLY A CA 1
ATOM 2269 C C . GLY A 1 334 ? 15.990 2.788 -22.009 1.00 90.25 334 GLY A C 1
ATOM 2270 O O . GLY A 1 334 ? 17.124 2.769 -22.487 1.00 90.25 334 GLY A O 1
ATOM 2271 N N . CYS A 1 335 ? 15.217 3.873 -22.022 1.00 91.56 335 CYS A N 1
ATOM 2272 C CA . CYS A 1 335 ? 15.558 5.123 -22.686 1.00 91.56 335 CYS A CA 1
ATOM 2273 C C . CYS A 1 335 ? 15.770 6.280 -21.732 1.00 91.56 335 CYS A C 1
ATOM 2275 O O . CYS A 1 335 ? 15.029 6.441 -20.767 1.00 91.56 335 CYS A O 1
ATOM 2277 N N . LEU A 1 336 ? 16.796 7.084 -22.014 1.00 91.44 336 LEU A N 1
ATOM 2278 C CA . LEU A 1 336 ? 17.198 8.195 -21.159 1.00 91.44 336 LEU A CA 1
ATOM 2279 C C . LEU A 1 336 ? 16.089 9.243 -21.070 1.00 91.44 336 LEU A C 1
ATOM 2281 O O . LEU A 1 336 ? 15.653 9.775 -22.089 1.00 91.44 336 LEU A O 1
ATOM 2285 N N . ILE A 1 337 ? 15.707 9.597 -19.841 1.00 88.88 337 ILE A N 1
ATOM 2286 C CA . ILE A 1 337 ? 14.682 10.622 -19.582 1.00 88.88 337 ILE A CA 1
ATOM 2287 C C . ILE A 1 337 ? 15.136 11.987 -20.121 1.00 88.88 337 ILE A C 1
ATOM 2289 O O . ILE A 1 337 ? 14.364 12.697 -20.755 1.00 88.88 337 ILE A O 1
ATOM 2293 N N . GLY A 1 338 ? 16.413 12.332 -19.924 1.00 77.81 338 GLY A N 1
ATOM 2294 C CA . GLY A 1 338 ? 16.979 13.614 -20.359 1.00 77.81 338 GLY A CA 1
ATOM 2295 C C . GLY A 1 338 ? 17.279 13.714 -21.860 1.00 77.81 338 GLY A C 1
ATOM 2296 O O . GLY A 1 338 ? 17.581 14.803 -22.338 1.00 77.81 338 GLY A O 1
ATOM 2297 N N . ASN A 1 339 ? 17.220 12.605 -22.606 1.00 78.00 339 ASN A N 1
ATOM 2298 C CA . ASN A 1 339 ? 17.403 12.605 -24.060 1.00 78.00 339 ASN A CA 1
ATOM 2299 C C . ASN A 1 339 ? 16.626 11.450 -24.731 1.00 78.00 339 ASN A C 1
ATOM 2301 O O . ASN A 1 339 ? 17.243 10.500 -25.222 1.00 78.00 339 ASN A O 1
ATOM 2305 N N . PRO A 1 340 ? 15.280 11.511 -24.784 1.00 73.00 340 PRO A N 1
ATOM 2306 C CA . PRO A 1 340 ? 14.472 10.444 -25.382 1.00 73.00 340 PRO A CA 1
ATOM 2307 C C . PRO A 1 340 ? 14.756 10.244 -26.878 1.00 73.00 340 PRO A C 1
ATOM 2309 O O . PRO A 1 340 ? 14.640 9.133 -27.393 1.00 73.00 340 PRO A O 1
ATOM 2312 N N . ALA A 1 341 ? 15.184 11.305 -27.575 1.00 71.88 341 ALA A N 1
ATOM 2313 C CA . ALA A 1 341 ? 15.512 11.265 -28.998 1.00 71.88 341 ALA A CA 1
ATOM 2314 C C . ALA A 1 341 ? 16.678 10.310 -29.310 1.00 71.88 341 ALA A C 1
ATOM 2316 O O . ALA A 1 341 ? 16.656 9.657 -30.355 1.00 71.88 341 ALA A O 1
ATOM 2317 N N . ALA A 1 342 ? 17.635 10.139 -28.386 1.00 70.94 342 ALA A N 1
ATOM 2318 C CA . ALA A 1 342 ? 18.750 9.196 -28.538 1.00 70.94 342 ALA A CA 1
ATOM 2319 C C . ALA A 1 342 ? 18.300 7.738 -28.739 1.00 70.94 342 ALA A C 1
ATOM 2321 O O . ALA A 1 342 ? 19.025 6.955 -29.337 1.00 70.94 342 ALA A O 1
ATOM 2322 N N . CYS A 1 343 ? 17.095 7.377 -28.293 1.00 74.00 343 CYS A N 1
ATOM 2323 C CA . CYS A 1 343 ? 16.539 6.039 -28.496 1.00 74.00 343 CYS A CA 1
ATOM 2324 C C . CYS A 1 343 ? 15.827 5.827 -29.833 1.00 74.00 343 CYS A C 1
ATOM 2326 O O . CYS A 1 343 ? 15.496 4.697 -30.184 1.00 74.00 343 CYS A O 1
ATOM 2328 N N . THR A 1 344 ? 15.542 6.911 -30.550 1.00 67.06 344 THR A N 1
ATOM 2329 C CA . THR A 1 344 ? 14.872 6.881 -31.859 1.00 67.06 344 THR A CA 1
ATOM 2330 C C . THR A 1 344 ? 15.834 7.188 -33.002 1.00 67.06 344 THR A C 1
ATOM 2332 O O . THR A 1 344 ? 15.537 6.886 -34.155 1.00 67.06 344 THR A O 1
ATOM 2335 N N . GLY A 1 345 ? 17.003 7.758 -32.697 1.00 51.06 345 GLY A N 1
ATOM 2336 C CA . GLY A 1 345 ? 18.061 7.967 -33.670 1.00 51.06 345 GLY A CA 1
ATOM 2337 C C . GLY A 1 345 ? 18.775 6.659 -33.995 1.00 51.06 345 GLY A C 1
ATOM 2338 O O . GLY A 1 345 ? 19.390 6.047 -33.128 1.00 51.06 345 GLY A O 1
ATOM 2339 N N . THR A 1 346 ? 18.804 6.276 -35.271 1.00 44.06 346 THR A N 1
ATOM 2340 C CA . THR A 1 346 ? 19.859 5.408 -35.817 1.00 44.06 346 THR A CA 1
ATOM 2341 C C . THR A 1 346 ? 21.164 6.206 -35.893 1.00 44.06 346 THR A C 1
ATOM 2343 O O . THR A 1 346 ? 21.686 6.487 -36.969 1.00 44.06 346 THR A O 1
ATOM 2346 N N . GLY A 1 347 ? 21.646 6.673 -34.746 1.00 37.81 347 GLY A N 1
ATOM 2347 C CA . GLY A 1 347 ? 22.951 7.287 -34.590 1.00 37.81 347 GLY A CA 1
ATOM 2348 C C . GLY A 1 347 ? 23.813 6.286 -33.854 1.00 37.81 347 GLY A C 1
ATOM 2349 O O . GLY A 1 347 ? 23.567 6.019 -32.683 1.00 37.81 347 GLY A O 1
ATOM 2350 N N . PHE A 1 348 ? 24.788 5.697 -34.541 1.00 36.50 348 PHE A N 1
ATOM 2351 C CA . PHE A 1 348 ? 25.838 4.942 -33.873 1.00 36.50 348 PHE A CA 1
ATOM 2352 C C . PHE A 1 348 ? 26.555 5.889 -32.910 1.00 36.50 348 PHE A C 1
ATOM 2354 O O . PHE A 1 348 ? 27.375 6.703 -33.331 1.00 36.50 348 PHE A O 1
ATOM 2361 N N . ASP A 1 349 ? 26.229 5.806 -31.624 1.00 40.66 349 ASP A N 1
ATOM 2362 C CA . ASP A 1 349 ? 27.061 6.407 -30.597 1.00 40.66 349 ASP A CA 1
ATOM 2363 C C . ASP A 1 349 ? 28.250 5.466 -30.386 1.00 40.66 349 ASP A C 1
ATOM 2365 O O . ASP A 1 349 ? 28.180 4.467 -29.666 1.00 40.66 349 ASP A O 1
ATOM 2369 N N . SER A 1 350 ? 29.351 5.749 -31.085 1.00 43.75 350 SER A N 1
ATOM 2370 C CA . SER A 1 350 ? 30.588 4.958 -31.064 1.00 43.75 350 SER A CA 1
ATOM 2371 C C . SER A 1 350 ? 31.187 4.776 -29.659 1.00 43.75 350 SER A C 1
ATOM 2373 O O . SER A 1 350 ? 32.146 4.021 -29.501 1.00 43.75 350 SER A O 1
ATOM 2375 N N . ARG A 1 351 ? 30.655 5.455 -28.631 1.00 43.66 351 ARG A N 1
ATOM 2376 C CA . ARG A 1 351 ? 31.123 5.363 -27.241 1.00 43.66 351 ARG A CA 1
ATOM 2377 C C . ARG A 1 351 ? 30.508 4.195 -26.466 1.00 43.66 351 ARG A C 1
ATOM 2379 O O . ARG A 1 351 ? 31.222 3.579 -25.675 1.00 43.66 351 ARG A O 1
ATOM 2386 N N . ASP A 1 352 ? 29.254 3.825 -26.729 1.00 41.53 352 ASP A N 1
ATOM 2387 C CA . ASP A 1 352 ? 28.604 2.702 -26.028 1.00 41.53 352 ASP A CA 1
ATOM 2388 C C . ASP A 1 352 ? 29.057 1.338 -26.570 1.00 41.53 352 ASP A C 1
ATOM 2390 O O . ASP A 1 352 ? 29.141 0.362 -25.824 1.00 41.53 352 ASP A O 1
ATOM 2394 N N . THR A 1 353 ? 29.457 1.270 -27.844 1.00 47.69 353 THR A N 1
ATOM 2395 C CA . THR A 1 353 ? 30.041 0.049 -28.427 1.00 47.69 353 THR A CA 1
ATOM 2396 C C . THR A 1 353 ? 31.456 -0.222 -27.908 1.00 47.69 353 THR A C 1
ATOM 2398 O O . THR A 1 353 ? 31.853 -1.377 -27.796 1.00 47.69 353 THR A O 1
ATOM 2401 N N . TRP A 1 354 ? 32.216 0.817 -27.544 1.00 43.28 354 TRP A N 1
ATOM 2402 C CA . TRP A 1 354 ? 33.582 0.659 -27.033 1.00 43.28 354 TRP A CA 1
ATOM 2403 C C . TRP A 1 354 ? 33.626 0.248 -25.557 1.00 43.28 354 TRP A C 1
ATOM 2405 O O . TRP A 1 354 ? 34.406 -0.630 -25.193 1.00 43.28 354 TRP A O 1
ATOM 2415 N N . ASN A 1 355 ? 32.753 0.806 -24.714 1.00 48.44 355 ASN A N 1
ATOM 2416 C CA . ASN A 1 355 ? 32.736 0.470 -23.286 1.00 48.44 355 ASN A CA 1
ATOM 2417 C C . ASN A 1 355 ? 32.220 -0.953 -23.002 1.00 48.44 355 ASN A C 1
ATOM 2419 O O . ASN A 1 355 ? 32.640 -1.556 -22.021 1.00 48.44 355 ASN A O 1
ATOM 2423 N N . GLY A 1 356 ? 31.369 -1.518 -23.869 1.00 44.62 356 GLY A N 1
ATOM 2424 C CA . GLY A 1 356 ? 30.929 -2.918 -23.768 1.00 44.62 356 GLY A CA 1
ATOM 2425 C C . GLY A 1 356 ? 31.923 -3.949 -24.327 1.00 44.62 356 GLY A C 1
ATOM 2426 O O . GLY A 1 356 ? 31.843 -5.120 -23.975 1.00 44.62 356 GLY A O 1
ATOM 2427 N N . VAL A 1 357 ? 32.862 -3.534 -25.187 1.00 45.28 357 VAL A N 1
ATOM 2428 C CA . VAL A 1 357 ? 33.891 -4.408 -25.795 1.00 45.28 357 VAL A CA 1
ATOM 2429 C C . VAL A 1 357 ? 35.149 -4.525 -24.920 1.00 45.28 357 VAL A C 1
ATOM 2431 O O . VAL A 1 357 ? 35.917 -5.471 -25.077 1.00 45.28 357 VAL A O 1
ATOM 2434 N N . LEU A 1 358 ? 35.352 -3.601 -23.976 1.00 42.06 358 LEU A N 1
ATOM 2435 C CA . LEU A 1 358 ? 36.508 -3.583 -23.072 1.00 42.06 358 LEU A CA 1
ATOM 2436 C C . LEU A 1 358 ? 36.282 -4.294 -21.725 1.00 42.06 358 LEU A C 1
ATOM 2438 O O . LEU A 1 358 ? 37.204 -4.334 -20.911 1.00 42.06 358 LEU A O 1
ATOM 2442 N N . ASP A 1 359 ? 35.101 -4.872 -21.486 1.00 43.06 359 ASP A N 1
ATOM 2443 C CA . ASP A 1 359 ? 34.824 -5.681 -20.294 1.00 43.06 359 ASP A CA 1
ATOM 2444 C C . ASP A 1 359 ? 35.043 -7.181 -20.595 1.00 43.06 359 ASP A C 1
ATOM 2446 O O . ASP A 1 359 ? 34.264 -7.782 -21.342 1.00 43.06 359 ASP A O 1
ATOM 2450 N N . PRO A 1 360 ? 36.081 -7.828 -20.028 1.00 42.72 360 PRO A N 1
ATOM 2451 C CA . PRO A 1 360 ? 36.376 -9.238 -20.280 1.00 42.72 360 PRO A CA 1
ATOM 2452 C C . PRO A 1 360 ? 35.362 -10.213 -19.651 1.00 42.72 360 PRO A C 1
ATOM 2454 O O . PRO A 1 360 ? 35.505 -11.422 -19.829 1.00 42.72 360 PRO A O 1
ATOM 2457 N N . SER A 1 361 ? 34.346 -9.731 -18.923 1.00 47.94 361 SER A N 1
ATOM 2458 C CA . SER A 1 361 ? 33.331 -10.575 -18.278 1.00 47.94 361 SER A CA 1
ATOM 2459 C C . SER A 1 361 ? 32.080 -10.845 -19.127 1.00 47.94 361 SER A C 1
ATOM 2461 O O . SER A 1 361 ? 31.232 -11.643 -18.722 1.00 47.94 361 SER A O 1
ATOM 2463 N N . VAL A 1 362 ? 31.959 -10.247 -20.321 1.00 42.69 362 VAL A N 1
ATOM 2464 C CA . VAL A 1 362 ? 30.731 -10.324 -21.131 1.00 42.69 362 VAL A CA 1
ATOM 2465 C C . VAL A 1 362 ? 30.966 -11.054 -22.456 1.00 42.69 362 VAL A C 1
ATOM 2467 O O . VAL A 1 362 ? 31.701 -10.605 -23.333 1.00 42.69 362 VAL A O 1
ATOM 2470 N N . SER A 1 363 ? 30.291 -12.191 -22.644 1.00 36.88 363 SER A N 1
ATOM 2471 C CA . SER A 1 363 ? 30.279 -12.924 -23.916 1.00 36.88 363 SER A CA 1
ATOM 2472 C C . SER A 1 363 ? 29.350 -12.233 -24.922 1.00 36.88 363 SER A C 1
ATOM 2474 O O . SER A 1 363 ? 28.164 -12.545 -25.010 1.00 36.88 363 SER A O 1
ATOM 2476 N N . VAL A 1 364 ? 29.866 -11.281 -25.700 1.00 42.78 364 VAL A N 1
ATOM 2477 C CA . VAL A 1 364 ? 29.101 -10.685 -26.807 1.00 42.78 364 VAL A CA 1
ATOM 2478 C C . VAL A 1 364 ? 29.099 -11.655 -27.996 1.00 42.78 364 VAL A C 1
ATOM 2480 O O . VAL A 1 364 ? 30.144 -11.923 -28.593 1.00 42.78 364 VAL A O 1
ATOM 2483 N N . SER A 1 365 ? 27.925 -12.175 -28.375 1.00 36.59 365 SER A N 1
ATOM 2484 C CA . SER A 1 365 ? 27.756 -12.849 -29.671 1.00 36.59 365 SER A CA 1
ATOM 2485 C C . SER A 1 365 ? 27.948 -11.818 -30.786 1.00 36.59 365 SER A C 1
ATOM 2487 O O . SER A 1 365 ? 27.157 -10.888 -30.930 1.00 36.59 365 SER A O 1
ATOM 2489 N N . ARG A 1 366 ? 29.046 -11.948 -31.538 1.00 37.94 366 ARG A N 1
ATOM 2490 C CA . ARG A 1 366 ? 29.429 -11.030 -32.620 1.00 37.94 366 ARG A CA 1
ATOM 2491 C C . ARG A 1 366 ? 28.451 -11.160 -33.791 1.00 37.94 366 ARG A C 1
ATOM 2493 O O . ARG A 1 366 ? 28.317 -12.245 -34.344 1.00 37.94 366 ARG A O 1
ATOM 2500 N N . ILE A 1 367 ? 27.820 -10.054 -34.193 1.00 42.19 367 ILE A N 1
ATOM 2501 C CA . ILE A 1 367 ? 26.881 -10.000 -35.335 1.00 42.19 367 ILE A CA 1
ATOM 2502 C C . ILE A 1 367 ? 27.492 -9.295 -36.570 1.00 42.19 367 ILE A C 1
ATOM 2504 O O . ILE A 1 367 ? 26.875 -9.270 -37.629 1.00 42.19 367 ILE A O 1
ATOM 2508 N N . PHE A 1 368 ? 28.735 -8.796 -36.516 1.00 36.19 368 PHE A N 1
ATOM 2509 C CA . PHE A 1 368 ? 29.377 -8.170 -37.684 1.00 36.19 368 PHE A CA 1
ATOM 2510 C C . PHE A 1 368 ? 30.611 -8.934 -38.173 1.00 36.19 368 PHE A C 1
ATOM 2512 O O . PHE A 1 368 ? 31.515 -9.261 -37.401 1.00 36.19 368 PHE A O 1
ATOM 2519 N N . THR A 1 369 ? 30.647 -9.183 -39.484 1.00 37.75 369 THR A N 1
ATOM 2520 C CA . THR A 1 369 ? 31.837 -9.574 -40.245 1.00 37.75 369 THR A CA 1
ATOM 2521 C C . THR A 1 369 ? 32.889 -8.479 -40.124 1.00 37.75 369 THR A C 1
ATOM 2523 O O . THR A 1 369 ? 32.619 -7.321 -40.437 1.00 37.75 369 THR A O 1
ATOM 2526 N N . LEU A 1 370 ? 34.082 -8.844 -39.658 1.00 39.12 370 LEU A N 1
ATOM 2527 C CA . LEU A 1 370 ? 35.232 -7.951 -39.565 1.00 39.12 370 LEU A CA 1
ATOM 2528 C C . LEU A 1 370 ? 35.577 -7.404 -40.959 1.00 39.12 370 LEU A C 1
ATOM 2530 O O . LEU A 1 370 ? 36.194 -8.102 -41.760 1.00 39.12 370 LEU A O 1
ATOM 2534 N N . SER A 1 371 ? 35.247 -6.143 -41.231 1.00 41.94 371 SER A N 1
ATOM 2535 C CA . SER A 1 371 ? 36.086 -5.347 -42.124 1.00 41.94 371 SER A CA 1
ATOM 2536 C C . SER A 1 371 ? 37.353 -5.039 -41.340 1.00 41.94 371 SER A C 1
ATOM 2538 O O . SER A 1 371 ? 37.365 -4.168 -40.470 1.00 41.94 371 SER A O 1
ATOM 2540 N N . LEU A 1 372 ? 38.395 -5.830 -41.586 1.00 39.00 372 LEU A N 1
ATOM 254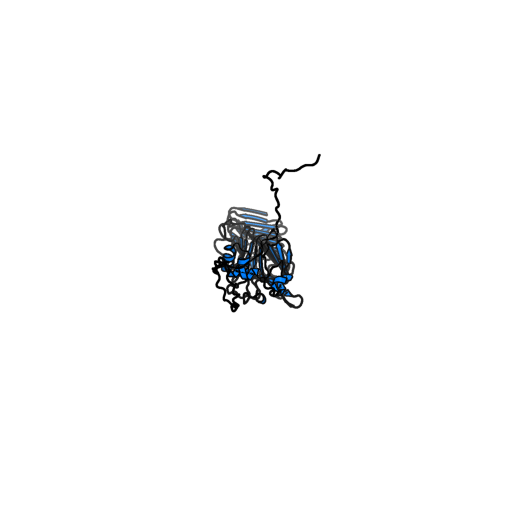1 C CA . LEU A 1 372 ? 39.727 -5.602 -41.051 1.00 39.00 372 LEU A CA 1
ATOM 2542 C C . LEU A 1 372 ? 40.235 -4.282 -41.652 1.00 39.00 372 LEU A C 1
ATOM 2544 O O . LEU A 1 372 ? 40.636 -4.239 -42.812 1.00 39.00 372 LEU A O 1
ATOM 2548 N N . ILE A 1 373 ? 40.170 -3.184 -40.897 1.00 44.72 373 ILE A N 1
ATOM 2549 C CA . ILE A 1 373 ? 40.997 -2.021 -41.217 1.00 44.72 373 ILE A CA 1
ATOM 2550 C C . ILE A 1 373 ? 42.415 -2.428 -40.829 1.00 44.72 373 ILE A C 1
ATOM 2552 O O . ILE A 1 373 ? 42.761 -2.480 -39.651 1.00 44.72 373 ILE A O 1
ATOM 2556 N N . GLU A 1 374 ? 43.208 -2.780 -41.834 1.00 35.22 374 GLU A N 1
ATOM 2557 C CA . GLU A 1 374 ? 44.644 -2.971 -41.701 1.00 35.22 374 GLU A CA 1
ATOM 2558 C C . GLU A 1 374 ? 45.265 -1.595 -41.420 1.00 35.22 374 GLU A C 1
ATOM 2560 O O . GLU A 1 374 ? 45.408 -0.749 -42.306 1.00 35.22 374 GLU A O 1
ATOM 2565 N N . LEU A 1 375 ? 45.565 -1.323 -40.149 1.00 40.16 375 LEU A N 1
ATOM 2566 C CA . LEU A 1 375 ? 46.438 -0.215 -39.784 1.00 40.16 375 LEU A CA 1
ATOM 2567 C C . LEU A 1 375 ? 47.815 -0.549 -40.353 1.00 40.16 375 LEU A C 1
ATOM 2569 O O . LEU A 1 375 ? 48.460 -1.489 -39.892 1.00 40.16 375 LEU A O 1
ATOM 2573 N N . ARG A 1 376 ? 48.241 0.196 -41.380 1.00 34.38 376 ARG A N 1
ATOM 2574 C CA . ARG A 1 376 ? 49.607 0.101 -41.890 1.00 34.38 376 ARG A CA 1
ATOM 2575 C C . ARG A 1 376 ? 50.577 0.286 -40.732 1.00 34.38 376 ARG A C 1
ATOM 2577 O O . ARG A 1 376 ? 50.498 1.274 -40.002 1.00 34.38 376 ARG A O 1
ATOM 2584 N N . ASP A 1 377 ? 51.476 -0.679 -40.624 1.00 36.12 377 ASP A N 1
ATOM 2585 C CA . ASP A 1 377 ? 52.587 -0.685 -39.692 1.00 36.12 377 ASP A CA 1
ATOM 2586 C C . ASP A 1 377 ? 53.349 0.644 -39.772 1.00 36.12 377 ASP A C 1
ATOM 2588 O O . ASP A 1 377 ? 53.604 1.179 -40.859 1.00 36.12 377 ASP A O 1
ATOM 2592 N N . ILE A 1 378 ? 53.696 1.188 -38.608 1.00 41.59 378 ILE A N 1
ATOM 2593 C CA . ILE A 1 378 ? 54.577 2.347 -38.508 1.00 41.59 378 ILE A CA 1
ATOM 2594 C C . ILE A 1 378 ? 55.942 1.873 -39.000 1.00 41.59 378 ILE A C 1
ATOM 2596 O O . ILE A 1 378 ? 56.680 1.202 -38.281 1.00 41.59 378 ILE A O 1
ATOM 2600 N N . VAL A 1 379 ? 56.280 2.209 -40.245 1.00 42.25 379 VAL A N 1
ATOM 2601 C CA . VAL A 1 379 ? 57.631 2.017 -40.768 1.00 42.25 379 VAL A CA 1
ATOM 2602 C C . VAL A 1 379 ? 58.549 2.927 -39.959 1.00 42.25 379 VAL A C 1
ATOM 2604 O O . VAL A 1 379 ? 58.590 4.139 -40.171 1.00 42.25 379 VAL A O 1
ATOM 2607 N N . ALA A 1 380 ? 59.273 2.340 -39.008 1.00 42.75 380 ALA A N 1
ATOM 2608 C CA . ALA A 1 380 ? 60.439 2.967 -38.414 1.00 42.75 380 ALA A CA 1
ATOM 2609 C C . ALA A 1 380 ? 61.380 3.361 -39.562 1.00 42.75 380 ALA A C 1
ATOM 2611 O O . ALA A 1 380 ? 61.845 2.496 -40.305 1.00 42.75 380 ALA A O 1
ATOM 2612 N N . GLN A 1 381 ? 61.607 4.665 -39.746 1.00 38.44 381 GLN A N 1
ATOM 2613 C CA . GLN A 1 381 ? 62.585 5.195 -40.694 1.00 38.44 381 GLN A CA 1
ATOM 2614 C C . GLN A 1 381 ? 63.972 4.679 -40.301 1.00 38.44 381 GLN A C 1
ATOM 2616 O O . GLN A 1 381 ? 64.657 5.243 -39.450 1.00 38.44 381 GLN A O 1
ATOM 2621 N N . GLY A 1 382 ? 64.349 3.554 -40.902 1.00 37.78 382 GLY A N 1
ATOM 2622 C CA . GLY A 1 382 ? 65.697 3.025 -40.882 1.00 37.78 382 GLY A CA 1
ATOM 2623 C C . GLY A 1 382 ? 66.638 3.963 -41.632 1.00 37.78 382 GLY A C 1
ATOM 2624 O O . GLY A 1 382 ? 66.287 4.517 -42.671 1.00 37.78 382 GLY A O 1
ATOM 2625 N N . TYR A 1 383 ? 67.814 4.135 -41.038 1.00 43.94 383 TYR A N 1
ATOM 2626 C CA . TYR A 1 383 ? 69.048 4.715 -41.559 1.00 43.94 383 TYR A CA 1
ATOM 2627 C C . TYR A 1 383 ? 69.151 4.842 -43.096 1.00 43.94 383 TYR A C 1
ATOM 2629 O O . TYR A 1 383 ? 68.884 3.869 -43.805 1.00 43.94 383 TYR A O 1
ATOM 2637 N N . PRO A 1 384 ? 69.626 5.989 -43.626 1.00 49.72 384 PRO A N 1
ATOM 2638 C CA . PRO A 1 384 ? 69.954 6.094 -45.044 1.00 49.72 384 PRO A CA 1
ATOM 2639 C C . PRO A 1 384 ? 71.103 5.125 -45.389 1.00 49.72 384 PRO A C 1
ATOM 2641 O O . PRO A 1 384 ? 72.054 5.022 -44.608 1.00 49.72 384 PRO A O 1
ATOM 2644 N N . PRO A 1 385 ? 71.050 4.405 -46.526 1.00 57.31 385 PRO A N 1
ATOM 2645 C CA . PRO A 1 385 ? 72.165 3.570 -46.946 1.00 57.31 385 PRO A CA 1
ATOM 2646 C C . PRO A 1 385 ? 73.385 4.427 -47.306 1.00 57.31 385 PRO A C 1
ATOM 2648 O O . PRO A 1 385 ? 73.268 5.525 -47.853 1.00 57.31 385 PRO A O 1
ATOM 2651 N N . LEU A 1 386 ? 74.552 3.892 -46.950 1.00 47.53 386 LEU A N 1
ATOM 2652 C CA . LEU A 1 386 ? 75.880 4.453 -47.180 1.00 47.53 386 LEU A CA 1
ATOM 2653 C C . LEU A 1 386 ? 76.138 4.656 -48.682 1.00 47.53 386 LEU A C 1
ATOM 2655 O O . LEU A 1 386 ? 75.788 3.814 -49.505 1.00 47.53 386 LEU A O 1
ATOM 2659 N N . ILE A 1 387 ? 76.745 5.798 -49.006 1.00 46.47 387 ILE A N 1
ATOM 2660 C CA . ILE A 1 387 ? 77.210 6.186 -50.343 1.00 46.47 387 ILE A CA 1
ATOM 2661 C C . ILE A 1 387 ? 78.314 5.218 -50.782 1.00 46.47 387 ILE A C 1
ATOM 2663 O O . ILE A 1 387 ? 79.322 5.120 -50.089 1.00 46.47 387 ILE A O 1
ATOM 2667 N N . ASP A 1 388 ? 78.140 4.562 -51.933 1.00 50.25 388 ASP A N 1
ATOM 2668 C CA . ASP A 1 388 ? 79.125 3.637 -52.513 1.00 50.25 388 ASP A CA 1
ATOM 2669 C C . ASP A 1 388 ? 79.232 3.807 -54.046 1.00 50.25 388 ASP A C 1
ATOM 2671 O O . ASP A 1 388 ? 78.975 2.897 -54.829 1.00 50.25 388 ASP A O 1
ATOM 2675 N N . GLU A 1 389 ? 79.643 4.998 -54.492 1.00 48.38 389 GLU A N 1
ATOM 2676 C CA . GLU A 1 389 ? 80.270 5.181 -55.810 1.00 48.38 389 GLU A CA 1
ATOM 2677 C C . GLU A 1 389 ? 81.526 6.062 -55.673 1.00 48.38 389 GLU A C 1
ATOM 2679 O O . GLU A 1 389 ? 81.507 7.048 -54.927 1.00 48.38 389 GLU A O 1
ATOM 2684 N N . PRO A 1 390 ? 82.641 5.733 -56.357 1.00 47.44 390 PRO A N 1
ATOM 2685 C CA . PRO A 1 390 ? 83.863 6.515 -56.275 1.00 47.44 390 PRO A CA 1
ATOM 2686 C C . PRO A 1 390 ? 83.779 7.805 -57.106 1.00 47.44 390 PRO A C 1
ATOM 2688 O O . PRO A 1 390 ? 83.250 7.851 -58.212 1.00 47.44 390 PRO A O 1
ATOM 2691 N N . VAL A 1 391 ? 84.379 8.849 -56.539 1.00 50.84 391 VAL A N 1
ATOM 2692 C CA . VAL A 1 391 ? 84.528 10.222 -57.042 1.00 50.84 391 VAL A CA 1
ATOM 2693 C C . VAL A 1 391 ? 85.185 10.284 -58.432 1.00 50.84 391 VAL A C 1
ATOM 2695 O O . VAL A 1 391 ? 86.160 9.581 -58.673 1.00 50.84 391 VAL A O 1
ATOM 2698 N N . THR A 1 392 ? 84.739 11.195 -59.309 1.00 43.25 392 THR A N 1
ATOM 2699 C CA . THR A 1 392 ? 85.581 12.181 -60.043 1.00 43.25 392 THR A CA 1
ATOM 2700 C C . THR A 1 392 ? 84.727 13.072 -60.957 1.00 43.25 392 THR A C 1
ATOM 2702 O O . THR A 1 392 ? 83.937 12.566 -61.745 1.00 43.25 392 THR A O 1
ATOM 2705 N N . GLY A 1 393 ? 84.952 14.396 -60.928 1.00 36.47 393 GLY A N 1
ATOM 2706 C CA . GLY A 1 393 ? 84.678 15.239 -62.102 1.00 36.47 393 GLY A CA 1
ATOM 2707 C C . GLY A 1 393 ? 84.089 16.633 -61.874 1.00 36.47 393 GLY A C 1
ATOM 2708 O O . GLY A 1 393 ? 82.899 16.824 -62.063 1.00 36.47 393 GLY A O 1
ATOM 2709 N N . ALA A 1 394 ? 84.986 17.594 -61.636 1.00 42.25 394 ALA A N 1
ATOM 2710 C CA . ALA A 1 394 ? 84.954 18.979 -62.125 1.00 42.25 394 ALA A CA 1
ATOM 2711 C C . ALA A 1 394 ? 83.910 19.986 -61.585 1.00 42.25 394 ALA A C 1
ATOM 2713 O O . ALA A 1 394 ? 82.760 20.020 -62.003 1.00 42.25 394 ALA A O 1
ATOM 2714 N N . GLY A 1 395 ? 84.431 20.960 -60.829 1.00 36.56 395 GLY A N 1
ATOM 2715 C CA . GLY A 1 395 ? 84.358 22.359 -61.258 1.00 36.56 395 GLY A CA 1
ATOM 2716 C C . GLY A 1 395 ? 83.153 23.171 -60.792 1.00 36.56 395 GLY A C 1
ATOM 2717 O O . GLY A 1 395 ? 82.197 23.342 -61.536 1.00 36.56 395 GLY A O 1
ATOM 2718 N N . ASN A 1 396 ? 83.274 23.773 -59.609 1.00 48.69 396 ASN A N 1
ATOM 2719 C CA . ASN A 1 396 ? 83.052 25.214 -59.468 1.00 48.69 396 ASN A CA 1
ATOM 2720 C C . ASN A 1 396 ? 83.754 25.709 -58.196 1.00 48.69 396 ASN A C 1
ATOM 2722 O O . ASN A 1 396 ? 83.151 25.999 -57.166 1.00 48.69 396 ASN A O 1
ATOM 2726 N N . GLU A 1 397 ? 85.081 25.766 -58.296 1.00 56.22 397 GLU A N 1
ATOM 2727 C CA . GLU A 1 397 ? 85.843 26.850 -57.688 1.00 56.22 397 GLU A CA 1
ATOM 2728 C C . GLU A 1 397 ? 85.342 28.126 -58.383 1.00 56.22 397 GLU A C 1
ATOM 2730 O O . GLU A 1 397 ? 85.555 28.227 -59.586 1.00 56.22 397 GLU A O 1
ATOM 2735 N N . ASP A 1 398 ? 84.617 29.008 -57.690 1.00 50.16 398 ASP A N 1
ATOM 2736 C CA . ASP A 1 398 ? 84.463 30.452 -57.982 1.00 50.16 398 ASP A CA 1
ATOM 2737 C C . ASP A 1 398 ? 83.115 30.977 -57.455 1.00 50.16 398 ASP A C 1
ATOM 2739 O O . ASP A 1 398 ? 82.094 30.847 -58.122 1.00 50.16 398 ASP A O 1
ATOM 2743 N N . LEU A 1 399 ? 83.125 31.504 -56.223 1.00 44.41 399 LEU A N 1
ATOM 2744 C CA . LEU A 1 399 ? 82.296 32.609 -55.696 1.00 44.41 399 LEU A CA 1
ATOM 2745 C C . LEU A 1 399 ? 82.446 32.595 -54.161 1.00 44.41 399 LEU A C 1
ATOM 2747 O O . LEU A 1 399 ? 81.567 32.166 -53.422 1.00 44.41 399 LEU A O 1
ATOM 2751 N N . TRP A 1 400 ? 83.654 32.781 -53.621 1.00 43.69 400 TRP A N 1
ATOM 2752 C CA . TRP A 1 400 ? 84.149 34.104 -53.205 1.00 43.69 400 TRP A CA 1
ATOM 2753 C C . TRP A 1 400 ? 83.024 35.007 -52.662 1.00 43.69 400 TRP A C 1
ATOM 2755 O O . TRP A 1 400 ? 82.378 35.709 -53.425 1.00 43.69 400 TRP A O 1
ATOM 2765 N N . GLU A 1 401 ? 82.779 35.000 -51.347 1.00 50.44 401 GLU A N 1
ATOM 2766 C CA . GLU A 1 401 ? 83.260 36.060 -50.439 1.00 50.44 401 GLU A CA 1
ATOM 2767 C C . GLU A 1 401 ? 82.775 35.869 -48.987 1.00 50.44 401 GLU A C 1
ATOM 2769 O O . GLU A 1 401 ? 81.712 35.326 -48.700 1.00 50.44 401 GLU A O 1
ATOM 2774 N N . ARG A 1 402 ? 83.650 36.269 -48.060 1.00 43.31 402 ARG A N 1
ATOM 2775 C CA . ARG A 1 402 ? 83.628 36.015 -46.613 1.00 43.31 402 ARG A CA 1
ATOM 2776 C C . ARG A 1 402 ? 82.578 36.859 -45.885 1.00 43.31 402 ARG A C 1
ATOM 2778 O O . ARG A 1 402 ? 82.475 38.054 -46.130 1.00 43.31 402 ARG A O 1
ATOM 2785 N N . SER A 1 403 ? 81.926 36.289 -44.873 1.00 47.28 403 SER A N 1
ATOM 2786 C CA . SER A 1 403 ? 81.363 37.063 -43.758 1.00 47.28 403 SER A CA 1
ATOM 2787 C C . SER A 1 403 ? 82.248 36.850 -42.531 1.00 47.28 403 SER A C 1
ATOM 2789 O O . SER A 1 403 ? 82.134 35.835 -41.850 1.00 47.28 403 SER A O 1
ATOM 2791 N N . CYS A 1 404 ? 83.173 37.777 -42.288 1.00 53.47 404 CYS A N 1
ATOM 2792 C CA . CYS A 1 404 ? 83.847 37.900 -40.995 1.00 53.47 404 CYS A CA 1
ATOM 2793 C C . CYS A 1 404 ? 82.938 38.719 -40.059 1.00 53.47 404 CYS A C 1
ATOM 2795 O O . CYS A 1 404 ? 82.379 39.719 -40.509 1.00 53.47 404 CYS A O 1
ATOM 2797 N N . GLY A 1 405 ? 82.801 38.313 -38.791 1.00 52.28 405 GLY A N 1
ATOM 2798 C CA . GLY A 1 405 ? 82.089 39.074 -37.750 1.00 52.28 405 GLY A CA 1
ATOM 2799 C C . GLY A 1 405 ? 80.985 38.290 -37.030 1.00 52.28 405 GLY A C 1
ATOM 2800 O O . GLY A 1 405 ? 79.804 38.598 -37.178 1.00 52.28 405 GLY A O 1
ATOM 2801 N N . GLY A 1 406 ? 81.365 37.264 -36.262 1.00 53.97 406 GLY A N 1
ATOM 2802 C CA . GLY A 1 406 ? 80.512 36.635 -35.244 1.00 53.97 406 GLY A CA 1
ATOM 2803 C C . GLY A 1 406 ? 80.831 37.186 -33.843 1.00 53.97 406 GLY A C 1
ATOM 2804 O O . GLY A 1 406 ? 81.883 37.795 -33.675 1.00 53.97 406 GLY A O 1
ATOM 2805 N N . PRO A 1 407 ? 79.967 36.980 -32.829 1.00 48.88 407 PRO A N 1
ATOM 2806 C CA . PRO A 1 407 ? 79.936 37.771 -31.586 1.00 48.88 407 PRO A CA 1
ATOM 2807 C C . PRO A 1 407 ? 81.192 37.744 -30.700 1.00 48.88 407 PRO A C 1
ATOM 2809 O O . PRO A 1 407 ? 81.244 38.511 -29.744 1.00 48.88 407 PRO A O 1
ATOM 2812 N N . ASP A 1 408 ? 82.179 36.902 -31.014 1.00 57.25 408 ASP A N 1
ATOM 2813 C CA . ASP A 1 408 ? 83.393 36.695 -30.217 1.00 57.25 408 ASP A C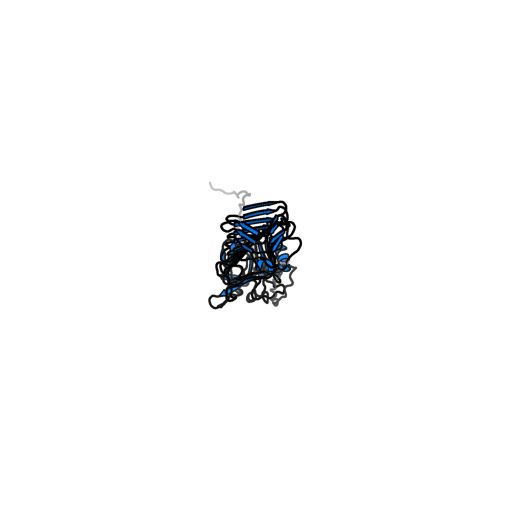A 1
ATOM 2814 C C . ASP A 1 408 ? 84.699 36.764 -31.044 1.00 57.25 408 ASP A C 1
ATOM 2816 O O . ASP A 1 408 ? 85.738 36.283 -30.590 1.00 57.25 408 ASP A O 1
ATOM 2820 N N . GLU A 1 409 ? 84.698 37.377 -32.237 1.00 53.38 409 GLU A N 1
ATOM 2821 C CA . GLU A 1 409 ? 85.932 37.628 -33.006 1.00 53.38 409 GLU A CA 1
ATOM 2822 C C . GLU A 1 409 ? 86.159 39.121 -33.318 1.00 53.38 409 GLU A C 1
ATOM 2824 O O . GLU A 1 409 ? 85.205 39.845 -33.602 1.00 53.38 409 GLU A O 1
ATOM 2829 N N . PRO A 1 410 ? 87.419 39.601 -33.269 1.00 52.62 410 PRO A N 1
ATOM 2830 C CA . PRO A 1 410 ? 87.761 40.994 -33.535 1.00 52.62 410 PRO A CA 1
ATOM 2831 C C . PRO A 1 410 ? 87.563 41.383 -35.009 1.00 52.62 410 PRO A C 1
ATOM 2833 O O . PRO A 1 410 ? 87.921 40.636 -35.921 1.00 52.62 410 PRO A O 1
ATOM 2836 N N . ASP A 1 411 ? 87.055 42.601 -35.224 1.00 58.06 411 ASP A N 1
ATOM 2837 C CA . ASP A 1 411 ? 86.923 43.230 -36.540 1.00 58.06 411 ASP A CA 1
ATOM 2838 C C . ASP A 1 411 ? 88.269 43.272 -37.278 1.00 58.06 411 ASP A C 1
ATOM 2840 O O . ASP A 1 411 ? 89.306 43.642 -36.717 1.00 58.06 411 ASP A O 1
ATOM 2844 N N . CYS A 1 412 ? 88.248 42.937 -38.570 1.00 59.50 412 CYS A N 1
ATOM 2845 C CA . CYS A 1 412 ? 89.392 43.118 -39.458 1.00 59.50 412 CYS A CA 1
ATOM 2846 C C . CYS A 1 412 ? 89.630 44.618 -39.683 1.00 59.50 412 CYS A C 1
ATOM 2848 O O . CYS A 1 412 ? 89.144 45.206 -40.646 1.00 59.50 412 CYS A O 1
ATOM 2850 N N . ALA A 1 413 ? 90.373 45.252 -38.783 1.00 49.84 413 ALA A N 1
ATOM 2851 C CA . ALA A 1 413 ? 90.929 46.568 -39.025 1.00 49.84 413 ALA A CA 1
ATOM 2852 C C . ALA A 1 413 ? 92.140 46.446 -39.958 1.00 49.84 413 ALA A C 1
ATOM 2854 O O . ALA A 1 413 ? 93.110 45.785 -39.607 1.00 49.84 413 ALA A O 1
ATOM 2855 N N . GLU A 1 414 ? 92.104 47.135 -41.099 1.00 41.31 414 GLU A N 1
ATOM 2856 C CA . GLU A 1 414 ? 93.236 47.930 -41.590 1.00 41.31 414 GLU A CA 1
ATOM 2857 C C . GLU A 1 414 ? 92.802 48.867 -42.733 1.00 41.31 414 GLU A C 1
ATOM 2859 O O . GLU A 1 414 ? 92.147 48.446 -43.682 1.00 41.31 414 GLU A O 1
ATOM 2864 N N . GLY A 1 415 ? 93.234 50.134 -42.666 1.00 37.41 415 GLY A N 1
ATOM 2865 C CA . GLY A 1 415 ? 93.518 50.906 -43.883 1.00 37.41 415 GLY A CA 1
ATOM 2866 C C . GLY A 1 415 ? 92.712 52.180 -44.166 1.00 37.41 415 GLY A C 1
ATOM 2867 O O . GLY A 1 415 ? 92.007 52.247 -45.160 1.00 37.41 415 GLY A O 1
ATOM 2868 N N . GLY A 1 416 ? 92.936 53.228 -43.365 1.00 30.05 416 GLY A N 1
ATOM 2869 C CA . GLY A 1 416 ? 93.381 54.544 -43.860 1.00 30.05 416 GLY A CA 1
ATOM 2870 C C . GLY A 1 416 ? 92.443 55.441 -44.686 1.00 30.05 416 GLY A C 1
ATOM 2871 O O . GLY A 1 416 ? 92.189 55.185 -45.855 1.00 30.05 416 GLY A O 1
ATOM 2872 N N . ALA A 1 417 ? 92.153 56.632 -44.146 1.00 32.75 417 ALA A N 1
ATOM 2873 C CA . ALA A 1 417 ? 92.349 57.900 -44.861 1.00 32.75 417 ALA A CA 1
ATOM 2874 C C . ALA A 1 417 ? 92.264 59.115 -43.911 1.00 32.75 417 ALA A C 1
ATOM 2876 O O . ALA A 1 417 ? 91.179 59.455 -43.455 1.00 32.75 417 ALA A O 1
ATOM 2877 N N . ARG A 1 418 ? 93.413 59.797 -43.782 1.00 35.03 418 ARG A N 1
ATOM 2878 C CA . ARG A 1 418 ? 93.645 61.206 -43.389 1.00 35.03 418 ARG A CA 1
ATOM 2879 C C . ARG A 1 418 ? 93.485 61.632 -41.933 1.00 35.03 418 ARG A C 1
ATOM 2881 O O . ARG A 1 418 ? 92.374 61.543 -41.380 1.00 35.03 418 ARG A O 1
#

Sequence (418 aa):
MALTGGSIDATALDAAGSLTATASGVASFGNVTSQTGGILFNAGGLLSLTASVGARTITMASGDIVLGGAARIGSLSGTSRIVFNAVNLQQPAYVGGSDVAGTYSLSAAELARVAAADIAIGAPARGVAGSPDIVVRDLTLGTANLPGGGLLTIGAGGHLRVEGAVRLTGRSGQGGLVLSAGQMLDIVAGPGSIDISDGNGGLGGVLTLDSPNIIAASLSAMADVASTGSLIARELRLAQNDGLVNDTGILRAGTILANASQTFFIQNSGLSSTIPDRRGFTANALLIGSGGSALQIAINGRLALPMGGFAQGLETVPLVAVNGSYALGSKVNGCLIGNPAACTGTGFDSRDTWNGVLDPSVSVSRIFTLSLIELRDIVAQGYPPLIDEPVTGAGNEDLWERSCGGPDEPDCAEGGAR

Secondary structure (DSSP, 8-state):
-EEEESSEEEEEEEESS-EEEEESS-EEEEEEEESSS-EEEEEEEEEEE-SEEE-SEEEEEEEEEEE-TT-EE--TTT-SEEEEEE---SS-EEESSS--TTS-EE-HHHHTTB--SEEEEEE-----TT--SEEE-SEEE-TTTS-TT-EEEEEESSEEEE-SEEEE-S--TT-EEEEEESSEEEEEBTTBEEEEB-TTSSB-SEEEEE-SEEEEE-HHHHHHHHH---HHHHHHHHTS--S---TT-SEEEEEEEEEESSEEEE---SSSSSGGG--SEEEEEEEEEE-SSSBEEEE-EEEE-TTSSEE-GGGGGGG-EEES-B-TT-EETTEETT-GGGGT-----HHHHHHHHS-TT------S---------------PPPP-------------------TTS---------

pLDDT: mean 86.41, std 20.21, range [30.05, 98.88]

Foldseek 3Di:
DEAEECEAAEQEEEACEEYEYAHCAEYAYHHYEHNAYEYEAHHVAEYEYAAEHFAQEYEYEHQAYHDHLHYAYYFAVGYAEYEYEHPNLVAAAEEEDDADPPGHYCYQSNLLRAAHQEYEYEYEESPDPPHANYEYAAHEDECRRHNQLYEYEYEYNAEYEYQAEAEYEAHAQNYDYAYYHAHEYEAAPPRGAYAYAHNVRHAHYEYEYYYQEYEYYHPVLVVQLVVDPDLVSNLLSLLAAPPQADQQARYTHQEYEYEHAAEDYFHFNFPGSDQQRGAHHEYQAYEYEHPYQAYAARHTHWHADPVGDTQTGLRCLVRHHYDHHHHFPHDYSSAGNVCSVVVVDPDPPVVVVVVVVPDPPDDDPDPDDDPPPPPPDDPDPDDDDDDDDDDDDDDDPDDDDDDDDDPPDDDPDDDDDD

Radius of gyration: 36.72 Å; chains: 1; bounding box: 116×78×96 Å

Organism: NCBI:txid1208342